Protein AF-A0AAD9A9E3-F1 (afdb_monomer_lite)

Structure (mmCIF, N/CA/C/O backbone):
data_AF-A0AAD9A9E3-F1
#
_entry.id   AF-A0AAD9A9E3-F1
#
loop_
_atom_site.group_PDB
_atom_site.id
_atom_site.type_symbol
_atom_site.label_atom_id
_atom_site.label_alt_id
_atom_site.label_comp_id
_atom_site.label_asym_id
_atom_site.label_entity_id
_atom_site.label_seq_id
_atom_site.pdbx_PDB_ins_code
_atom_site.Cartn_x
_atom_site.Cartn_y
_atom_site.Cartn_z
_atom_site.occupancy
_atom_site.B_iso_or_equiv
_atom_site.auth_seq_id
_atom_site.auth_comp_id
_atom_site.auth_asym_id
_atom_site.auth_atom_id
_atom_site.pdbx_PDB_model_num
ATOM 1 N N . MET A 1 1 ? -40.171 22.944 9.778 1.00 36.59 1 MET A N 1
ATOM 2 C CA . MET A 1 1 ? -39.256 22.460 8.724 1.00 36.59 1 MET A CA 1
ATOM 3 C C . MET A 1 1 ? -39.182 20.955 8.875 1.00 36.59 1 MET A C 1
ATOM 5 O O . MET A 1 1 ? -38.835 20.499 9.955 1.00 36.59 1 MET A O 1
ATOM 9 N N . GLY A 1 2 ? -39.668 20.208 7.882 1.00 32.44 2 GLY A N 1
ATOM 10 C CA . GLY A 1 2 ? -39.730 18.748 7.949 1.00 32.44 2 GLY A CA 1
ATOM 11 C C . GLY A 1 2 ? -38.326 18.159 8.027 1.00 32.44 2 GLY A C 1
ATOM 12 O O . GLY A 1 2 ? -37.484 18.487 7.198 1.00 32.44 2 GLY A O 1
ATOM 13 N N . SER A 1 3 ? -38.090 17.338 9.049 1.00 37.94 3 SER A N 1
ATOM 14 C CA . SER A 1 3 ? -36.900 16.501 9.178 1.00 37.94 3 SER A CA 1
ATOM 15 C C . SER A 1 3 ? -36.851 15.561 7.975 1.00 37.94 3 SER A C 1
ATOM 17 O O . SER A 1 3 ? -37.656 14.634 7.879 1.00 37.94 3 SER A O 1
ATOM 19 N N . ILE A 1 4 ? -35.960 15.844 7.024 1.00 39.66 4 ILE A N 1
ATOM 20 C CA . ILE A 1 4 ? -35.567 14.869 6.012 1.00 39.66 4 ILE A CA 1
ATOM 21 C C . ILE A 1 4 ? -34.805 13.806 6.798 1.00 39.66 4 ILE A C 1
ATOM 23 O O . ILE A 1 4 ? -33.666 14.022 7.202 1.00 39.66 4 ILE A O 1
ATOM 27 N N . THR A 1 5 ? -35.471 12.698 7.107 1.00 49.81 5 THR A N 1
ATOM 28 C CA . THR A 1 5 ? -34.787 11.514 7.615 1.00 49.81 5 THR A CA 1
ATOM 29 C C . THR A 1 5 ? -33.916 11.013 6.471 1.00 49.81 5 THR A C 1
ATOM 31 O O . THR A 1 5 ? -34.427 10.554 5.451 1.00 49.81 5 THR A O 1
ATOM 34 N N . GLU A 1 6 ? -32.600 11.208 6.580 1.00 57.75 6 GLU A N 1
ATOM 35 C CA . GLU A 1 6 ? -31.667 10.628 5.617 1.00 57.75 6 GLU A CA 1
ATOM 36 C C . GLU A 1 6 ? -31.877 9.112 5.588 1.00 57.75 6 GLU A C 1
ATOM 38 O O . GLU A 1 6 ? -32.001 8.469 6.634 1.00 57.75 6 GLU A O 1
ATOM 43 N N . ALA A 1 7 ? -31.955 8.542 4.384 1.00 70.06 7 ALA A N 1
ATOM 44 C CA . ALA A 1 7 ? -32.070 7.101 4.227 1.00 70.06 7 ALA A CA 1
ATOM 45 C C . ALA A 1 7 ? -30.859 6.400 4.882 1.00 70.06 7 ALA A C 1
ATOM 47 O O . ALA A 1 7 ? -29.746 6.936 4.817 1.00 70.06 7 ALA A O 1
ATOM 48 N N . PRO A 1 8 ? -31.043 5.214 5.496 1.00 79.25 8 PRO A N 1
ATOM 49 C CA . PRO A 1 8 ? -29.939 4.457 6.072 1.00 79.25 8 PRO A CA 1
ATOM 50 C C . PRO A 1 8 ? -28.842 4.208 5.036 1.00 79.25 8 PRO A C 1
ATOM 52 O O . PRO A 1 8 ? -29.127 3.803 3.906 1.00 79.25 8 PRO A O 1
ATOM 55 N N . LYS A 1 9 ? -27.588 4.449 5.422 1.00 87.50 9 LYS A N 1
ATOM 56 C CA . LYS A 1 9 ? -26.425 4.233 4.553 1.00 87.50 9 LYS A CA 1
ATOM 57 C C . LYS A 1 9 ? -25.971 2.780 4.673 1.00 87.50 9 LYS A C 1
ATOM 59 O O . LYS A 1 9 ? -26.008 2.196 5.754 1.00 87.50 9 LYS A O 1
ATOM 64 N N . VAL A 1 10 ? -25.552 2.199 3.554 1.00 87.44 10 VAL A N 1
ATOM 65 C CA . VAL A 1 10 ? -25.048 0.819 3.508 1.00 87.44 10 VAL A CA 1
ATOM 66 C C . VAL A 1 10 ? -23.631 0.779 4.082 1.00 87.44 10 VAL A C 1
ATOM 68 O O . VAL A 1 10 ? -22.868 1.737 3.922 1.00 87.44 10 VAL A O 1
ATOM 71 N N . VAL A 1 11 ? -23.283 -0.315 4.761 1.00 90.06 11 VAL A N 1
ATOM 72 C CA . VAL A 1 11 ? -21.902 -0.585 5.183 1.00 90.06 11 VAL A CA 1
ATOM 73 C C . VAL A 1 11 ? -20.999 -0.577 3.941 1.00 90.06 11 VAL A C 1
ATOM 75 O O . VAL A 1 11 ? -21.334 -1.238 2.955 1.00 90.06 11 VAL A O 1
ATOM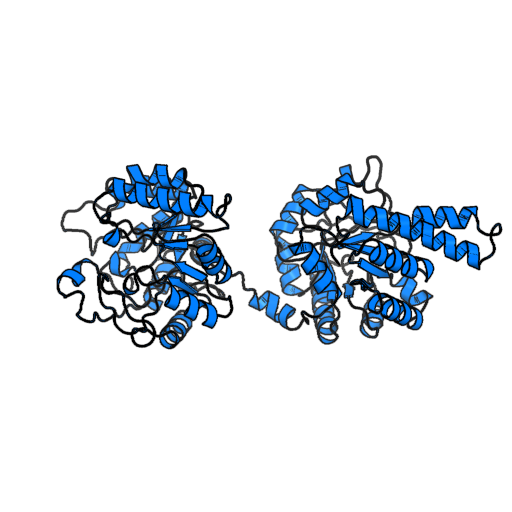 78 N N . PRO A 1 12 ? -19.898 0.195 3.926 1.00 85.44 12 PRO A N 1
ATOM 79 C CA . PRO A 1 12 ? -18.987 0.213 2.792 1.00 85.44 12 PRO A CA 1
ATOM 80 C C . PRO A 1 12 ? -18.433 -1.183 2.518 1.00 85.44 12 PRO A C 1
ATOM 82 O O . PRO A 1 12 ? -18.050 -1.908 3.433 1.00 85.44 12 PRO A O 1
ATOM 85 N N . ALA A 1 13 ? -18.368 -1.560 1.249 1.00 80.50 13 ALA A N 1
ATOM 86 C CA . ALA A 1 13 ? -17.834 -2.859 0.883 1.00 80.50 13 ALA A CA 1
ATOM 87 C C . ALA A 1 13 ? -16.321 -2.932 1.209 1.00 80.50 13 ALA A C 1
ATOM 89 O O . ALA A 1 13 ? -15.595 -1.943 1.072 1.00 80.50 13 ALA A O 1
ATOM 90 N N . GLY A 1 14 ? -15.856 -4.084 1.706 1.00 81.31 14 GLY A N 1
ATOM 91 C CA . GLY A 1 14 ? -14.502 -4.234 2.264 1.00 81.31 14 GLY A CA 1
ATOM 92 C C . GLY A 1 14 ? -14.317 -3.619 3.661 1.00 81.31 14 GLY A C 1
ATOM 93 O O . GLY A 1 14 ? -13.181 -3.422 4.106 1.00 81.31 14 GLY A O 1
ATOM 94 N N . ALA A 1 15 ? -15.407 -3.288 4.359 1.00 90.31 15 ALA A N 1
ATOM 95 C CA . ALA A 1 15 ? -15.360 -2.848 5.747 1.00 90.31 15 ALA A CA 1
ATOM 96 C C . ALA A 1 15 ? -14.822 -3.939 6.687 1.00 90.31 15 ALA A C 1
ATOM 98 O O . ALA A 1 15 ? -14.978 -5.140 6.441 1.00 90.31 15 ALA A O 1
ATOM 99 N N . TRP A 1 16 ? -14.213 -3.492 7.785 1.00 93.88 16 TRP A N 1
ATOM 100 C CA . TRP A 1 16 ? -13.756 -4.332 8.886 1.00 93.88 16 TRP A CA 1
ATOM 101 C C . TRP A 1 16 ? -14.665 -4.213 10.102 1.00 93.88 16 TRP A C 1
ATOM 103 O O . TRP A 1 16 ? -15.008 -3.106 10.526 1.00 93.88 16 TRP A O 1
ATOM 113 N N . ASP A 1 17 ? -14.885 -5.341 10.764 1.00 96.44 17 ASP A N 1
ATOM 114 C CA . ASP A 1 17 ? -15.195 -5.367 12.183 1.00 96.44 17 ASP A CA 1
ATOM 115 C C . ASP A 1 17 ? -13.887 -5.308 12.978 1.00 96.44 17 ASP A C 1
ATOM 117 O O . ASP A 1 17 ? -13.081 -6.242 12.979 1.00 96.44 17 ASP A O 1
ATOM 121 N N . THR A 1 18 ? -13.648 -4.191 13.667 1.00 96.00 18 THR A N 1
ATOM 122 C CA . THR A 1 18 ? -12.400 -3.987 14.417 1.00 96.00 18 THR A CA 1
ATOM 123 C C . THR A 1 18 ? -12.402 -4.594 15.823 1.00 96.00 18 THR A C 1
ATOM 125 O O . THR A 1 18 ? -11.421 -4.429 16.570 1.00 96.00 18 THR A O 1
ATOM 128 N N . HIS A 1 19 ? -13.479 -5.271 16.233 1.00 95.62 19 HIS A N 1
ATOM 129 C CA . HIS A 1 19 ? -13.551 -5.880 17.554 1.00 95.62 19 HIS A CA 1
ATOM 130 C C . HIS A 1 19 ? -14.545 -7.034 17.632 1.00 95.62 19 HIS A C 1
ATOM 132 O O . HIS A 1 19 ? -15.738 -6.819 17.805 1.00 95.62 19 HIS A O 1
ATOM 138 N N . HIS A 1 20 ? -14.030 -8.255 17.703 1.00 94.94 20 HIS A N 1
ATOM 139 C CA . HIS A 1 20 ? -14.823 -9.426 18.067 1.00 94.94 20 HIS A CA 1
ATOM 140 C C . HIS A 1 20 ? -13.954 -10.473 18.787 1.00 94.94 20 HIS A C 1
ATOM 142 O O . HIS A 1 20 ? -12.728 -10.362 18.857 1.00 94.94 20 HIS A O 1
ATOM 148 N N . HIS A 1 21 ? -14.580 -11.506 19.337 1.00 96.19 21 HIS A N 1
ATOM 149 C CA . HIS A 1 21 ? -13.963 -12.596 20.079 1.00 96.19 21 HIS A CA 1
ATOM 150 C C . HIS A 1 21 ? -14.450 -13.947 19.539 1.00 96.19 21 HIS A C 1
ATOM 152 O O . HIS A 1 21 ? -15.545 -14.058 18.999 1.00 96.19 21 HIS A O 1
ATOM 158 N N . ILE A 1 22 ? -13.648 -14.996 19.714 1.00 96.88 22 ILE A N 1
ATOM 159 C CA . ILE A 1 22 ? -14.039 -16.386 19.438 1.00 96.88 22 ILE A CA 1
ATOM 160 C C . ILE A 1 22 ? -13.784 -17.186 20.715 1.00 96.88 22 ILE A C 1
ATOM 162 O O . ILE A 1 22 ? -12.716 -17.063 21.319 1.00 96.88 22 ILE A O 1
ATOM 166 N N . PHE A 1 23 ? -14.758 -17.993 21.133 1.00 97.31 23 PHE A N 1
ATOM 167 C CA . PHE A 1 23 ? -14.710 -18.793 22.353 1.00 97.31 23 PHE A CA 1
ATOM 168 C C . PHE A 1 23 ? -15.049 -20.262 22.057 1.00 97.31 23 PHE A C 1
ATOM 170 O O . PHE A 1 23 ? -16.213 -20.649 22.031 1.00 97.31 23 PHE A O 1
ATOM 177 N N . GLU A 1 24 ? -14.027 -21.106 21.896 1.00 96.06 24 GLU A N 1
ATOM 178 C CA . GLU A 1 24 ? -14.171 -22.560 21.699 1.00 96.06 24 GLU A CA 1
ATOM 179 C C . GLU A 1 24 ? -13.394 -23.340 22.780 1.00 96.06 24 GLU A C 1
ATOM 181 O O . GLU A 1 24 ? -12.305 -23.861 22.515 1.00 96.06 24 GLU A O 1
ATOM 186 N N . PRO A 1 25 ? -13.918 -23.420 24.023 1.00 94.12 25 PRO A N 1
ATOM 187 C CA . PRO A 1 25 ? -13.217 -24.014 25.164 1.00 94.12 25 PRO A CA 1
ATOM 188 C C . PRO A 1 25 ? -12.864 -25.497 25.000 1.00 94.12 25 PRO A C 1
ATOM 190 O O . PRO A 1 25 ? -11.934 -25.984 25.638 1.00 94.12 25 PRO A O 1
ATOM 193 N N . ALA A 1 26 ? -13.598 -26.217 24.145 1.00 94.50 26 ALA A N 1
ATOM 194 C CA . ALA A 1 26 ? -13.313 -27.613 23.820 1.00 94.50 26 ALA A CA 1
ATOM 195 C C . ALA A 1 26 ? -12.009 -27.783 23.018 1.00 94.50 26 ALA A C 1
ATOM 197 O O . ALA A 1 26 ? -11.376 -28.832 23.098 1.00 94.50 26 ALA A O 1
ATOM 198 N N . ARG A 1 27 ? -11.607 -26.755 22.256 1.00 96.06 27 ARG A N 1
ATOM 199 C CA . ARG A 1 27 ? -10.377 -26.737 21.451 1.00 96.06 27 ARG A CA 1
ATOM 200 C C . ARG A 1 27 ? -9.229 -26.058 22.191 1.00 96.06 27 ARG A C 1
ATOM 202 O O . ARG A 1 27 ? -8.103 -26.542 22.159 1.00 96.06 27 ARG A O 1
ATOM 209 N N . PHE A 1 28 ? -9.527 -24.950 22.864 1.00 96.75 28 PHE A N 1
ATOM 210 C CA . PHE A 1 28 ? -8.563 -24.177 23.638 1.00 96.75 28 PHE A CA 1
ATOM 211 C C . PHE A 1 28 ? -9.106 -23.994 25.054 1.00 96.75 28 PHE A C 1
ATOM 213 O O . PHE A 1 28 ? -10.121 -23.325 25.203 1.00 96.75 28 PHE A O 1
ATOM 220 N N . PRO A 1 29 ? -8.493 -24.557 26.104 1.00 95.19 29 PRO A N 1
ATOM 221 C CA . PRO A 1 29 ? -9.019 -24.421 27.457 1.00 95.19 29 PRO A CA 1
ATOM 222 C C . PRO A 1 29 ? -8.928 -22.970 27.952 1.00 95.19 29 PRO A C 1
ATOM 224 O O . PRO A 1 29 ? -7.970 -22.254 27.668 1.00 95.19 29 PRO A O 1
ATOM 227 N N . PHE A 1 30 ? -9.914 -22.527 28.737 1.00 95.00 30 PHE A N 1
ATOM 228 C CA . PHE A 1 30 ? -9.834 -21.224 29.401 1.00 95.00 30 PHE A CA 1
ATOM 229 C C . PHE A 1 30 ? -8.787 -21.219 30.520 1.00 95.00 30 PHE A C 1
ATOM 231 O O . PHE A 1 30 ? -8.593 -22.217 31.218 1.00 95.00 30 PHE A O 1
ATOM 238 N N . ALA A 1 31 ? -8.196 -20.052 30.779 1.00 92.94 31 ALA A N 1
ATOM 239 C CA . ALA A 1 31 ? -7.260 -19.868 31.877 1.00 92.94 31 ALA A CA 1
ATOM 240 C C . ALA A 1 31 ? -7.935 -20.101 33.242 1.00 92.94 31 ALA A C 1
ATOM 242 O O . ALA A 1 31 ? -9.097 -19.745 33.477 1.00 92.94 31 ALA A O 1
ATOM 243 N N . SER A 1 32 ? -7.189 -20.657 34.197 1.00 89.50 32 SER A N 1
ATOM 244 C CA . SER A 1 32 ? -7.649 -20.836 35.585 1.00 89.50 32 SER A CA 1
ATOM 245 C C . SER A 1 32 ? -7.884 -19.496 36.304 1.00 89.50 32 SER A C 1
ATOM 247 O O . SER A 1 32 ? -8.789 -19.374 37.137 1.00 89.50 32 SER A O 1
ATOM 249 N N . ALA A 1 33 ? -7.103 -18.476 35.937 1.00 85.88 33 ALA A N 1
ATOM 250 C CA . ALA A 1 33 ? -7.161 -17.118 36.475 1.00 85.88 33 ALA A CA 1
ATOM 251 C C . ALA A 1 33 ? -8.210 -16.212 35.799 1.00 85.88 33 ALA A C 1
ATOM 253 O O . ALA A 1 33 ? -8.277 -15.027 36.118 1.00 85.88 33 ALA A O 1
ATOM 254 N N . ARG A 1 34 ? -9.028 -16.739 34.876 1.00 89.38 34 ARG A N 1
ATOM 255 C CA . ARG A 1 34 ? -10.038 -15.951 34.154 1.00 89.38 34 ARG A CA 1
ATOM 256 C C . ARG A 1 34 ? -11.004 -15.228 35.094 1.00 89.38 34 ARG A C 1
ATOM 258 O O . ARG A 1 34 ? -11.407 -15.768 36.126 1.00 89.38 34 ARG A O 1
ATOM 265 N N . HIS A 1 35 ? -11.442 -14.045 34.674 1.00 84.50 35 HIS A N 1
ATOM 266 C CA . HIS A 1 35 ? -12.482 -13.292 35.374 1.00 84.50 35 HIS A CA 1
ATOM 267 C C . HIS A 1 35 ? -13.868 -13.942 35.206 1.00 84.50 35 HIS A C 1
ATOM 269 O O . HIS A 1 35 ? -14.656 -13.952 36.148 1.00 84.50 35 HIS A O 1
ATOM 275 N N . PHE A 1 36 ? -14.184 -14.483 34.028 1.00 89.25 36 PHE A N 1
ATOM 276 C CA . PHE A 1 36 ? -15.503 -15.045 33.722 1.00 89.25 36 PHE A CA 1
ATOM 277 C C . PHE A 1 36 ? -15.402 -16.197 32.714 1.00 89.25 36 PHE A C 1
ATOM 279 O O . PHE A 1 36 ? -14.398 -16.316 31.999 1.00 89.25 36 PHE A O 1
ATOM 286 N N . THR A 1 37 ? -16.436 -17.042 32.658 1.00 92.50 37 THR A N 1
ATOM 287 C CA . THR A 1 37 ? -16.541 -18.168 31.715 1.00 92.50 37 THR A CA 1
ATOM 288 C C . THR A 1 37 ? -17.593 -17.847 30.648 1.00 92.50 37 THR A C 1
ATOM 290 O O . THR A 1 37 ? -18.780 -17.955 30.939 1.00 92.50 37 THR A O 1
ATOM 293 N N . PRO A 1 38 ? -17.208 -17.446 29.424 1.00 93.12 38 PRO A N 1
ATOM 294 C CA . PRO A 1 38 ? -18.166 -17.178 28.356 1.00 93.12 38 PRO A CA 1
ATOM 295 C C . PRO A 1 38 ? -18.785 -18.463 27.800 1.00 93.12 38 PRO A C 1
ATOM 297 O O . PRO A 1 38 ? -18.218 -19.556 27.904 1.00 93.12 38 PRO A O 1
ATOM 300 N N . SER A 1 39 ? -19.943 -18.309 27.160 1.00 95.25 39 SER A N 1
ATOM 301 C CA . SER A 1 39 ? -20.531 -19.347 26.315 1.00 95.25 39 SER A CA 1
ATOM 302 C C . SER A 1 39 ? -19.686 -19.634 25.072 1.00 95.25 39 SER A C 1
ATOM 304 O O . SER A 1 39 ? -18.690 -18.963 24.805 1.00 95.25 39 SER A O 1
ATOM 306 N N . VAL A 1 40 ? -20.058 -20.674 24.325 1.00 96.75 40 VAL A N 1
ATOM 307 C CA . VAL A 1 40 ? -19.355 -21.039 23.090 1.00 96.75 40 VAL A CA 1
ATOM 308 C C . VAL A 1 40 ? -19.764 -20.085 21.970 1.00 96.75 40 VAL A C 1
ATOM 310 O O . VAL A 1 40 ? -20.953 -19.857 21.758 1.00 96.75 40 VAL A O 1
ATOM 313 N N . ALA A 1 41 ? -18.773 -19.553 21.264 1.00 97.00 41 ALA A N 1
ATOM 314 C CA . ALA A 1 41 ? -18.924 -18.753 20.056 1.00 97.00 41 ALA A CA 1
ATOM 315 C C . ALA A 1 41 ? -17.843 -19.186 19.067 1.00 97.00 41 ALA A C 1
ATOM 317 O O . ALA A 1 41 ? -16.656 -18.976 19.308 1.00 97.00 41 ALA A O 1
ATOM 318 N N . THR A 1 42 ? -18.259 -19.845 17.995 1.00 97.00 42 THR A N 1
ATOM 319 C CA . THR A 1 42 ? -17.373 -20.500 17.025 1.00 97.00 42 THR A CA 1
ATOM 320 C C . THR A 1 42 ? -16.996 -19.572 15.875 1.00 97.00 42 THR A C 1
ATOM 322 O O . THR A 1 42 ? -17.679 -18.582 15.605 1.00 97.00 42 THR A O 1
ATOM 325 N N . LEU A 1 43 ? -15.940 -19.928 15.140 1.00 94.88 43 LEU A N 1
ATOM 326 C CA . LEU A 1 43 ? -15.577 -19.247 13.892 1.00 94.88 43 LEU A CA 1
ATOM 327 C C . LEU A 1 43 ? -16.714 -19.250 12.847 1.00 94.88 43 LEU A C 1
ATOM 329 O O . LEU A 1 43 ? -16.891 -18.273 12.128 1.00 94.88 43 LEU A O 1
ATOM 333 N N . GLU A 1 44 ? -17.487 -20.332 12.747 1.00 94.88 44 GLU A N 1
ATOM 334 C CA . GLU A 1 44 ? -18.600 -20.437 11.790 1.00 94.88 44 GLU A CA 1
ATOM 335 C C . GLU A 1 44 ? -19.746 -19.476 12.136 1.00 94.88 44 GLU A C 1
ATOM 337 O O . GLU A 1 44 ? -20.297 -18.802 11.263 1.00 94.88 44 GLU A O 1
ATOM 342 N N . GLN A 1 45 ? -20.050 -19.350 13.430 1.00 96.88 45 GLN A N 1
ATOM 343 C CA . GLN A 1 45 ? -21.034 -18.385 13.915 1.00 96.88 45 GLN A CA 1
ATOM 344 C C . GLN A 1 45 ? -20.573 -16.941 13.698 1.00 96.88 45 GLN A C 1
ATOM 346 O O . GLN A 1 45 ? -21.404 -16.105 13.358 1.00 96.88 45 GLN A O 1
ATOM 351 N N . LEU A 1 46 ? -19.270 -16.661 13.839 1.00 95.94 46 LEU A N 1
ATOM 352 C CA . LEU A 1 46 ? -18.708 -15.351 13.505 1.00 95.94 46 LEU A CA 1
ATOM 353 C C . LEU A 1 46 ? -18.926 -15.034 12.024 1.00 95.94 46 LEU A C 1
ATOM 355 O O . LEU A 1 46 ? -19.481 -13.992 11.713 1.00 95.94 46 LEU A O 1
ATOM 359 N N . LYS A 1 47 ? -18.547 -15.940 11.112 1.00 92.12 47 LYS A N 1
ATOM 360 C CA . LYS A 1 47 ? -18.724 -15.731 9.662 1.00 92.12 47 LYS A CA 1
ATOM 361 C C . LYS A 1 47 ? -20.184 -15.445 9.305 1.00 92.12 47 LYS A C 1
ATOM 363 O O . LYS A 1 47 ? -20.470 -14.471 8.624 1.00 92.12 47 LYS A O 1
ATOM 368 N N . THR A 1 48 ? -21.100 -16.237 9.863 1.00 94.12 48 THR A N 1
ATOM 369 C CA . THR A 1 48 ? -22.548 -16.032 9.689 1.00 94.12 48 THR A CA 1
ATOM 370 C C . THR A 1 48 ? -22.996 -14.658 10.199 1.00 94.12 48 THR A C 1
ATOM 372 O O . THR A 1 48 ? -23.857 -14.017 9.599 1.00 94.12 48 THR A O 1
ATOM 375 N N . PHE A 1 49 ? -22.434 -14.204 11.322 1.00 95.81 49 PHE A N 1
ATOM 376 C CA . PHE A 1 49 ? -22.724 -12.890 11.882 1.00 95.81 49 PHE A CA 1
ATOM 377 C C . PHE A 1 49 ? -22.196 -11.756 10.990 1.00 95.81 49 PHE A C 1
ATOM 379 O O . PHE A 1 49 ? -22.978 -10.865 10.664 1.00 95.81 49 PHE A O 1
ATOM 386 N N . GLU A 1 50 ? -20.939 -11.805 10.543 1.00 93.88 50 GLU A N 1
ATOM 387 C CA . GLU A 1 50 ? -20.340 -10.790 9.658 1.00 93.88 50 GLU A CA 1
ATOM 388 C C . GLU A 1 50 ? -21.104 -10.654 8.330 1.00 93.88 50 GLU A C 1
ATOM 390 O O . GLU A 1 50 ? -21.445 -9.541 7.917 1.00 93.88 50 GLU A O 1
ATOM 395 N N . ASP A 1 51 ? -21.484 -11.783 7.719 1.00 88.12 51 ASP A N 1
ATOM 396 C CA . ASP A 1 51 ? -22.307 -11.812 6.503 1.00 88.12 51 ASP A CA 1
ATOM 397 C C . ASP A 1 51 ? -23.652 -11.094 6.718 1.00 88.12 51 ASP A C 1
ATOM 399 O O . ASP A 1 51 ? -24.140 -10.376 5.843 1.00 88.12 51 ASP A O 1
ATOM 403 N N . SER A 1 52 ? -24.246 -11.232 7.910 1.00 90.94 52 SER A N 1
ATOM 404 C CA . SER A 1 52 ? -25.532 -10.606 8.247 1.00 90.94 52 SER A CA 1
ATOM 405 C C . SER A 1 52 ? -25.472 -9.080 8.388 1.00 90.94 52 SER A C 1
ATOM 407 O O . SER A 1 52 ? -26.507 -8.416 8.283 1.00 90.94 52 SER A O 1
ATOM 409 N N . ILE A 1 53 ? -24.281 -8.519 8.620 1.00 92.06 53 ILE A N 1
ATOM 410 C CA . ILE A 1 53 ? -24.054 -7.074 8.770 1.00 92.06 53 ILE A CA 1
ATOM 411 C C . ILE A 1 53 ? -23.293 -6.459 7.587 1.00 92.06 53 ILE A C 1
ATOM 413 O O . ILE A 1 53 ? -23.093 -5.246 7.569 1.00 92.06 53 ILE A O 1
ATOM 417 N N . GLY A 1 54 ? -22.921 -7.261 6.585 1.00 86.81 54 GLY A N 1
ATOM 418 C CA . GLY A 1 54 ? -22.261 -6.795 5.364 1.00 86.81 54 GLY A CA 1
ATOM 419 C C . GLY A 1 54 ? -20.798 -6.392 5.561 1.00 86.81 54 GLY A C 1
ATOM 420 O O . GLY A 1 54 ? -20.327 -5.470 4.897 1.00 86.81 54 GLY A O 1
ATOM 421 N N . VAL A 1 55 ? -20.091 -7.052 6.480 1.00 90.12 55 VAL A N 1
ATOM 422 C CA . VAL A 1 55 ? -18.669 -6.821 6.774 1.00 90.12 55 VAL A CA 1
ATOM 423 C C . VAL A 1 55 ? -17.840 -7.997 6.249 1.00 90.12 55 VAL A C 1
ATOM 425 O O . VAL A 1 55 ? -18.270 -9.144 6.312 1.00 90.12 55 VAL A O 1
ATOM 428 N N . SER A 1 56 ? -16.652 -7.720 5.699 1.00 83.81 56 SER A N 1
ATOM 429 C CA . SER A 1 56 ? -15.847 -8.723 4.969 1.00 83.81 56 SER A CA 1
ATOM 430 C C . SER A 1 56 ? -14.503 -9.039 5.627 1.00 83.81 56 SER A C 1
ATOM 432 O O . SER A 1 56 ? -13.868 -10.042 5.301 1.00 83.81 56 SER A O 1
ATOM 434 N N . HIS A 1 57 ? -14.048 -8.193 6.551 1.00 90.50 57 HIS A N 1
ATOM 435 C CA . HIS A 1 57 ? -12.771 -8.353 7.239 1.00 90.50 57 HIS A CA 1
ATOM 436 C C . HIS A 1 57 ? -12.933 -8.227 8.741 1.00 90.50 57 HIS A C 1
ATOM 438 O O . HIS A 1 57 ? -13.845 -7.569 9.235 1.00 90.50 57 HIS A O 1
ATOM 444 N N . VAL A 1 58 ? -12.009 -8.839 9.479 1.00 94.31 58 VAL A N 1
ATOM 445 C CA . VAL A 1 58 ? -12.167 -8.969 10.921 1.00 94.31 58 VAL A CA 1
ATOM 446 C C . VAL A 1 58 ? -10.864 -8.728 11.679 1.00 94.31 58 VAL A C 1
ATOM 448 O O . VAL A 1 58 ? -9.770 -9.130 11.261 1.00 94.31 58 VAL A O 1
ATOM 451 N N . CYS A 1 59 ? -10.979 -8.066 12.826 1.00 96.19 59 CYS A N 1
ATOM 452 C CA . CYS A 1 59 ? -9.915 -7.918 13.804 1.00 96.19 59 CYS A CA 1
ATOM 453 C C . CYS A 1 59 ? -10.263 -8.702 15.073 1.00 96.19 59 CYS A C 1
ATOM 455 O O . CYS A 1 59 ? -11.070 -8.270 15.903 1.00 96.19 59 CYS A O 1
ATOM 457 N N . ILE A 1 60 ? -9.605 -9.850 15.236 1.00 97.44 60 ILE A N 1
ATOM 458 C CA . ILE A 1 60 ? -9.870 -10.785 16.323 1.00 97.44 60 ILE A CA 1
ATOM 459 C C . ILE A 1 60 ? -9.204 -10.273 17.594 1.00 97.44 60 ILE A C 1
ATOM 461 O O . ILE A 1 60 ? -7.976 -10.298 17.742 1.00 97.44 60 ILE A O 1
ATOM 465 N N . ALA A 1 61 ? -10.017 -9.844 18.550 1.00 96.94 61 ALA A N 1
ATOM 466 C CA . ALA A 1 61 ? -9.551 -9.515 19.877 1.00 96.94 61 ALA A CA 1
ATOM 467 C C . ALA A 1 61 ? -9.403 -10.788 20.716 1.00 96.94 61 ALA A C 1
ATOM 469 O O . ALA A 1 61 ? -10.343 -11.567 20.884 1.00 96.94 61 ALA A O 1
ATOM 470 N N . HIS A 1 62 ? -8.218 -11.013 21.281 1.00 96.62 62 HIS A N 1
ATOM 471 C CA . HIS A 1 62 ? -8.007 -12.141 22.176 1.00 96.62 62 HIS A CA 1
ATOM 472 C C . HIS A 1 62 ? -8.912 -12.011 23.408 1.00 96.62 62 HIS A C 1
ATOM 474 O O . HIS A 1 62 ? -8.987 -10.959 24.055 1.00 96.62 62 HIS A O 1
ATOM 480 N N . GLY A 1 63 ? -9.642 -13.082 23.712 1.00 93.12 63 GLY A N 1
ATOM 481 C CA . GLY A 1 63 ? -10.537 -13.118 24.858 1.00 93.12 63 GLY A CA 1
ATOM 482 C C . GLY A 1 63 ? -9.746 -13.222 26.158 1.00 93.12 63 GLY A C 1
ATOM 483 O O . GLY A 1 63 ? -9.015 -14.187 26.352 1.00 93.12 63 GLY A O 1
ATOM 484 N N . LEU A 1 64 ? -9.952 -12.290 27.093 1.00 91.69 64 LEU A N 1
ATOM 485 C CA . LEU A 1 64 ? -9.257 -12.283 28.394 1.00 91.69 64 LEU A CA 1
ATOM 486 C C . LEU A 1 64 ? -9.481 -13.574 29.213 1.00 91.69 64 LEU A C 1
ATOM 488 O O . LEU A 1 64 ? -8.671 -13.913 30.071 1.00 91.69 64 LEU A O 1
ATOM 492 N N . SER A 1 65 ? -10.540 -14.343 28.928 1.00 92.50 65 SER A N 1
ATOM 493 C CA . SER A 1 65 ? -10.776 -15.661 29.539 1.00 92.50 65 SER A CA 1
ATOM 494 C C . SER A 1 65 ? -9.724 -16.718 29.174 1.00 92.50 65 SER A C 1
ATOM 496 O O . SER A 1 65 ? -9.612 -17.719 29.880 1.00 92.50 65 SER A O 1
ATOM 498 N N . TYR A 1 66 ? -8.934 -16.500 28.120 1.00 94.44 66 TYR A N 1
ATOM 499 C CA . TYR A 1 66 ? -7.776 -17.320 27.750 1.00 94.44 66 TYR A CA 1
ATOM 500 C C . TYR A 1 66 ? -6.468 -16.868 28.423 1.00 94.44 66 TYR A C 1
ATOM 502 O O . TYR A 1 66 ? -5.478 -17.593 28.402 1.00 94.44 66 TYR A O 1
ATOM 510 N N . GLY A 1 67 ? -6.459 -15.712 29.095 1.00 92.88 67 GLY A N 1
ATOM 511 C CA . GLY A 1 67 ? -5.251 -15.145 29.690 1.00 92.88 67 GLY A CA 1
ATOM 512 C C . GLY A 1 67 ? -4.298 -14.579 28.634 1.00 92.88 67 GLY A C 1
ATOM 513 O O . GLY A 1 67 ? -4.732 -13.896 27.714 1.00 92.88 67 GLY A O 1
ATOM 514 N N . ALA A 1 68 ? -2.994 -14.818 28.803 1.00 92.88 68 ALA A N 1
ATOM 515 C CA . ALA A 1 68 ? -1.960 -14.372 27.859 1.00 92.88 68 ALA A CA 1
ATOM 516 C C . ALA A 1 68 ? -1.607 -15.433 26.794 1.00 92.88 68 ALA A C 1
ATOM 518 O O . ALA A 1 68 ? -0.799 -15.167 25.903 1.00 92.88 68 ALA A O 1
ATOM 519 N N . ASP A 1 69 ? -2.197 -16.632 26.877 1.00 94.19 69 ASP A N 1
ATOM 520 C CA . ASP A 1 69 ? -1.982 -17.694 25.895 1.00 94.19 69 ASP A CA 1
ATOM 521 C C . ASP A 1 69 ? -2.753 -17.400 24.602 1.00 94.19 69 ASP A C 1
ATOM 523 O O . ASP A 1 69 ? -3.916 -17.766 24.430 1.00 94.19 69 ASP A O 1
ATOM 527 N N . CYS A 1 70 ? -2.070 -16.755 23.657 1.00 96.88 70 CYS A N 1
ATOM 528 C CA . CYS A 1 70 ? -2.635 -16.394 22.361 1.00 96.88 70 CYS A CA 1
ATOM 529 C C . CYS A 1 70 ? -2.662 -17.555 21.349 1.00 96.88 70 CYS A C 1
ATOM 531 O O . CYS A 1 70 ? -2.854 -17.300 20.160 1.00 96.88 70 CYS A O 1
ATOM 533 N N . SER A 1 71 ? -2.500 -18.818 21.765 1.00 96.75 71 SER A N 1
ATOM 534 C CA . SER A 1 71 ? -2.562 -19.971 20.850 1.00 96.75 71 SER A CA 1
ATOM 535 C C . SER A 1 71 ? -3.891 -20.046 20.091 1.00 96.75 71 SER A C 1
ATOM 537 O O . SER A 1 71 ? -3.896 -20.336 18.896 1.00 96.75 71 SER A O 1
ATOM 539 N N . SER A 1 72 ? -5.006 -19.700 20.746 1.00 97.06 72 SER A N 1
ATOM 540 C CA . SER A 1 72 ? -6.315 -19.614 20.085 1.00 97.06 72 SER A CA 1
ATOM 541 C C . SER A 1 72 ? -6.353 -18.516 19.020 1.00 97.06 72 SER A C 1
ATOM 543 O O . SER A 1 72 ? -6.820 -18.750 17.909 1.00 97.06 72 SER A O 1
ATOM 545 N N . LEU A 1 73 ? -5.813 -17.333 19.329 1.00 97.88 73 LEU A N 1
ATOM 546 C CA . LEU A 1 73 ? -5.750 -16.211 18.393 1.00 97.88 73 LEU A CA 1
ATOM 547 C C . LEU A 1 73 ? -4.914 -16.570 17.160 1.00 97.88 73 LEU A C 1
ATOM 549 O O . LEU A 1 73 ? -5.366 -16.355 16.041 1.00 97.88 73 LEU A O 1
ATOM 553 N N . LEU A 1 74 ? -3.725 -17.145 17.359 1.00 97.75 74 LEU A N 1
ATOM 554 C CA . LEU A 1 74 ? -2.846 -17.560 16.265 1.00 97.75 74 LEU A CA 1
ATOM 555 C C . LEU A 1 74 ? -3.526 -18.573 15.341 1.00 97.75 74 LEU A C 1
ATOM 557 O O . LEU A 1 74 ? -3.488 -18.399 14.126 1.00 97.75 74 LEU A O 1
ATOM 561 N N . TYR A 1 75 ? -4.186 -19.580 15.919 1.00 97.56 75 TYR A N 1
ATOM 562 C CA . TYR A 1 75 ? -4.929 -20.574 15.149 1.00 97.56 75 TYR A CA 1
ATOM 563 C C . TYR A 1 75 ? -6.009 -19.926 14.279 1.00 97.56 75 TYR A C 1
ATOM 565 O O . TYR A 1 75 ? -6.098 -20.228 13.092 1.00 97.56 75 TYR A O 1
ATOM 573 N N . TYR A 1 76 ? -6.829 -19.029 14.839 1.00 96.75 76 TYR A N 1
ATOM 574 C CA . TYR A 1 76 ? -7.905 -18.410 14.064 1.00 96.75 76 TYR A CA 1
ATOM 575 C C . TYR A 1 76 ? -7.384 -17.459 12.994 1.00 96.75 76 TYR A C 1
ATOM 577 O O . TYR A 1 76 ? -7.922 -17.481 11.896 1.00 96.75 76 TYR A O 1
ATOM 585 N N . LEU A 1 77 ? -6.324 -16.688 13.256 1.00 96.38 77 LEU A N 1
ATOM 586 C CA . LEU A 1 77 ? -5.707 -15.833 12.233 1.00 96.38 77 LEU A CA 1
ATOM 587 C C . LEU A 1 77 ? -5.218 -16.639 11.023 1.00 96.38 77 LEU A C 1
ATOM 589 O O . LEU A 1 77 ? -5.396 -16.198 9.889 1.00 96.38 77 LEU A O 1
ATOM 593 N N . GLU A 1 78 ? -4.679 -17.838 11.253 1.00 94.38 78 GLU A N 1
ATOM 594 C CA . GLU A 1 78 ? -4.312 -18.769 10.183 1.00 94.38 78 GLU A CA 1
ATOM 595 C C . GLU A 1 78 ? -5.533 -19.186 9.347 1.00 94.38 78 GLU A C 1
ATOM 597 O O . GLU A 1 78 ? -5.453 -19.205 8.124 1.00 94.38 78 GLU A O 1
ATOM 602 N N . GLN A 1 79 ? -6.701 -19.406 9.967 1.00 92.38 79 GLN A N 1
ATOM 603 C CA . GLN A 1 79 ? -7.934 -19.762 9.241 1.00 92.38 79 GLN A CA 1
ATOM 604 C C . GLN A 1 79 ? -8.452 -18.648 8.316 1.00 92.38 79 GLN A C 1
ATOM 606 O O . GLN A 1 79 ? -9.272 -18.915 7.436 1.00 92.38 79 GLN A O 1
ATOM 611 N N . PHE A 1 80 ? -8.003 -17.408 8.520 1.00 85.88 80 PHE A N 1
ATOM 612 C CA . PHE A 1 80 ? -8.317 -16.268 7.660 1.00 85.88 80 PHE A CA 1
ATOM 613 C C . PHE A 1 80 ? -7.248 -16.018 6.583 1.00 85.88 80 PHE A C 1
ATOM 615 O O . PHE A 1 80 ? -7.376 -15.061 5.831 1.00 85.88 80 PHE A O 1
ATOM 622 N N . ASN A 1 81 ? -6.197 -16.842 6.463 1.00 82.81 81 ASN A N 1
ATOM 623 C CA . ASN A 1 81 ? -5.199 -16.756 5.382 1.00 82.81 81 ASN A CA 1
ATOM 624 C C . ASN A 1 81 ? -4.655 -15.328 5.132 1.00 82.81 81 ASN A C 1
ATOM 626 O O . ASN A 1 81 ? -4.503 -14.891 3.993 1.00 82.81 81 ASN A O 1
ATOM 630 N N . GLY A 1 82 ? -4.392 -14.570 6.202 1.00 78.88 82 GLY A N 1
ATOM 631 C CA . GLY A 1 82 ? -3.842 -13.209 6.124 1.00 78.88 82 GLY A CA 1
ATOM 632 C C . GLY A 1 82 ? -4.862 -12.077 5.924 1.00 78.88 82 GLY A C 1
ATOM 633 O O . GLY A 1 82 ? -4.468 -10.905 5.977 1.00 78.88 82 GLY A O 1
ATOM 634 N N . THR A 1 83 ? -6.157 -12.382 5.775 1.00 82.12 83 THR A N 1
ATOM 635 C CA . THR A 1 83 ? -7.235 -11.383 5.608 1.00 82.12 83 THR A CA 1
ATOM 636 C C . THR A 1 83 ? -7.836 -10.882 6.927 1.00 82.12 83 THR A C 1
ATOM 638 O O . THR A 1 83 ? -8.732 -10.041 6.913 1.00 82.12 83 THR A O 1
ATOM 641 N N . ALA A 1 84 ? -7.313 -11.342 8.068 1.00 92.25 84 ALA A N 1
ATOM 642 C CA . ALA A 1 84 ? -7.662 -10.858 9.402 1.00 92.25 84 ALA A CA 1
ATOM 643 C C . ALA A 1 84 ? -6.463 -10.205 10.108 1.00 92.25 84 ALA A C 1
ATOM 645 O O . ALA A 1 84 ? -5.298 -10.376 9.725 1.00 92.25 84 ALA A O 1
ATOM 646 N N . ARG A 1 85 ? -6.741 -9.448 11.170 1.00 95.69 85 ARG A N 1
ATOM 647 C CA . ARG A 1 85 ? -5.729 -8.928 12.105 1.00 95.69 85 ARG A CA 1
ATOM 648 C C . ARG A 1 85 ? -6.047 -9.368 13.521 1.00 95.69 85 ARG A C 1
ATOM 650 O O . ARG A 1 85 ? -7.181 -9.708 13.835 1.00 95.69 85 ARG A O 1
ATOM 657 N N . GLY A 1 86 ? -5.027 -9.395 14.370 1.00 97.25 86 GLY A N 1
ATOM 658 C CA . GLY A 1 86 ? -5.168 -9.839 15.753 1.00 97.25 86 GLY A CA 1
ATOM 659 C C . GLY A 1 86 ? -4.827 -8.767 16.776 1.00 97.25 86 GLY A C 1
ATOM 660 O O . GLY A 1 86 ? -3.942 -7.930 16.561 1.00 97.25 86 GLY A O 1
ATOM 661 N N . ILE A 1 87 ? -5.482 -8.853 17.931 1.00 98.19 87 ILE A N 1
ATOM 662 C CA . ILE A 1 87 ? -5.151 -8.089 19.134 1.00 98.19 87 ILE A CA 1
ATOM 663 C C . ILE A 1 87 ? -4.819 -9.090 20.239 1.00 98.19 87 ILE A C 1
ATOM 665 O O . ILE A 1 87 ? -5.690 -9.823 20.705 1.00 98.19 87 ILE A O 1
ATOM 669 N N . CYS A 1 88 ? -3.558 -9.126 20.657 1.00 97.75 88 CYS A N 1
ATOM 670 C CA . CYS A 1 88 ? -3.065 -10.064 21.661 1.00 97.75 88 CYS A CA 1
ATOM 671 C C . CYS A 1 88 ? -3.204 -9.524 23.087 1.00 97.75 88 CYS A C 1
ATOM 673 O O . CYS A 1 88 ? -3.419 -8.331 23.300 1.00 97.75 88 CYS A O 1
ATOM 675 N N . VAL A 1 89 ? -3.014 -10.405 24.064 1.00 96.25 89 VAL A N 1
ATOM 676 C CA . VAL A 1 89 ? -2.725 -10.038 25.454 1.00 96.25 89 VAL A CA 1
ATOM 677 C C . VAL A 1 89 ? -1.275 -10.414 25.716 1.00 96.25 89 VAL A C 1
ATOM 679 O O . VAL A 1 89 ? -0.866 -11.538 25.426 1.00 96.25 89 VAL A O 1
ATOM 682 N N . LEU A 1 90 ? -0.494 -9.474 26.241 1.00 94.69 90 LEU A N 1
ATOM 683 C CA . LEU A 1 90 ? 0.915 -9.700 26.546 1.00 94.69 90 LEU A CA 1
ATOM 684 C C . LEU A 1 90 ? 1.106 -9.923 28.041 1.00 94.69 90 LEU A C 1
ATOM 686 O O . LEU A 1 90 ? 0.591 -9.165 28.862 1.00 94.69 90 LEU A O 1
ATOM 690 N N . ASP A 1 91 ? 1.900 -10.932 28.379 1.00 93.56 91 ASP A N 1
ATOM 691 C CA . ASP A 1 91 ? 2.517 -11.027 29.694 1.00 93.56 91 ASP A CA 1
ATOM 692 C C . ASP A 1 91 ? 3.915 -10.404 29.612 1.00 93.56 91 ASP A C 1
ATOM 694 O O . ASP A 1 91 ? 4.816 -10.954 28.975 1.00 93.56 91 ASP A O 1
ATOM 698 N N . LEU A 1 92 ? 4.068 -9.202 30.175 1.00 93.56 92 LEU A N 1
ATOM 699 C CA . LEU A 1 92 ? 5.295 -8.414 30.035 1.00 93.56 92 LEU A CA 1
ATOM 700 C C . LEU A 1 92 ? 6.500 -9.062 30.725 1.00 93.56 92 LEU A C 1
ATOM 702 O O . LEU A 1 92 ? 7.628 -8.772 30.330 1.00 93.56 92 LEU A O 1
ATOM 706 N N . ASP A 1 93 ? 6.266 -9.950 31.693 1.00 91.56 93 ASP A N 1
ATOM 707 C CA . ASP A 1 93 ? 7.330 -10.636 32.424 1.00 91.56 93 ASP A CA 1
ATOM 708 C C . ASP A 1 93 ? 7.931 -11.793 31.612 1.00 91.56 93 ASP A C 1
ATOM 710 O O . ASP A 1 93 ? 9.085 -12.166 31.820 1.00 91.56 93 ASP A O 1
ATOM 714 N N . THR A 1 94 ? 7.170 -12.360 30.668 1.00 93.75 94 THR A N 1
ATOM 715 C CA . THR A 1 94 ? 7.578 -13.565 29.925 1.00 93.75 94 THR A CA 1
ATOM 716 C C . THR A 1 94 ? 7.670 -13.374 28.411 1.00 93.75 94 THR A C 1
ATOM 718 O O . THR A 1 94 ? 8.169 -14.261 27.721 1.00 93.75 94 THR A O 1
ATOM 721 N N . VAL A 1 95 ? 7.176 -12.264 27.853 1.00 96.00 95 VAL A N 1
ATOM 722 C CA . VAL A 1 95 ? 7.166 -12.039 26.398 1.00 96.00 95 VAL A CA 1
ATOM 723 C C . VAL A 1 95 ? 8.576 -11.820 25.831 1.00 96.00 95 VAL A C 1
ATOM 725 O O . VAL A 1 95 ? 9.271 -10.852 26.156 1.00 96.00 95 VAL A O 1
ATOM 728 N N . THR A 1 96 ? 8.984 -12.686 24.903 1.00 97.00 96 THR A N 1
ATOM 729 C CA . THR A 1 96 ? 10.273 -12.598 24.199 1.00 97.00 96 THR A CA 1
ATOM 730 C C . THR A 1 96 ? 10.136 -11.909 22.838 1.00 97.00 96 THR A C 1
ATOM 732 O O . THR A 1 96 ? 9.025 -11.690 22.351 1.00 97.00 96 THR A O 1
ATOM 735 N N . ASN A 1 97 ? 11.257 -11.524 22.222 1.00 96.56 97 ASN A N 1
ATOM 736 C CA . ASN A 1 97 ? 11.236 -10.920 20.885 1.00 96.56 97 ASN A CA 1
ATOM 737 C C . ASN A 1 97 ? 10.797 -11.931 19.821 1.00 96.56 97 ASN A C 1
ATOM 739 O O . ASN A 1 97 ? 10.008 -11.583 18.956 1.00 96.56 97 ASN A O 1
ATOM 743 N N . GLU A 1 98 ? 11.193 -13.196 19.956 1.00 96.81 98 GLU A N 1
ATOM 744 C CA . GLU A 1 98 ? 10.806 -14.275 19.042 1.00 96.81 98 GLU A CA 1
ATOM 745 C C . GLU A 1 98 ? 9.288 -14.494 19.054 1.00 96.81 98 GLU A C 1
ATOM 747 O O . GLU A 1 98 ? 8.671 -14.755 18.020 1.00 96.81 98 GLU A O 1
ATOM 752 N N . LEU A 1 99 ? 8.658 -14.357 20.227 1.00 96.06 99 LEU A N 1
ATOM 753 C CA . LEU A 1 99 ? 7.205 -14.424 20.335 1.00 96.06 99 LEU A CA 1
ATOM 754 C C . LEU A 1 99 ? 6.531 -13.211 19.679 1.00 96.06 99 LEU A C 1
ATOM 756 O O . LEU A 1 99 ? 5.509 -13.376 19.013 1.00 96.06 99 LEU A O 1
ATOM 760 N N . LEU A 1 100 ? 7.099 -12.010 19.829 1.00 96.75 100 LEU A N 1
ATOM 761 C CA . LEU A 1 100 ? 6.596 -10.805 19.161 1.00 96.75 100 LEU A CA 1
ATOM 762 C C . LEU A 1 100 ? 6.757 -10.884 17.637 1.00 96.75 100 LEU A C 1
ATOM 764 O O . LEU A 1 100 ? 5.825 -10.515 16.925 1.00 96.75 100 LEU A O 1
ATOM 768 N N . ASP A 1 101 ? 7.861 -11.443 17.136 1.00 95.56 101 ASP A N 1
ATOM 769 C CA . ASP A 1 101 ? 8.068 -11.716 15.709 1.00 95.56 101 ASP A CA 1
ATOM 770 C C . ASP A 1 101 ? 7.013 -12.694 15.186 1.00 95.56 101 ASP A C 1
ATOM 772 O O . ASP A 1 101 ? 6.368 -12.433 14.168 1.00 95.56 101 ASP A O 1
ATOM 776 N N . LYS A 1 102 ? 6.754 -13.780 15.927 1.00 96.12 102 LYS A N 1
ATOM 777 C CA . LYS A 1 102 ? 5.688 -14.738 15.605 1.00 96.12 102 LYS A CA 1
ATOM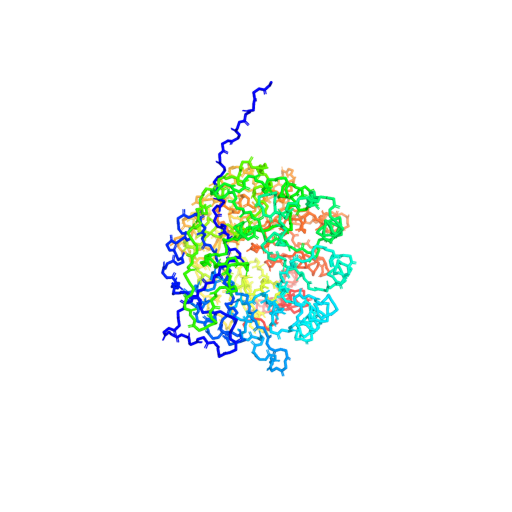 778 C C . LYS A 1 102 ? 4.318 -14.062 15.564 1.00 96.12 102 LYS A C 1
ATOM 780 O O . LYS A 1 102 ? 3.551 -14.280 14.627 1.00 96.12 102 LYS A O 1
ATOM 785 N N . TYR A 1 103 ? 3.998 -13.242 16.563 1.00 97.12 103 TYR A N 1
ATOM 786 C CA . TYR A 1 103 ? 2.730 -12.515 16.619 1.00 97.12 103 TYR A CA 1
ATOM 787 C C . TYR A 1 103 ? 2.596 -11.545 15.444 1.00 97.12 103 TYR A C 1
ATOM 789 O O . TYR A 1 103 ? 1.560 -11.511 14.778 1.00 97.12 103 TYR A O 1
ATOM 797 N N . HIS A 1 104 ? 3.653 -10.795 15.144 1.00 95.69 104 HIS A N 1
ATOM 798 C CA . HIS A 1 104 ? 3.666 -9.862 14.030 1.00 95.69 104 HIS A CA 1
ATOM 799 C C . HIS A 1 104 ? 3.506 -10.569 12.678 1.00 95.69 104 HIS A C 1
ATOM 801 O O . HIS A 1 104 ? 2.676 -10.141 11.872 1.00 95.69 104 HIS A O 1
ATOM 807 N N . GLY A 1 105 ? 4.232 -11.665 12.446 1.00 93.12 105 GLY A N 1
ATOM 808 C CA . GLY A 1 105 ? 4.114 -12.477 11.232 1.00 93.12 105 GLY A CA 1
ATOM 809 C C . GLY A 1 105 ? 2.714 -13.064 11.041 1.00 93.12 105 GLY A C 1
ATOM 810 O O . GLY A 1 105 ? 2.209 -13.085 9.925 1.00 93.12 105 GLY A O 1
ATOM 811 N N . ALA A 1 106 ? 2.037 -13.434 12.132 1.00 93.75 106 ALA A N 1
ATOM 812 C CA . ALA A 1 106 ? 0.656 -13.921 12.106 1.00 93.75 106 ALA A CA 1
ATOM 813 C C . ALA A 1 106 ? -0.406 -12.821 11.887 1.00 93.75 106 ALA A C 1
ATOM 815 O O . ALA A 1 106 ? -1.594 -13.120 11.819 1.00 93.75 106 ALA A O 1
ATOM 816 N N . GLY A 1 107 ? -0.013 -11.544 11.800 1.00 94.94 107 GLY A N 1
ATOM 817 C CA . GLY A 1 107 ? -0.940 -10.427 11.577 1.00 94.94 107 GLY A CA 1
ATOM 818 C C . GLY A 1 107 ? -1.457 -9.745 12.849 1.00 94.94 107 GLY A C 1
ATOM 819 O O . GLY A 1 107 ? -2.385 -8.937 12.779 1.00 94.94 107 GLY A O 1
ATOM 820 N N . ILE A 1 108 ? -0.868 -10.007 14.019 1.00 97.31 108 ILE A N 1
ATOM 821 C CA . ILE A 1 108 ? -1.193 -9.273 15.253 1.00 97.31 108 ILE A CA 1
ATOM 822 C C . ILE A 1 108 ? -0.599 -7.863 15.174 1.00 97.31 108 ILE A C 1
ATOM 824 O O . ILE A 1 108 ? 0.563 -7.683 14.802 1.00 97.31 108 ILE A O 1
ATOM 828 N N . ARG A 1 109 ? -1.409 -6.848 15.489 1.00 95.88 109 ARG A N 1
ATOM 829 C CA . ARG A 1 109 ? -1.034 -5.422 15.393 1.00 95.88 109 ARG A CA 1
ATOM 830 C C . ARG A 1 109 ? -1.425 -4.605 16.619 1.00 95.88 109 ARG A C 1
ATOM 832 O O . ARG A 1 109 ? -1.318 -3.387 16.612 1.00 95.88 109 ARG A O 1
ATOM 839 N N . SER A 1 110 ? -1.886 -5.243 17.687 1.00 97.50 110 SER A N 1
ATOM 840 C CA . SER A 1 110 ? -2.217 -4.522 18.910 1.00 97.50 110 SER A CA 1
ATOM 841 C C . SER A 1 110 ? -2.051 -5.401 20.139 1.00 97.50 110 SER A C 1
ATOM 843 O O . SER A 1 110 ? -2.258 -6.614 20.080 1.00 97.50 110 SER A O 1
ATOM 845 N N . ALA A 1 111 ? -1.723 -4.770 21.263 1.00 97.50 111 ALA A N 1
ATOM 846 C CA . ALA A 1 111 ? -1.708 -5.389 22.583 1.00 97.50 111 ALA A CA 1
ATOM 847 C C . ALA A 1 111 ? -2.836 -4.803 23.440 1.00 97.50 111 ALA A C 1
ATOM 849 O O . ALA A 1 111 ? -2.856 -3.603 23.707 1.00 97.50 111 ALA A O 1
ATOM 850 N N . ARG A 1 112 ? -3.790 -5.634 23.861 1.00 96.19 112 ARG A N 1
ATOM 851 C CA . ARG A 1 112 ? -4.864 -5.263 24.787 1.00 96.19 112 ARG A CA 1
ATOM 852 C C . ARG A 1 112 ? -4.383 -5.396 26.225 1.00 96.19 112 ARG A C 1
ATOM 854 O O . ARG A 1 112 ? -3.810 -6.418 26.601 1.00 96.19 112 ARG A O 1
ATOM 861 N N . LEU A 1 113 ? -4.658 -4.377 27.033 1.00 95.38 113 LEU A N 1
ATOM 862 C CA . LEU A 1 113 ? -4.291 -4.356 28.443 1.00 95.38 113 LEU A CA 1
ATOM 863 C C . LEU A 1 113 ? -5.384 -4.979 29.313 1.00 95.38 113 LEU A C 1
ATOM 865 O O . LEU A 1 113 ? -6.545 -4.571 29.269 1.00 95.38 113 LEU A O 1
ATOM 869 N N . ASP A 1 114 ? -4.995 -5.937 30.153 1.00 91.19 114 ASP A N 1
ATOM 870 C CA . ASP A 1 114 ? -5.872 -6.531 31.161 1.00 91.19 114 ASP A CA 1
ATOM 871 C C . ASP A 1 114 ? -5.788 -5.741 32.476 1.00 91.19 114 ASP A C 1
ATOM 873 O O . ASP A 1 114 ? -5.013 -6.052 33.387 1.00 91.19 114 ASP A O 1
ATOM 877 N N . PHE A 1 115 ? -6.595 -4.683 32.579 1.00 91.25 115 PHE A N 1
ATOM 878 C CA . PHE A 1 115 ? -6.677 -3.867 33.794 1.00 91.25 115 PHE A CA 1
ATOM 879 C C . PHE A 1 115 ? -7.225 -4.629 35.003 1.00 91.25 115 PHE A C 1
ATOM 881 O O . PHE A 1 115 ? -6.974 -4.212 36.135 1.00 91.25 115 PHE A O 1
ATOM 888 N N . PHE A 1 116 ? -7.938 -5.739 34.802 1.00 86.50 116 PHE A N 1
ATOM 889 C CA . PHE A 1 116 ? -8.409 -6.566 35.905 1.00 86.50 116 PHE A CA 1
ATOM 890 C C . PHE A 1 116 ? -7.254 -7.377 36.499 1.00 86.50 116 PHE A C 1
ATOM 892 O O . PHE A 1 116 ? -6.991 -7.262 37.698 1.00 86.50 116 PHE A O 1
ATOM 899 N N . LYS A 1 117 ? -6.500 -8.109 35.664 1.00 87.62 117 LYS A N 1
ATOM 900 C CA . LYS A 1 117 ? -5.295 -8.851 36.088 1.00 87.62 117 LYS A CA 1
ATOM 901 C C . LYS A 1 117 ? -4.271 -7.918 36.742 1.00 87.62 117 LYS A C 1
ATOM 903 O O . LYS A 1 117 ? -3.696 -8.272 37.766 1.00 87.62 117 LYS A O 1
ATOM 908 N N . ALA A 1 118 ? -4.093 -6.712 36.200 1.00 89.69 118 ALA A N 1
ATOM 909 C CA . ALA A 1 118 ? -3.169 -5.712 36.738 1.00 89.69 118 ALA A CA 1
ATOM 910 C C . ALA A 1 118 ? -3.701 -4.933 37.961 1.00 89.69 118 ALA A C 1
ATOM 912 O O . ALA A 1 118 ? -2.997 -4.068 38.483 1.00 89.69 118 ALA A O 1
ATOM 913 N N . GLN A 1 119 ? -4.937 -5.191 38.416 1.00 92.00 119 GLN A N 1
ATOM 914 C CA . GLN A 1 119 ? -5.599 -4.438 39.494 1.00 92.00 119 GLN A CA 1
ATOM 915 C C . GLN A 1 119 ? -5.586 -2.913 39.261 1.00 92.00 119 GLN A C 1
ATOM 917 O O . GLN A 1 119 ? -5.399 -2.128 40.193 1.00 92.00 119 GLN A O 1
ATOM 922 N N . ALA A 1 120 ? -5.754 -2.505 38.003 1.00 93.38 120 ALA A N 1
ATOM 923 C CA . ALA A 1 120 ? -5.653 -1.127 37.531 1.00 93.38 120 ALA A CA 1
ATOM 924 C C . ALA A 1 120 ? -7.023 -0.479 37.254 1.00 93.38 120 ALA A C 1
ATOM 926 O O . ALA A 1 120 ? -7.091 0.709 36.960 1.00 93.38 120 ALA A O 1
ATOM 927 N N . MET A 1 121 ? -8.132 -1.224 37.357 1.00 89.94 121 MET A N 1
ATOM 928 C CA . MET A 1 121 ? -9.484 -0.723 37.037 1.00 89.94 121 MET A CA 1
ATOM 929 C C . MET A 1 121 ? -9.842 0.600 37.738 1.00 89.94 121 MET A C 1
ATOM 931 O O . MET A 1 121 ? -10.430 1.478 37.111 1.00 89.94 121 MET A O 1
ATOM 935 N N . ASN A 1 122 ? -9.433 0.760 39.001 1.00 93.00 122 ASN A N 1
ATOM 936 C CA . ASN A 1 122 ? -9.720 1.932 39.839 1.00 93.00 122 ASN A CA 1
ATOM 937 C C . ASN A 1 122 ? -8.444 2.681 40.267 1.00 93.00 122 ASN A C 1
ATOM 939 O O . ASN A 1 122 ? -8.422 3.317 41.318 1.00 93.00 122 ASN A O 1
ATOM 943 N N . ASP A 1 123 ? -7.360 2.551 39.500 1.00 96.31 123 ASP A N 1
ATOM 944 C CA . ASP A 1 123 ? -6.058 3.137 39.826 1.00 96.31 123 ASP A CA 1
ATOM 945 C C . ASP A 1 123 ? -5.396 3.675 38.551 1.00 96.31 123 ASP A C 1
ATOM 947 O O . ASP A 1 123 ? -4.802 2.936 37.761 1.00 96.31 123 ASP A O 1
ATOM 951 N N . VAL A 1 124 ? -5.521 4.988 38.341 1.00 97.06 124 VAL A N 1
ATOM 952 C CA . VAL A 1 124 ? -4.995 5.668 37.149 1.00 97.06 124 VAL A CA 1
ATOM 953 C C . VAL A 1 124 ? -3.469 5.583 37.044 1.00 97.06 124 VAL A C 1
ATOM 955 O O . VAL A 1 124 ? -2.936 5.546 35.937 1.00 97.06 124 VAL A O 1
ATOM 958 N N . ASP A 1 125 ? -2.749 5.518 38.166 1.00 97.94 125 ASP A N 1
ATOM 959 C CA . ASP A 1 125 ? -1.290 5.396 38.166 1.00 97.94 125 ASP A CA 1
ATOM 960 C C . ASP A 1 125 ? -0.858 4.030 37.640 1.00 97.94 125 ASP A C 1
ATOM 962 O O . ASP A 1 125 ? 0.025 3.943 36.782 1.00 97.94 125 ASP A O 1
ATOM 966 N N . LYS A 1 126 ? -1.541 2.961 38.060 1.00 97.50 126 LYS A N 1
ATOM 967 C CA . LYS A 1 126 ? -1.320 1.624 37.495 1.00 97.50 126 LYS A CA 1
ATOM 968 C C . LYS A 1 126 ? -1.671 1.558 36.011 1.00 97.50 126 LYS A C 1
ATOM 970 O O . LYS A 1 126 ? -0.928 0.934 35.257 1.00 97.50 126 LYS A O 1
ATOM 975 N N . GLN A 1 127 ? -2.742 2.222 35.568 1.00 97.75 127 GLN A N 1
ATOM 976 C CA . GLN A 1 127 ? -3.093 2.284 34.140 1.00 97.75 127 GLN A CA 1
ATOM 977 C C . GLN A 1 127 ? -2.006 2.988 33.322 1.00 97.75 127 GLN A C 1
ATOM 979 O O . GLN A 1 127 ? -1.551 2.452 32.312 1.00 97.75 127 GLN A O 1
ATOM 984 N N . VAL A 1 128 ? -1.541 4.157 33.779 1.00 98.06 128 VAL A N 1
ATOM 985 C CA . VAL A 1 128 ? -0.442 4.902 33.144 1.00 98.06 128 VAL A CA 1
ATOM 986 C C . VAL A 1 128 ? 0.818 4.048 33.067 1.00 98.06 128 VAL A C 1
ATOM 988 O O . VAL A 1 128 ? 1.448 3.977 32.009 1.00 98.06 128 VAL A O 1
ATOM 991 N N . ASN A 1 129 ? 1.181 3.387 34.165 1.00 97.88 129 ASN A N 1
ATOM 992 C CA . ASN A 1 129 ? 2.367 2.541 34.216 1.00 97.88 129 ASN A CA 1
ATOM 993 C C . ASN A 1 129 ? 2.263 1.369 33.240 1.00 97.88 129 ASN A C 1
ATOM 995 O O . ASN A 1 129 ? 3.232 1.105 32.534 1.00 97.88 129 ASN A O 1
ATOM 999 N N . LEU A 1 130 ? 1.099 0.722 33.139 1.00 97.12 130 LEU A N 1
ATOM 1000 C CA . LEU A 1 130 ? 0.893 -0.404 32.231 1.00 97.12 130 LEU A CA 1
ATOM 1001 C C . LEU A 1 130 ? 0.919 0.013 30.752 1.00 97.12 130 LEU A C 1
ATOM 1003 O O . LEU A 1 130 ? 1.500 -0.689 29.925 1.00 97.12 130 LEU A O 1
ATOM 1007 N N . ILE A 1 131 ? 0.341 1.171 30.410 1.00 97.81 131 ILE A N 1
ATOM 1008 C CA . ILE A 1 131 ? 0.426 1.735 29.052 1.00 97.81 131 ILE A CA 1
ATOM 1009 C C . ILE A 1 131 ? 1.890 2.013 28.699 1.00 97.81 131 ILE A C 1
ATOM 1011 O O . ILE A 1 131 ? 2.369 1.574 27.654 1.00 97.81 131 ILE A O 1
ATOM 1015 N N . LYS A 1 132 ? 2.626 2.696 29.586 1.00 97.94 132 LYS A N 1
ATOM 1016 C CA . LYS A 1 132 ? 4.036 3.040 29.359 1.00 97.94 132 LYS A CA 1
ATOM 1017 C C . LYS A 1 132 ? 4.930 1.807 29.274 1.00 97.94 132 LYS A C 1
ATOM 1019 O O . LYS A 1 132 ? 5.769 1.743 28.381 1.00 97.94 132 LYS A O 1
ATOM 1024 N N . SER A 1 133 ? 4.773 0.832 30.170 1.00 97.62 133 SER A N 1
ATOM 1025 C CA . SER A 1 133 ? 5.595 -0.383 30.164 1.00 97.62 133 SER A CA 1
ATOM 1026 C C . SER A 1 133 ? 5.351 -1.219 28.910 1.00 97.62 133 SER A C 1
ATOM 1028 O O . SER A 1 133 ? 6.312 -1.657 28.281 1.00 97.62 133 SER A O 1
ATOM 1030 N N . THR A 1 134 ? 4.092 -1.353 28.484 1.00 97.62 134 THR A N 1
ATOM 1031 C CA . THR A 1 134 ? 3.740 -2.049 27.238 1.00 97.62 134 THR A CA 1
ATOM 1032 C C . THR A 1 134 ? 4.310 -1.322 26.022 1.00 97.62 134 THR A C 1
ATOM 1034 O O . THR A 1 134 ? 4.941 -1.952 25.173 1.00 97.62 134 THR A O 1
ATOM 1037 N N . ALA A 1 135 ? 4.164 0.007 25.954 1.00 96.81 135 ALA A N 1
ATOM 1038 C CA . ALA A 1 135 ? 4.724 0.806 24.865 1.00 96.81 135 ALA A CA 1
ATOM 1039 C C . ALA A 1 135 ? 6.247 0.672 24.793 1.00 96.81 135 ALA A C 1
ATOM 1041 O O . ALA A 1 135 ? 6.796 0.407 23.726 1.00 96.81 135 ALA A O 1
ATOM 1042 N N . ASN A 1 136 ? 6.926 0.785 25.935 1.00 96.69 136 ASN A N 1
ATOM 1043 C CA . ASN A 1 136 ? 8.372 0.625 26.018 1.00 96.69 136 ASN A CA 1
ATOM 1044 C C . ASN A 1 136 ? 8.809 -0.773 25.573 1.00 96.69 136 ASN A C 1
ATOM 1046 O O . ASN A 1 136 ? 9.761 -0.883 24.806 1.00 96.69 136 ASN A O 1
ATOM 1050 N N . ARG A 1 137 ? 8.107 -1.834 25.993 1.00 96.81 137 ARG A N 1
ATOM 1051 C CA . ARG A 1 137 ? 8.436 -3.209 25.598 1.00 96.81 137 ARG A CA 1
ATOM 1052 C C . ARG A 1 137 ? 8.328 -3.419 24.087 1.00 96.81 137 ARG A C 1
ATOM 1054 O O . ARG A 1 137 ? 9.209 -4.053 23.506 1.00 96.81 137 ARG A O 1
ATOM 1061 N N . LEU A 1 138 ? 7.279 -2.882 23.462 1.00 96.69 138 LEU A N 1
ATOM 1062 C CA . LEU A 1 138 ? 7.071 -2.958 22.012 1.00 96.69 138 LEU A CA 1
ATOM 1063 C C . LEU A 1 138 ? 8.099 -2.115 21.242 1.00 96.69 138 LEU A C 1
ATOM 1065 O O . LEU A 1 138 ? 8.636 -2.578 20.241 1.00 96.69 138 LEU A O 1
ATOM 1069 N N . LEU A 1 139 ? 8.438 -0.920 21.732 1.00 95.19 139 LEU A N 1
ATOM 1070 C CA . LEU A 1 139 ? 9.438 -0.043 21.108 1.00 95.19 139 LEU A CA 1
ATOM 1071 C C . LEU A 1 139 ? 10.877 -0.555 21.271 1.00 95.19 139 LEU A C 1
ATOM 1073 O O . LEU A 1 139 ? 11.717 -0.288 20.417 1.00 95.19 139 LEU A O 1
ATOM 1077 N N . GLN A 1 140 ? 11.172 -1.298 22.342 1.00 95.38 140 GLN A N 1
ATOM 1078 C CA . GLN A 1 140 ? 12.446 -2.007 22.505 1.00 95.38 140 GLN A CA 1
ATOM 1079 C C . GLN A 1 140 ? 12.599 -3.150 21.499 1.00 95.38 140 GLN A C 1
ATOM 1081 O O . GLN A 1 140 ? 13.705 -3.406 21.035 1.00 95.38 140 GLN A O 1
ATOM 1086 N N . TRP A 1 141 ? 11.500 -3.835 21.171 1.00 94.50 141 TRP A N 1
ATOM 1087 C CA . TRP A 1 141 ? 11.491 -4.863 20.132 1.00 94.50 141 TRP A CA 1
ATOM 1088 C C . TRP A 1 141 ? 11.583 -4.250 18.728 1.00 94.50 141 TRP A C 1
ATOM 1090 O O . TRP A 1 141 ? 12.373 -4.724 17.918 1.00 94.50 141 TRP A O 1
ATOM 1100 N N . HIS A 1 142 ? 10.850 -3.163 18.456 1.00 88.25 142 HIS A N 1
ATOM 1101 C CA . HIS A 1 142 ? 10.910 -2.458 17.175 1.00 88.25 142 HIS A CA 1
ATOM 1102 C C . HIS A 1 142 ? 10.834 -0.922 17.348 1.00 88.25 142 HIS A C 1
ATOM 1104 O O . HIS A 1 142 ? 9.757 -0.396 17.642 1.00 88.25 142 HIS A O 1
ATOM 1110 N N . PRO A 1 143 ? 11.923 -0.159 17.101 1.00 78.69 143 PRO A N 1
ATOM 1111 C CA . PRO A 1 143 ? 12.012 1.270 17.449 1.00 78.69 143 PRO A CA 1
ATOM 1112 C C . PRO A 1 143 ? 10.978 2.204 16.805 1.00 78.69 143 PRO A C 1
ATOM 1114 O O . PRO A 1 143 ? 10.675 3.260 17.363 1.00 78.69 143 PRO A O 1
ATOM 1117 N N . THR A 1 144 ? 10.435 1.841 15.640 1.00 73.56 144 THR A N 1
ATOM 1118 C CA . THR A 1 144 ? 9.371 2.604 14.954 1.00 73.56 144 THR A CA 1
ATOM 1119 C C . THR A 1 144 ? 7.958 2.129 15.309 1.00 73.56 144 THR A C 1
ATOM 1121 O O . THR A 1 144 ? 6.984 2.647 14.773 1.00 73.56 144 THR A O 1
ATOM 1124 N N . GLY A 1 145 ? 7.822 1.115 16.169 1.00 64.75 145 GLY A N 1
ATOM 1125 C CA . GLY A 1 145 ? 6.539 0.533 16.567 1.00 64.75 145 GLY A CA 1
ATOM 1126 C C . GLY A 1 145 ? 5.911 -0.440 15.565 1.00 64.75 145 GLY A C 1
ATOM 1127 O O . GLY A 1 145 ? 4.959 -1.118 15.930 1.00 64.75 145 GLY A O 1
ATOM 1128 N N . ASN A 1 146 ? 6.427 -0.540 14.332 1.00 68.00 146 ASN A N 1
ATOM 1129 C CA . ASN A 1 146 ? 5.985 -1.493 13.297 1.00 68.00 146 ASN A CA 1
ATOM 1130 C C . ASN A 1 146 ? 4.451 -1.551 13.100 1.00 68.00 146 ASN A C 1
ATOM 1132 O O . ASN A 1 146 ? 3.860 -2.624 12.948 1.00 68.00 146 ASN A O 1
ATOM 1136 N N . SER A 1 147 ? 3.799 -0.386 13.183 1.00 81.44 147 SER A N 1
ATOM 1137 C CA . SER A 1 147 ? 2.338 -0.233 13.109 1.00 81.44 147 SER A CA 1
ATOM 1138 C C . SER A 1 147 ? 1.548 -0.976 14.200 1.00 81.44 147 SER A C 1
ATOM 1140 O O . SER A 1 147 ? 0.425 -1.415 13.952 1.00 81.44 147 SER A O 1
ATOM 1142 N N . TRP A 1 148 ? 2.113 -1.129 15.404 1.00 95.75 148 TRP A N 1
ATOM 1143 C CA . TRP A 1 148 ? 1.394 -1.652 16.569 1.00 95.75 148 TRP A CA 1
ATOM 1144 C C . TRP A 1 148 ? 0.660 -0.562 17.355 1.00 95.75 148 TRP A C 1
ATOM 1146 O O . TRP A 1 148 ? 1.141 0.564 17.478 1.00 95.75 148 TRP A O 1
ATOM 1156 N N . SER A 1 149 ? -0.465 -0.931 17.968 1.00 97.12 149 SER A N 1
ATOM 1157 C CA . SER A 1 149 ? -1.200 -0.106 18.934 1.00 97.12 149 SER A CA 1
ATOM 1158 C C . SER A 1 149 ? -1.322 -0.760 20.314 1.00 97.12 149 SER A C 1
ATOM 1160 O O . SER A 1 149 ? -1.058 -1.950 20.499 1.00 97.12 149 SER A O 1
ATOM 1162 N N . ILE A 1 150 ? -1.779 0.018 21.293 1.00 97.94 150 ILE A N 1
ATOM 1163 C CA . ILE A 1 150 ? -2.185 -0.476 22.615 1.00 97.94 150 ILE A CA 1
ATOM 1164 C C . ILE A 1 150 ? -3.695 -0.294 22.765 1.00 97.94 150 ILE A C 1
ATOM 1166 O O . ILE A 1 150 ? -4.201 0.789 22.495 1.00 97.94 150 ILE A O 1
ATOM 1170 N N . GLN A 1 151 ? -4.411 -1.325 23.215 1.00 97.19 151 GLN A N 1
ATOM 1171 C CA . GLN A 1 151 ? -5.854 -1.278 23.462 1.00 97.19 151 GLN A CA 1
ATOM 1172 C C . GLN A 1 151 ? -6.178 -1.195 24.949 1.00 97.19 151 GLN A C 1
ATOM 1174 O O . GLN A 1 151 ? -5.666 -1.984 25.749 1.00 97.19 151 GLN A O 1
ATOM 1179 N N . ILE A 1 152 ? -7.054 -0.257 25.305 1.00 96.75 152 ILE A N 1
ATOM 1180 C CA . ILE A 1 152 ? -7.515 -0.029 26.675 1.00 96.75 152 ILE A CA 1
ATOM 1181 C C . ILE A 1 152 ? -9.033 0.131 26.734 1.00 96.75 152 ILE A C 1
ATOM 1183 O O . ILE A 1 152 ? -9.678 0.557 25.780 1.00 96.75 152 ILE A O 1
ATOM 1187 N N . GLN A 1 153 ? -9.591 -0.125 27.912 1.00 92.44 153 GLN A N 1
ATOM 1188 C CA . GLN A 1 153 ? -10.926 0.324 28.298 1.00 92.44 153 GLN A CA 1
ATOM 1189 C C . GLN A 1 153 ? -10.779 1.370 29.399 1.00 92.44 153 GLN A C 1
ATOM 1191 O O . GLN A 1 153 ? -9.924 1.211 30.267 1.00 92.44 153 GLN A O 1
ATOM 1196 N N . GLN A 1 154 ? -11.613 2.411 29.404 1.00 93.88 154 GLN A N 1
ATOM 1197 C CA . GLN A 1 154 ? -11.573 3.428 30.456 1.00 93.88 154 GLN A CA 1
ATOM 1198 C C . GLN A 1 154 ? -12.958 3.668 31.063 1.00 93.88 154 GLN A C 1
ATOM 1200 O O . GLN A 1 154 ? -13.691 4.498 30.548 1.00 93.88 154 GLN A O 1
ATOM 1205 N N . PRO A 1 155 ? -13.337 2.992 32.159 1.00 85.31 155 PRO A N 1
ATOM 1206 C CA . PRO A 1 155 ? -14.629 3.230 32.806 1.00 85.31 155 PRO A CA 1
ATOM 1207 C C . PRO A 1 155 ? -14.722 4.567 33.562 1.00 85.31 155 PRO A C 1
ATOM 1209 O O . PRO A 1 155 ? -15.828 5.008 33.861 1.00 85.31 155 PRO A O 1
ATOM 1212 N N . ASN A 1 156 ? -13.596 5.209 33.892 1.00 92.50 156 ASN A N 1
ATOM 1213 C CA . ASN A 1 156 ? -13.549 6.415 34.718 1.00 92.50 156 ASN A CA 1
ATOM 1214 C C . ASN A 1 156 ? -13.162 7.637 33.875 1.00 92.50 156 ASN A C 1
ATOM 1216 O O . ASN A 1 156 ? -11.981 7.889 33.627 1.00 92.50 156 ASN A O 1
ATOM 1220 N N . ILE A 1 157 ? -14.155 8.427 33.457 1.00 92.50 157 ILE A N 1
ATOM 1221 C CA . ILE A 1 157 ? -13.937 9.591 32.581 1.00 92.50 157 ILE A CA 1
ATOM 1222 C C . ILE A 1 157 ? -12.981 10.633 33.196 1.00 92.50 157 ILE A C 1
ATOM 1224 O O . ILE A 1 157 ? -12.169 11.222 32.488 1.00 92.50 157 ILE A O 1
ATOM 1228 N N . SER A 1 158 ? -12.969 10.791 34.522 1.00 94.62 158 SER A N 1
ATOM 1229 C CA . SER A 1 158 ? -12.088 11.744 35.215 1.00 94.62 158 SER A CA 1
ATOM 1230 C C . SER A 1 158 ? -10.595 11.422 35.094 1.00 94.62 158 SER A C 1
ATOM 1232 O O . SER A 1 158 ? -9.756 12.285 35.349 1.00 94.62 158 SER A O 1
ATOM 1234 N N . TYR A 1 159 ? -10.230 10.207 34.672 1.00 97.25 159 TYR A N 1
ATOM 1235 C CA . TYR A 1 159 ? -8.831 9.806 34.507 1.00 97.25 159 TYR A CA 1
ATOM 1236 C C . TYR A 1 159 ? -8.188 10.386 33.242 1.00 97.25 159 TYR A C 1
ATOM 1238 O O . TYR A 1 159 ? -6.958 10.400 33.135 1.00 97.25 159 TYR A O 1
ATOM 1246 N N . TRP A 1 160 ? -8.979 10.915 32.302 1.00 97.50 160 TRP A N 1
ATOM 1247 C CA . TRP A 1 160 ? -8.464 11.494 31.058 1.00 97.50 160 TRP A CA 1
ATOM 1248 C C . TRP A 1 160 ? -7.552 12.700 31.268 1.00 97.50 160 TRP A C 1
ATOM 1250 O O . TRP A 1 160 ? -6.593 12.845 30.514 1.00 97.50 160 TRP A O 1
ATOM 1260 N N . ALA A 1 161 ? -7.740 13.471 32.343 1.00 96.94 161 ALA A N 1
ATOM 1261 C CA . ALA A 1 161 ? -6.823 14.550 32.716 1.00 96.94 161 ALA A CA 1
ATOM 1262 C C . ALA A 1 161 ? -5.369 14.062 32.891 1.00 96.94 161 ALA A C 1
ATOM 1264 O O . ALA A 1 161 ? -4.418 14.791 32.615 1.00 96.94 161 ALA A O 1
ATOM 1265 N N . LYS A 1 162 ? -5.180 12.805 33.319 1.00 97.94 162 LYS A N 1
ATOM 1266 C CA . LYS A 1 162 ? -3.859 12.191 33.515 1.00 97.94 162 LYS A CA 1
ATOM 1267 C C . LYS A 1 162 ? -3.438 11.288 32.356 1.00 97.94 162 LYS A C 1
ATOM 1269 O O . LYS A 1 162 ? -2.255 11.230 32.028 1.00 97.94 162 LYS A O 1
ATOM 1274 N N . LEU A 1 163 ? -4.384 10.595 31.725 1.00 98.06 163 LEU A N 1
ATOM 1275 C CA . LEU A 1 163 ? -4.100 9.707 30.596 1.00 98.06 163 LEU A CA 1
ATOM 1276 C C . LEU A 1 163 ? -3.817 10.456 29.299 1.00 98.06 163 LEU A C 1
ATOM 1278 O O . LEU A 1 163 ? -2.935 10.040 28.551 1.00 98.06 163 LEU A O 1
ATOM 1282 N N . GLY A 1 164 ? -4.523 11.557 29.043 1.00 97.81 164 GLY A N 1
ATOM 1283 C CA . GLY A 1 164 ? -4.406 12.326 27.806 1.00 97.81 164 GLY A CA 1
ATOM 1284 C C . GLY A 1 164 ? -2.966 12.720 27.469 1.00 97.81 164 GLY A C 1
ATOM 1285 O O . GLY A 1 164 ? -2.480 12.341 26.401 1.00 97.81 164 GLY A O 1
ATOM 1286 N N . PRO A 1 165 ? -2.229 13.371 28.393 1.00 98.00 165 PRO A N 1
ATOM 1287 C CA . PRO A 1 165 ? -0.823 13.713 28.176 1.00 98.00 165 PRO A CA 1
ATOM 1288 C C . PRO A 1 165 ? 0.074 12.496 27.915 1.00 98.00 165 PRO A C 1
ATOM 1290 O O . PRO A 1 165 ? 0.981 12.560 27.088 1.00 98.00 165 PRO A O 1
ATOM 1293 N N . VAL A 1 166 ? -0.182 11.367 28.587 1.00 98.12 166 VAL A N 1
ATOM 1294 C CA . VAL A 1 166 ? 0.590 10.127 28.399 1.00 98.12 166 VAL A CA 1
ATOM 1295 C C . VAL A 1 166 ? 0.363 9.551 27.005 1.00 98.12 166 VAL A C 1
ATOM 1297 O O . VAL A 1 166 ? 1.320 9.149 26.347 1.00 98.12 166 VAL A O 1
ATOM 1300 N N . ILE A 1 167 ? -0.886 9.541 26.541 1.00 97.88 167 ILE A N 1
ATOM 1301 C CA . ILE A 1 167 ? -1.251 9.042 25.214 1.00 97.88 167 ILE A CA 1
ATOM 1302 C C . ILE A 1 167 ? -0.668 9.950 24.134 1.00 97.88 167 ILE A C 1
ATOM 1304 O O . ILE A 1 167 ? -0.058 9.450 23.199 1.00 97.88 167 ILE A O 1
ATOM 1308 N N . GLN A 1 168 ? -0.767 11.271 24.270 1.00 96.31 168 GLN A N 1
ATOM 1309 C CA . GLN A 1 168 ? -0.209 12.209 23.287 1.00 96.31 168 GLN A CA 1
ATOM 1310 C C . GLN A 1 168 ? 1.319 12.110 23.156 1.00 96.31 168 GLN A C 1
ATOM 1312 O O . GLN A 1 168 ? 1.851 12.315 22.070 1.00 96.31 168 GLN A O 1
ATOM 1317 N N . GLN A 1 169 ? 2.026 11.776 24.238 1.00 95.19 169 GLN A N 1
ATOM 1318 C CA . GLN A 1 169 ? 3.484 11.594 24.230 1.00 95.19 169 GLN A CA 1
ATOM 1319 C C . GLN A 1 169 ? 3.926 10.196 23.771 1.00 95.19 169 GLN A C 1
ATOM 1321 O O . GLN A 1 169 ? 5.110 9.980 23.505 1.00 95.19 169 GLN A O 1
ATOM 1326 N N . SER A 1 170 ? 3.008 9.228 23.707 1.00 93.50 170 SER A N 1
ATOM 1327 C CA . SER A 1 170 ? 3.321 7.863 23.289 1.00 93.50 170 SER A CA 1
ATOM 1328 C C . SER A 1 170 ? 3.702 7.818 21.809 1.00 93.50 170 SER A C 1
ATOM 1330 O O . SER A 1 170 ? 3.012 8.374 20.962 1.00 93.50 170 SER A O 1
ATOM 1332 N N . LYS A 1 171 ? 4.766 7.082 21.470 1.00 92.12 171 LYS A N 1
ATOM 1333 C CA . LYS A 1 171 ? 5.115 6.796 20.064 1.00 92.12 171 LYS A CA 1
ATOM 1334 C C . LYS A 1 171 ? 4.223 5.730 19.423 1.00 92.12 171 LYS A C 1
ATOM 1336 O O . LYS A 1 171 ? 4.298 5.534 18.216 1.00 92.12 171 LYS A O 1
ATOM 1341 N N . LEU A 1 172 ? 3.422 5.030 20.226 1.00 95.00 172 LEU A N 1
ATOM 1342 C CA . LEU A 1 172 ? 2.418 4.089 19.742 1.00 95.00 172 LEU A CA 1
ATOM 1343 C C . LEU A 1 172 ? 1.023 4.689 19.914 1.00 95.00 172 LEU A C 1
ATOM 1345 O O . LEU A 1 172 ? 0.751 5.248 20.986 1.00 95.00 172 LEU A O 1
ATOM 1349 N N . PRO A 1 173 ? 0.132 4.527 18.925 1.00 96.44 173 PRO A N 1
ATOM 1350 C CA . PRO A 1 173 ? -1.261 4.899 19.077 1.00 96.44 173 PRO A CA 1
ATOM 1351 C C . PRO A 1 173 ? -1.933 4.064 20.170 1.00 96.44 173 PRO A C 1
ATOM 1353 O O . PRO A 1 173 ? -1.643 2.875 20.356 1.00 96.44 173 PRO A O 1
ATOM 1356 N N . VAL A 1 174 ? -2.875 4.691 20.868 1.00 98.25 174 VAL A N 1
ATOM 1357 C CA . VAL A 1 174 ? -3.738 4.022 21.845 1.00 98.25 174 VAL A CA 1
ATOM 1358 C C . VAL A 1 174 ? -5.149 3.955 21.286 1.00 98.25 174 VAL A C 1
ATOM 1360 O O . VAL A 1 174 ? -5.666 4.940 20.770 1.00 98.25 174 VAL A O 1
ATOM 1363 N N . VAL A 1 175 ? -5.771 2.789 21.384 1.00 98.38 175 VAL A N 1
ATOM 1364 C CA . VAL A 1 175 ? -7.137 2.522 20.943 1.00 98.38 175 VAL A CA 1
ATOM 1365 C C . VAL A 1 175 ? -7.998 2.312 22.185 1.00 98.38 175 VAL A C 1
ATOM 1367 O O . VAL A 1 175 ? -7.715 1.454 23.022 1.00 98.38 175 VAL A O 1
ATOM 1370 N N . LEU A 1 176 ? -9.036 3.124 22.319 1.00 98.19 176 LEU A N 1
ATOM 1371 C CA . LEU A 1 176 ? -10.013 3.066 23.393 1.00 98.19 176 LEU A CA 1
ATOM 1372 C C . LEU A 1 176 ? -11.228 2.262 22.940 1.00 98.19 176 LEU A C 1
ATOM 1374 O O . LEU A 1 176 ? -11.946 2.667 22.026 1.00 98.19 176 LEU A O 1
ATOM 1378 N N . ASP A 1 177 ? -11.482 1.145 23.605 1.00 96.50 177 ASP A N 1
ATOM 1379 C CA . ASP A 1 177 ? -12.610 0.280 23.282 1.00 96.50 177 ASP A CA 1
ATOM 1380 C C . ASP A 1 177 ? -13.945 0.854 23.799 1.00 96.50 177 ASP A C 1
ATOM 1382 O O . ASP A 1 177 ? -14.007 1.571 24.804 1.00 96.50 177 ASP A O 1
ATOM 1386 N N . HIS A 1 178 ? -15.034 0.469 23.129 1.00 95.75 178 HIS A N 1
ATOM 1387 C CA . HIS A 1 178 ? -16.422 0.604 23.589 1.00 95.75 178 HIS A CA 1
ATOM 1388 C C . HIS A 1 178 ? -16.876 2.027 23.940 1.00 95.75 178 HIS A C 1
ATOM 1390 O O . HIS A 1 178 ? -17.452 2.249 25.006 1.00 95.75 178 HIS A O 1
ATOM 1396 N N . ILE A 1 179 ? -16.590 3.007 23.073 1.00 95.75 179 ILE A N 1
ATOM 1397 C CA . ILE A 1 179 ? -16.958 4.425 23.272 1.00 95.75 179 ILE A CA 1
ATOM 1398 C C . ILE A 1 179 ? -16.415 4.945 24.621 1.00 95.75 179 ILE A C 1
ATOM 1400 O O . ILE A 1 179 ? -17.021 5.769 25.302 1.00 95.75 179 ILE A O 1
ATOM 1404 N N . GLY A 1 180 ? -15.287 4.389 25.077 1.00 92.69 180 GLY A N 1
ATOM 1405 C CA . GLY A 1 180 ? -14.711 4.719 26.375 1.00 92.69 180 GLY A CA 1
ATOM 1406 C C . GLY A 1 180 ? -15.614 4.410 27.565 1.00 92.69 180 GLY A C 1
ATOM 1407 O O . GLY A 1 180 ? -15.502 5.094 28.571 1.00 92.69 180 GLY A O 1
ATOM 1408 N N . LEU A 1 181 ? -16.531 3.440 27.452 1.00 92.75 181 LEU A N 1
ATOM 1409 C CA . LEU A 1 181 ? -17.479 3.035 28.503 1.00 92.75 181 LEU A CA 1
ATOM 1410 C C . LEU A 1 181 ? -18.297 4.188 29.112 1.00 92.75 181 LEU A C 1
ATOM 1412 O O . LEU A 1 181 ? -18.821 4.074 30.226 1.00 92.75 181 LEU A O 1
ATOM 1416 N N . VAL A 1 182 ? -18.427 5.280 28.362 1.00 92.00 182 VAL A N 1
ATOM 1417 C CA . VAL A 1 182 ? -19.207 6.456 28.724 1.00 92.00 182 VAL A CA 1
ATOM 1418 C C . VAL A 1 182 ? -20.676 6.070 28.867 1.00 92.00 182 VAL A C 1
ATOM 1420 O O . VAL A 1 182 ? -21.247 5.437 27.986 1.00 92.00 182 VAL A O 1
ATOM 1423 N N . LYS A 1 183 ? -21.312 6.465 29.973 1.00 92.12 183 LYS A N 1
ATOM 1424 C CA . LYS A 1 183 ? -22.721 6.142 30.230 1.00 92.12 183 LYS A CA 1
ATOM 1425 C C . LYS A 1 183 ? -23.642 7.184 29.602 1.00 92.12 183 LYS A C 1
ATOM 1427 O O . LYS A 1 183 ? -23.595 8.355 29.972 1.00 92.12 183 LYS A O 1
ATOM 1432 N N . ALA A 1 184 ? -24.481 6.736 28.671 1.00 92.81 184 ALA A N 1
ATOM 1433 C CA . ALA A 1 184 ? -25.586 7.510 28.121 1.00 92.81 184 ALA A CA 1
ATOM 1434 C C . ALA A 1 184 ? -26.705 7.687 29.157 1.00 92.81 184 ALA A C 1
ATOM 1436 O O . ALA A 1 184 ? -26.693 7.054 30.216 1.00 92.81 184 ALA A O 1
ATOM 1437 N N . SER A 1 185 ? -27.692 8.530 28.854 1.00 92.38 185 SER A N 1
ATOM 1438 C CA . SER A 1 185 ? -28.740 8.910 29.811 1.00 92.38 185 SER A CA 1
ATOM 1439 C C . SER A 1 185 ? -29.543 7.724 30.355 1.00 92.38 185 SER A C 1
ATOM 1441 O O . SER A 1 185 ? -29.930 7.753 31.519 1.00 92.38 185 SER A O 1
ATOM 1443 N N . SER A 1 186 ? -29.738 6.653 29.578 1.00 92.31 186 SER A N 1
ATOM 1444 C CA . SER A 1 186 ? -30.445 5.452 30.049 1.00 92.31 186 SER A CA 1
ATOM 1445 C C . SER A 1 186 ? -29.647 4.588 31.035 1.00 92.31 186 SER A C 1
ATOM 1447 O O . SER A 1 186 ? -30.236 3.753 31.722 1.00 92.31 186 SER A O 1
ATOM 1449 N N . MET A 1 187 ? -28.322 4.755 31.112 1.00 91.19 187 MET A N 1
ATOM 1450 C CA . MET A 1 187 ? -27.435 4.028 32.036 1.00 91.19 187 MET A CA 1
ATOM 1451 C C . MET A 1 187 ? -26.777 4.918 33.089 1.00 91.19 187 MET A C 1
ATOM 1453 O O . MET A 1 187 ? -26.156 4.402 34.020 1.00 91.19 187 MET A O 1
ATOM 1457 N N . ALA A 1 188 ? -26.857 6.236 32.938 1.00 87.75 188 ALA A N 1
ATOM 1458 C CA . ALA A 1 188 ? -26.284 7.166 33.887 1.00 87.75 188 ALA A CA 1
ATOM 1459 C C . ALA A 1 188 ? -27.044 7.085 35.232 1.00 87.75 188 ALA A C 1
ATOM 1461 O O . ALA A 1 188 ? -28.275 6.990 35.232 1.00 87.75 188 ALA A O 1
ATOM 1462 N N . PRO A 1 189 ? -26.351 7.092 36.387 1.00 84.75 189 PRO A N 1
ATOM 1463 C CA . PRO A 1 189 ? -27.014 7.080 37.688 1.00 84.75 189 PRO A CA 1
ATOM 1464 C C . PRO A 1 189 ? -27.993 8.249 37.842 1.00 84.75 189 PRO A C 1
ATOM 1466 O O . PRO A 1 189 ? -27.697 9.373 37.440 1.00 84.75 189 PRO A O 1
ATOM 1469 N N . THR A 1 190 ? -29.144 8.017 38.473 1.00 83.00 190 THR A N 1
ATOM 1470 C CA . THR A 1 190 ? -30.142 9.071 38.703 1.00 83.00 190 THR A CA 1
ATOM 1471 C C . THR A 1 190 ? -29.511 10.293 39.379 1.00 83.00 190 THR A C 1
ATOM 1473 O O . THR A 1 190 ? -28.922 10.177 40.453 1.00 83.00 190 THR A O 1
ATOM 1476 N N . GLY A 1 191 ? -29.649 11.467 38.758 1.00 80.75 191 GLY A N 1
ATOM 1477 C CA . GLY A 1 191 ? -29.094 12.729 39.262 1.00 80.75 191 GLY A CA 1
ATOM 1478 C C . GLY A 1 191 ? -27.661 13.042 38.815 1.00 80.75 191 GLY A C 1
ATOM 1479 O O . GLY A 1 191 ? -27.131 14.080 39.206 1.00 80.75 191 GLY A O 1
ATOM 1480 N N . SER A 1 192 ? -27.025 12.201 37.993 1.00 83.44 192 SER A N 1
ATOM 1481 C CA . SER A 1 192 ? -25.743 12.540 37.367 1.00 83.44 192 SER A CA 1
ATOM 1482 C C . SER A 1 192 ? -25.899 13.659 36.336 1.00 83.44 192 SER A C 1
ATOM 1484 O O . SER A 1 192 ? -26.878 13.679 35.587 1.00 83.44 192 SER A O 1
ATOM 1486 N N . VAL A 1 193 ? -24.897 14.533 36.239 1.00 86.50 193 VAL A N 1
ATOM 1487 C CA . VAL A 1 193 ? -24.810 15.509 35.143 1.00 86.50 193 VAL A CA 1
ATOM 1488 C C . VAL A 1 193 ? -24.626 14.799 33.789 1.00 86.50 193 VAL A C 1
ATOM 1490 O O . VAL A 1 193 ? -24.041 13.703 33.753 1.00 86.50 193 VAL A O 1
ATOM 1493 N N . PRO A 1 194 ? -25.093 15.396 32.674 1.00 85.69 194 PRO A N 1
ATOM 1494 C CA . PRO A 1 194 ? -24.819 14.892 31.330 1.00 85.69 194 PRO A CA 1
ATOM 1495 C C . PRO A 1 194 ? -23.325 14.630 31.133 1.00 85.69 194 PRO A C 1
ATOM 1497 O O . PRO A 1 194 ? -22.498 15.377 31.652 1.00 85.69 194 PRO A O 1
ATOM 1500 N N . VAL A 1 195 ? -22.952 13.604 30.357 1.00 86.00 195 VAL A N 1
ATOM 1501 C CA . VAL A 1 195 ? -21.528 13.262 30.149 1.00 86.00 195 VAL A CA 1
ATOM 1502 C C . VAL A 1 195 ? -20.689 14.465 29.714 1.00 86.00 195 VAL A C 1
ATOM 1504 O O . VAL A 1 195 ? -19.570 14.630 30.188 1.00 86.00 195 VAL A O 1
ATOM 1507 N N . ARG A 1 196 ? -21.256 15.347 28.886 1.00 86.50 196 ARG A N 1
ATOM 1508 C CA . ARG A 1 196 ? -20.587 16.550 28.375 1.00 86.50 196 ARG A CA 1
ATOM 1509 C C . ARG A 1 196 ? -20.117 17.506 29.475 1.00 86.50 196 ARG A C 1
ATOM 1511 O O . ARG A 1 196 ? -19.196 18.286 29.261 1.00 86.50 196 ARG A O 1
ATOM 1518 N N . GLU A 1 197 ? -20.742 17.429 30.644 1.00 89.12 197 GLU A N 1
ATOM 1519 C CA . GLU A 1 197 ? -20.447 18.237 31.827 1.00 89.12 197 GLU A CA 1
ATOM 1520 C C . GLU A 1 197 ? -19.591 17.481 32.858 1.00 89.12 197 GLU A C 1
ATOM 1522 O O . GLU A 1 197 ? -19.184 18.055 33.868 1.00 89.12 197 GLU A O 1
ATOM 1527 N N . GLN A 1 198 ? -19.295 16.195 32.634 1.00 91.00 198 GLN A N 1
ATOM 1528 C CA . GLN A 1 198 ? -18.471 15.405 33.546 1.00 91.00 198 GLN A CA 1
ATOM 1529 C C . GLN A 1 198 ? -16.993 15.789 33.428 1.00 91.00 198 GLN A C 1
ATOM 1531 O O . GLN A 1 198 ? -16.430 15.908 32.336 1.00 91.00 198 GLN A O 1
ATOM 1536 N N . THR A 1 199 ? -16.329 15.911 34.580 1.00 92.19 199 THR A N 1
ATOM 1537 C CA . THR A 1 199 ? -14.881 16.132 34.663 1.00 92.19 199 THR A CA 1
ATOM 1538 C C . THR A 1 199 ? -14.134 15.056 33.876 1.00 92.19 199 THR A C 1
ATOM 1540 O O . THR A 1 199 ? -14.286 13.870 34.162 1.00 92.19 199 THR A O 1
ATOM 1543 N N . GLY A 1 200 ? -13.310 15.469 32.911 1.00 94.88 200 GLY A N 1
ATOM 1544 C CA . GLY A 1 200 ? -12.542 14.576 32.039 1.00 94.88 200 GLY A CA 1
ATOM 1545 C C . GLY A 1 200 ? -13.107 14.396 30.626 1.00 94.88 200 GLY A C 1
ATOM 1546 O O . GLY A 1 200 ? -12.368 13.966 29.742 1.00 94.88 200 GLY A O 1
ATOM 1547 N N . TRP A 1 201 ? -14.365 14.778 30.356 1.00 96.06 201 TRP A N 1
ATOM 1548 C CA . TRP A 1 201 ? -14.927 14.720 28.996 1.00 96.06 201 TRP A CA 1
ATOM 1549 C C . TRP A 1 201 ? -14.123 15.577 28.012 1.00 96.06 201 TRP A C 1
ATOM 1551 O O . TRP A 1 201 ? -13.675 15.099 26.971 1.00 96.06 201 TRP A O 1
ATOM 1561 N N . GLN A 1 202 ? -13.846 16.829 28.382 1.00 97.19 202 GLN A N 1
ATOM 1562 C CA . GLN A 1 202 ? -13.056 17.724 27.540 1.00 97.19 202 GLN A CA 1
ATOM 1563 C C . GLN A 1 202 ? -11.613 17.227 27.353 1.00 97.19 202 GLN A C 1
ATOM 1565 O O . GLN A 1 202 ? -11.040 17.412 26.279 1.00 97.19 202 GLN A O 1
ATOM 1570 N N . ASP A 1 203 ? -11.037 16.562 28.358 1.00 98.19 203 ASP A N 1
ATOM 1571 C CA . ASP A 1 203 ? -9.701 15.965 28.271 1.00 98.19 203 ASP A CA 1
ATOM 1572 C C . ASP A 1 203 ? -9.671 14.786 27.289 1.00 98.19 203 ASP A C 1
ATOM 1574 O O . ASP A 1 203 ? -8.743 14.682 26.481 1.00 98.19 203 ASP A O 1
ATOM 1578 N N . LEU A 1 204 ? -10.709 13.941 27.282 1.00 98.06 204 LEU A N 1
ATOM 1579 C CA . LEU A 1 204 ? -10.892 12.892 26.275 1.00 98.06 204 LEU A CA 1
ATOM 1580 C C . LEU A 1 204 ? -10.954 13.498 24.867 1.00 98.06 204 LEU A C 1
ATOM 1582 O O . LEU A 1 204 ? -10.193 13.083 23.990 1.00 98.06 204 LEU A O 1
ATOM 1586 N N . LEU A 1 205 ? -11.796 14.517 24.656 1.00 98.19 205 LEU A N 1
ATOM 1587 C CA . LEU A 1 205 ? -11.918 15.182 23.353 1.00 98.19 205 LEU A CA 1
ATOM 1588 C C . LEU A 1 205 ? -10.604 15.836 22.911 1.00 98.19 205 LEU A C 1
ATOM 1590 O O . LEU A 1 205 ? -10.216 15.743 21.747 1.00 98.19 205 LEU A O 1
ATOM 1594 N N . ASN A 1 206 ? -9.880 16.474 23.832 1.00 98.19 206 ASN A N 1
ATOM 1595 C CA . ASN A 1 206 ? -8.568 17.056 23.549 1.00 98.19 206 ASN A CA 1
ATOM 1596 C C . ASN A 1 206 ? -7.540 15.978 23.180 1.00 98.19 206 ASN A C 1
ATOM 1598 O O . ASN A 1 206 ? -6.716 16.185 22.287 1.00 98.19 206 ASN A O 1
ATOM 1602 N N . THR A 1 207 ? -7.611 14.811 23.820 1.00 98.44 207 THR A N 1
ATOM 1603 C CA . THR A 1 207 ? -6.738 13.677 23.501 1.00 98.44 207 THR A CA 1
ATOM 1604 C C . THR A 1 207 ? -7.047 13.113 22.114 1.00 98.44 207 THR A C 1
ATOM 1606 O O . THR A 1 207 ? -6.124 12.910 21.324 1.00 98.44 207 THR A O 1
ATOM 1609 N N . LEU A 1 208 ? -8.330 12.941 21.782 1.00 98.31 208 LEU A N 1
ATOM 1610 C CA . LEU A 1 208 ? -8.798 12.507 20.462 1.00 98.31 208 LEU A CA 1
ATOM 1611 C C . LEU A 1 208 ? -8.370 13.483 19.352 1.00 98.31 208 LEU A C 1
ATOM 1613 O O . LEU A 1 208 ? -7.848 13.073 18.312 1.00 98.31 208 LEU A O 1
ATOM 1617 N N . ARG A 1 209 ? -8.512 14.791 19.594 1.00 97.94 209 ARG A N 1
ATOM 1618 C CA . ARG A 1 209 ? -8.066 15.843 18.667 1.00 97.94 209 ARG A CA 1
ATOM 1619 C C . ARG A 1 209 ? -6.555 15.817 18.434 1.00 97.94 209 ARG A C 1
ATOM 1621 O O . ARG A 1 209 ? -6.106 16.112 17.334 1.00 97.94 209 ARG A O 1
ATOM 1628 N N . GLY A 1 210 ? -5.782 15.417 19.445 1.00 92.44 210 GLY A N 1
ATOM 1629 C CA . GLY A 1 210 ? -4.329 15.250 19.346 1.00 92.44 210 GLY A CA 1
ATOM 1630 C C . GLY A 1 210 ? -3.884 14.145 18.381 1.00 92.44 210 GLY A C 1
ATOM 1631 O O . GLY A 1 210 ? -2.708 14.072 18.047 1.00 92.44 210 GLY A O 1
ATOM 1632 N N . GLY A 1 211 ? -4.799 13.285 17.920 1.00 93.75 211 GLY A N 1
ATOM 1633 C CA . GLY A 1 211 ? -4.549 12.374 16.805 1.00 93.75 211 GLY A CA 1
ATOM 1634 C C . GLY A 1 211 ? -3.747 11.116 17.143 1.00 93.75 211 GLY A C 1
ATOM 1635 O O . GLY A 1 211 ? -3.472 10.343 16.228 1.00 93.75 211 GLY A O 1
ATOM 1636 N N . ASN A 1 212 ? -3.399 10.872 18.410 1.00 95.50 212 ASN A N 1
ATOM 1637 C CA . ASN A 1 212 ? -2.749 9.622 18.837 1.00 95.50 212 ASN A CA 1
ATOM 1638 C C . ASN A 1 212 ? -3.689 8.653 19.578 1.00 95.50 212 ASN A C 1
ATOM 1640 O O . ASN A 1 212 ? -3.314 7.523 19.892 1.00 95.50 212 ASN A O 1
ATOM 1644 N N . LEU A 1 213 ? -4.915 9.099 19.855 1.00 98.38 213 LEU A N 1
ATOM 1645 C CA . LEU A 1 213 ? -5.992 8.280 20.392 1.00 98.38 213 LEU A CA 1
ATOM 1646 C C . LEU A 1 213 ? -6.944 7.889 19.264 1.00 98.38 213 LEU A C 1
ATOM 1648 O O . LEU A 1 213 ? -7.363 8.751 18.496 1.00 98.38 213 LEU A O 1
ATOM 1652 N N . TRP A 1 214 ? -7.314 6.616 19.227 1.00 98.38 214 TRP A N 1
ATOM 1653 C CA . TRP A 1 214 ? -8.425 6.081 18.451 1.00 98.38 214 TRP A CA 1
ATOM 1654 C C . TRP A 1 214 ? -9.548 5.647 19.390 1.00 98.38 214 TRP A C 1
ATOM 1656 O O . TRP A 1 214 ? -9.265 5.203 20.501 1.00 98.38 214 TRP A O 1
ATOM 1666 N N . ILE A 1 215 ? -10.807 5.724 18.962 1.00 98.50 215 ILE A N 1
ATOM 1667 C CA . ILE A 1 215 ? -11.950 5.244 19.754 1.00 98.50 215 ILE A CA 1
ATOM 1668 C C . ILE A 1 215 ? -12.793 4.289 18.916 1.00 98.50 215 ILE A C 1
ATOM 1670 O O . ILE A 1 215 ? -13.203 4.620 17.805 1.00 98.50 215 ILE A O 1
ATOM 1674 N N . LYS A 1 216 ? -13.093 3.112 19.470 1.00 98.25 216 LYS A N 1
ATOM 1675 C CA . LYS A 1 216 ? -14.012 2.163 18.848 1.00 98.25 216 LYS A CA 1
ATOM 1676 C C . LYS A 1 216 ? -15.457 2.510 19.189 1.00 98.25 216 LYS A C 1
ATOM 1678 O O . LYS A 1 216 ? -15.859 2.397 20.352 1.00 98.25 216 LYS A O 1
ATOM 1683 N N . ILE A 1 217 ? -16.259 2.837 18.184 1.00 98.06 217 ILE A N 1
ATOM 1684 C CA . ILE A 1 217 ? -17.718 2.895 18.281 1.00 98.06 217 ILE A CA 1
ATOM 1685 C C . ILE A 1 217 ? -18.237 1.454 18.271 1.00 98.06 217 ILE A C 1
ATOM 1687 O O . ILE A 1 217 ? -18.525 0.879 17.227 1.00 98.06 217 ILE A O 1
ATOM 1691 N N . SER A 1 218 ? -18.251 0.846 19.457 1.00 96.88 218 SER A N 1
ATOM 1692 C CA . SER A 1 218 ? -18.507 -0.584 19.659 1.00 96.88 218 SER A CA 1
ATOM 1693 C C . SER A 1 218 ? -19.242 -0.845 20.968 1.00 96.88 218 SER A C 1
ATOM 1695 O O . SER A 1 218 ? -19.259 0.015 21.851 1.00 96.88 218 SER A O 1
ATOM 1697 N N . ALA A 1 219 ? -19.823 -2.040 21.100 1.00 95.81 219 ALA A N 1
ATOM 1698 C CA . ALA A 1 219 ? -20.511 -2.509 22.304 1.00 95.81 219 ALA A CA 1
ATOM 1699 C C . ALA A 1 219 ? -21.481 -1.480 22.933 1.00 95.81 219 ALA A C 1
ATOM 1701 O O . ALA A 1 219 ? -21.381 -1.196 24.134 1.00 95.81 219 ALA A O 1
ATOM 1702 N N . PRO A 1 220 ? -22.435 -0.912 22.168 1.00 96.31 220 PRO A N 1
ATOM 1703 C CA . PRO A 1 220 ? -23.310 0.161 22.656 1.00 96.31 220 PRO A CA 1
ATOM 1704 C C . PRO A 1 220 ? -24.104 -0.246 23.906 1.00 96.31 220 PRO A C 1
ATOM 1706 O O . PRO A 1 220 ? -24.334 0.569 24.797 1.00 96.31 220 PRO A O 1
ATOM 1709 N N . TYR A 1 221 ? -24.414 -1.537 24.044 1.00 95.31 221 TYR A N 1
ATOM 1710 C CA . TYR A 1 221 ? -25.086 -2.139 25.196 1.00 95.31 221 TYR A CA 1
ATOM 1711 C C . TYR A 1 221 ? -24.322 -2.002 26.532 1.00 95.31 221 TYR A C 1
ATOM 1713 O O . TYR A 1 221 ? -24.894 -2.253 27.598 1.00 95.31 221 TYR A O 1
ATOM 1721 N N . ARG A 1 222 ? -23.033 -1.630 26.500 1.00 93.94 222 ARG A N 1
ATOM 1722 C CA . ARG A 1 222 ? -22.207 -1.313 27.682 1.00 93.94 222 ARG A CA 1
ATOM 1723 C C . ARG A 1 222 ? -22.336 0.145 28.123 1.00 93.94 222 ARG A C 1
ATOM 1725 O O . ARG A 1 222 ? -21.923 0.474 29.240 1.00 93.94 222 ARG A O 1
ATOM 1732 N N . CYS A 1 223 ? -22.892 0.987 27.262 1.00 94.19 223 CYS A N 1
ATOM 1733 C CA . CYS A 1 223 ? -22.999 2.433 27.417 1.00 94.19 223 CYS A CA 1
ATOM 1734 C C . CYS A 1 223 ? -24.461 2.903 27.472 1.00 94.19 223 CYS A C 1
ATOM 1736 O O . CYS A 1 223 ? -24.728 3.961 28.035 1.00 94.19 223 CYS A O 1
ATOM 1738 N N . SER A 1 224 ? -25.398 2.109 26.944 1.00 94.94 224 SER A N 1
ATOM 1739 C CA . SER A 1 224 ? -26.828 2.402 26.873 1.00 94.94 224 SER A CA 1
ATOM 1740 C C . SER A 1 224 ? -27.709 1.161 27.121 1.00 94.94 224 SER A C 1
ATOM 1742 O O . SER A 1 224 ? -27.328 0.014 26.862 1.00 94.94 224 SER A O 1
ATOM 1744 N N . ARG A 1 225 ? -28.920 1.406 27.636 1.00 94.62 225 ARG A N 1
ATOM 1745 C CA . ARG A 1 225 ? -30.035 0.454 27.779 1.00 94.62 225 ARG A CA 1
ATOM 1746 C C . ARG A 1 225 ? -31.111 0.633 26.699 1.00 94.62 225 ARG A C 1
ATOM 1748 O O . ARG A 1 225 ? -32.061 -0.142 26.694 1.00 94.62 225 ARG A O 1
ATOM 1755 N N . ALA A 1 226 ? -30.974 1.603 25.795 1.00 95.00 226 ALA A N 1
ATOM 1756 C CA . ALA A 1 226 ? -31.952 1.924 24.752 1.00 95.00 226 ALA A CA 1
ATOM 1757 C C . ALA A 1 226 ? -31.839 1.018 23.504 1.00 95.00 226 ALA A C 1
ATOM 1759 O O . ALA A 1 226 ? -31.867 1.497 22.373 1.00 95.00 226 ALA A O 1
ATOM 1760 N N . ASP A 1 227 ? -31.690 -0.291 23.708 1.00 92.50 227 ASP A N 1
ATOM 1761 C CA . ASP A 1 227 ? -31.708 -1.302 22.640 1.00 92.50 227 ASP A CA 1
ATOM 1762 C C . ASP A 1 227 ? -33.027 -1.248 21.827 1.00 92.50 227 ASP A C 1
ATOM 1764 O O . ASP A 1 227 ? -34.075 -0.922 22.395 1.00 92.50 227 ASP A O 1
ATOM 1768 N N . PRO A 1 228 ? -33.010 -1.531 20.508 1.00 94.81 228 PRO A N 1
ATOM 1769 C CA . PRO A 1 228 ? -31.846 -1.865 19.673 1.00 94.81 228 PRO A CA 1
ATOM 1770 C C . PRO A 1 228 ? -31.180 -0.655 18.992 1.00 94.81 228 PRO A C 1
ATOM 1772 O O . PRO A 1 228 ? -30.153 -0.794 18.332 1.00 94.81 228 PRO A O 1
ATOM 1775 N N . HIS A 1 229 ? -31.761 0.539 19.126 1.00 95.62 229 HIS A N 1
ATOM 1776 C CA . HIS A 1 229 ? -31.346 1.736 18.379 1.00 95.62 229 HIS A CA 1
ATOM 1777 C C . HIS A 1 229 ? -30.284 2.583 19.092 1.00 95.62 229 HIS A C 1
ATOM 1779 O O . HIS A 1 229 ? -29.565 3.347 18.455 1.00 95.62 229 HIS A O 1
ATOM 1785 N N . PHE A 1 230 ? -30.199 2.462 20.417 1.00 97.00 230 PHE A N 1
ATOM 1786 C CA . PHE A 1 230 ? -29.280 3.180 21.303 1.00 97.00 230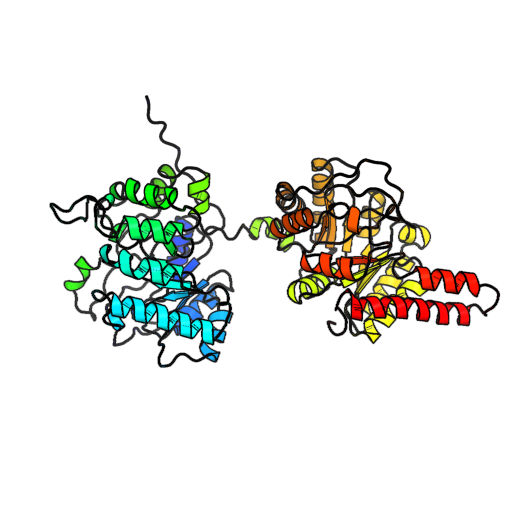 PHE A CA 1
ATOM 1787 C C . PHE A 1 230 ? -29.263 4.703 21.086 1.00 97.00 230 PHE A C 1
ATOM 1789 O O . PHE A 1 230 ? -28.215 5.339 21.148 1.00 97.00 230 PHE A O 1
ATOM 1796 N N . GLU A 1 231 ? -30.431 5.302 20.832 1.00 96.31 231 GLU A N 1
ATOM 1797 C CA . GLU A 1 231 ? -30.576 6.716 20.437 1.00 96.31 231 GLU A CA 1
ATOM 1798 C C . GLU A 1 231 ? -29.993 7.730 21.429 1.00 96.31 231 GLU A C 1
ATOM 1800 O O . GLU A 1 231 ? -29.581 8.822 21.040 1.00 96.31 231 GLU A O 1
ATOM 1805 N N . ASP A 1 232 ? -29.890 7.372 22.704 1.00 95.12 232 ASP A N 1
ATOM 1806 C CA . ASP A 1 232 ? -29.259 8.201 23.731 1.00 95.12 232 ASP A CA 1
ATOM 1807 C C . ASP A 1 232 ? -27.722 8.279 23.620 1.00 95.12 232 ASP A C 1
ATOM 1809 O O . ASP A 1 232 ? -27.102 9.071 24.330 1.00 95.12 232 ASP A O 1
ATOM 1813 N N . LEU A 1 233 ? -27.098 7.513 22.715 1.00 96.75 233 LEU A N 1
ATOM 1814 C CA . LEU A 1 233 ? -25.687 7.657 22.336 1.00 96.75 233 LEU A CA 1
ATOM 1815 C C . LEU A 1 233 ? -25.460 8.659 21.197 1.00 96.75 233 LEU A C 1
ATOM 1817 O O . LEU A 1 233 ? -24.309 9.040 20.975 1.00 96.75 233 LEU A O 1
ATOM 1821 N N . ARG A 1 234 ? -26.508 9.098 20.486 1.00 96.31 234 ARG A N 1
ATOM 1822 C CA . ARG A 1 234 ? -26.388 9.933 19.276 1.00 96.31 234 ARG A CA 1
ATOM 1823 C C . ARG A 1 234 ? -25.507 11.153 19.497 1.00 96.31 234 ARG A C 1
ATOM 1825 O O . ARG A 1 234 ? -24.530 11.364 18.784 1.00 96.31 234 ARG A O 1
ATOM 1832 N N . ASP A 1 235 ? -25.829 11.910 20.534 1.00 94.31 235 ASP A N 1
ATOM 1833 C CA . ASP A 1 235 ? -25.128 13.132 20.906 1.00 94.31 235 ASP A CA 1
ATOM 1834 C C . ASP A 1 235 ? -23.648 12.892 21.240 1.00 94.31 235 ASP A C 1
ATOM 1836 O O . ASP A 1 235 ? -22.783 13.702 20.904 1.00 94.31 235 ASP A O 1
ATOM 1840 N N . ILE A 1 236 ? -23.348 11.768 21.887 1.00 96.31 236 ILE A N 1
ATOM 1841 C CA . ILE A 1 236 ? -21.988 11.389 22.276 1.00 96.31 236 ILE A CA 1
ATOM 1842 C C . ILE A 1 236 ? -21.183 11.050 21.022 1.00 96.31 236 ILE A C 1
ATOM 1844 O O . ILE A 1 236 ? -20.093 11.583 20.821 1.00 96.31 236 ILE A O 1
ATOM 1848 N N . VAL A 1 237 ? -21.734 10.205 20.148 1.00 97.62 237 VAL A N 1
ATOM 1849 C CA . VAL A 1 237 ? -21.072 9.787 18.906 1.00 97.62 237 VAL A CA 1
ATOM 1850 C C . VAL A 1 237 ? -20.835 10.982 17.984 1.00 97.62 237 VAL A C 1
ATOM 1852 O O . VAL A 1 237 ? -19.715 11.158 17.510 1.00 97.62 237 VAL A O 1
ATOM 1855 N N . GLN A 1 238 ? -21.832 11.846 17.777 1.00 97.06 238 GLN A N 1
ATOM 1856 C CA . GLN A 1 238 ? -21.689 13.027 16.919 1.00 97.06 238 GLN A CA 1
ATOM 1857 C C . GLN A 1 238 ? -20.623 14.003 17.431 1.00 97.06 238 GLN A C 1
ATOM 1859 O O . GLN A 1 238 ? -19.909 14.614 16.638 1.00 97.06 238 GLN A O 1
ATOM 1864 N N . GLU A 1 239 ? -20.462 14.142 18.746 1.00 97.00 239 GLU A N 1
ATOM 1865 C CA . GLU A 1 239 ? -19.419 14.999 19.313 1.00 97.00 239 GLU A CA 1
ATOM 1866 C C . GLU A 1 239 ? -18.014 14.405 19.153 1.00 97.00 239 GLU A C 1
ATOM 1868 O O . GLU A 1 239 ? -17.069 15.139 18.847 1.00 97.00 239 GLU A O 1
ATOM 1873 N N . LEU A 1 240 ? -17.868 13.083 19.292 1.00 98.12 240 LEU A N 1
ATOM 1874 C CA . LEU A 1 240 ? -16.614 12.389 18.985 1.00 98.12 240 LEU A CA 1
ATOM 1875 C C . LEU A 1 240 ? -16.251 12.545 17.502 1.00 98.12 240 LEU A C 1
ATOM 1877 O O . LEU A 1 240 ? -15.110 12.881 17.184 1.00 98.12 240 LEU A O 1
ATOM 1881 N N . VAL A 1 241 ? -17.225 12.368 16.605 1.00 97.38 241 VAL A N 1
ATOM 1882 C CA . VAL A 1 241 ? -17.054 12.510 15.148 1.00 97.38 241 VAL A CA 1
ATOM 1883 C C . VAL A 1 241 ? -16.645 13.933 14.791 1.00 97.38 241 VAL A C 1
ATOM 1885 O O . VAL A 1 241 ? -15.619 14.134 14.145 1.00 97.38 241 VAL A O 1
ATOM 1888 N N . LYS A 1 242 ? -17.372 14.932 15.305 1.00 97.44 242 LYS A N 1
ATOM 1889 C CA . LYS A 1 242 ? -17.034 16.350 15.136 1.00 97.44 242 LYS A CA 1
ATOM 1890 C C . LYS A 1 242 ? -15.642 16.685 15.674 1.00 97.44 242 LYS A C 1
ATOM 1892 O O . LYS A 1 242 ? -14.993 17.605 15.184 1.00 97.44 242 LYS A O 1
ATOM 1897 N N . THR A 1 243 ? -15.194 15.978 16.709 1.00 97.94 243 THR A N 1
ATOM 1898 C CA . THR A 1 243 ? -13.871 16.192 17.297 1.00 97.94 243 THR A CA 1
ATOM 1899 C C . THR A 1 243 ? -12.763 15.641 16.409 1.00 97.94 243 THR A C 1
ATOM 1901 O O . THR A 1 243 ? -11.774 16.349 16.209 1.00 97.94 243 THR A O 1
ATOM 1904 N N . ASN A 1 244 ? -12.896 14.404 15.911 1.00 97.31 244 ASN A N 1
ATOM 1905 C CA . ASN A 1 244 ? -11.958 13.798 14.962 1.00 97.31 244 ASN A CA 1
ATOM 1906 C C . ASN A 1 244 ? -12.513 12.493 14.346 1.00 97.31 244 ASN A C 1
ATOM 1908 O O . ASN A 1 244 ? -12.228 11.404 14.849 1.00 97.31 244 ASN A O 1
ATOM 1912 N N . SER A 1 245 ? -13.263 12.577 13.244 1.00 95.31 245 SER A N 1
ATOM 1913 C CA . SER A 1 245 ? -13.819 11.400 12.549 1.00 95.31 245 SER A CA 1
ATOM 1914 C C . SER A 1 245 ? -12.742 10.404 12.105 1.00 95.31 245 SER A C 1
ATOM 1916 O O . SER A 1 245 ? -12.908 9.201 12.277 1.00 95.31 245 SER A O 1
ATOM 1918 N N . LYS A 1 246 ? -11.576 10.895 11.660 1.00 94.06 246 LYS A N 1
ATOM 1919 C CA . LYS A 1 246 ? -10.427 10.095 11.183 1.00 94.06 246 LYS A CA 1
ATOM 1920 C C . LYS A 1 246 ? -9.712 9.294 12.286 1.00 94.06 246 LYS A C 1
ATOM 1922 O O . LYS A 1 246 ? -8.658 8.699 12.044 1.00 94.06 246 LYS A O 1
ATOM 1927 N N . ARG A 1 247 ? -10.226 9.340 13.517 1.00 97.12 247 ARG A N 1
ATOM 1928 C CA . ARG A 1 247 ? -9.737 8.599 14.687 1.00 97.12 247 ARG A CA 1
ATOM 1929 C C . ARG A 1 247 ? -10.819 7.760 15.357 1.00 97.12 247 ARG A C 1
ATOM 1931 O O . ARG A 1 247 ? -10.647 7.314 16.492 1.00 97.12 247 ARG A O 1
ATOM 1938 N N . LEU A 1 248 ? -11.915 7.508 14.658 1.00 98.12 248 LEU A N 1
ATOM 1939 C CA . LEU A 1 248 ? -12.969 6.610 15.102 1.00 98.12 248 LEU A CA 1
ATOM 1940 C C . LEU A 1 248 ? -12.986 5.373 14.216 1.00 98.12 248 LEU A C 1
ATOM 1942 O O . LEU A 1 248 ? -12.669 5.452 13.036 1.00 98.12 248 LEU A O 1
ATOM 1946 N N . VAL A 1 249 ? -13.336 4.231 14.799 1.00 97.31 249 VAL A N 1
ATOM 1947 C CA . VAL A 1 249 ? -13.525 2.981 14.053 1.00 97.31 249 VAL A CA 1
ATOM 1948 C C . VAL A 1 249 ? -14.740 2.226 14.574 1.00 97.31 249 VAL A C 1
ATOM 1950 O O . VAL A 1 249 ? -15.041 2.289 15.766 1.00 97.31 249 VAL A O 1
ATOM 1953 N N . TRP A 1 250 ? -15.438 1.492 13.717 1.00 97.75 250 TRP A N 1
ATOM 1954 C CA . TRP A 1 250 ? -16.546 0.628 14.123 1.00 97.75 250 TRP A CA 1
ATOM 1955 C C . TRP A 1 250 ? -16.067 -0.748 14.607 1.00 97.75 250 TRP A C 1
ATOM 1957 O O . TRP A 1 250 ? -15.083 -1.287 14.099 1.00 97.75 250 TRP A O 1
ATOM 1967 N N . GLY A 1 251 ? -16.769 -1.343 15.574 1.00 96.75 251 GLY A N 1
ATOM 1968 C CA . GLY A 1 251 ? -16.609 -2.762 15.910 1.00 96.75 251 GLY A CA 1
ATOM 1969 C C . GLY A 1 251 ? -17.857 -3.343 16.573 1.00 96.75 251 GLY A C 1
ATOM 1970 O O . GLY A 1 251 ? -18.559 -2.631 17.296 1.00 96.75 251 GLY A O 1
ATOM 1971 N N . SER A 1 252 ? -18.144 -4.624 16.359 1.00 96.31 252 SER A N 1
ATOM 1972 C CA . SER A 1 252 ? -19.370 -5.250 16.871 1.00 96.31 252 SER A CA 1
ATOM 1973 C C . SER A 1 252 ? -19.317 -5.530 18.374 1.00 96.31 252 SER A C 1
ATOM 1975 O O . SER A 1 252 ? -20.312 -5.343 19.076 1.00 96.31 252 SER A O 1
ATOM 1977 N N . ASP A 1 253 ? -18.143 -5.930 18.869 1.00 95.88 253 ASP A N 1
ATOM 1978 C CA . ASP A 1 253 ? -17.946 -6.646 20.133 1.00 95.88 253 ASP A CA 1
ATOM 1979 C C . ASP A 1 253 ? -18.699 -7.988 20.193 1.00 95.88 253 ASP A C 1
ATOM 1981 O O . ASP A 1 253 ? -19.153 -8.415 21.257 1.00 95.88 253 ASP A O 1
ATOM 1985 N N . TRP A 1 254 ? -18.839 -8.662 19.049 1.00 97.00 254 TRP A N 1
ATOM 1986 C CA . TRP A 1 254 ? -19.407 -10.001 18.964 1.00 97.00 254 TRP A CA 1
ATOM 1987 C C . TRP A 1 254 ? -18.430 -11.043 19.537 1.00 97.00 254 TRP A C 1
ATOM 1989 O O . TRP A 1 254 ? -17.224 -10.929 19.346 1.00 97.00 254 TRP A O 1
ATOM 1999 N N . PRO A 1 255 ? -18.903 -12.095 20.217 1.00 96.69 255 PRO A N 1
ATOM 2000 C CA . PRO A 1 255 ? -20.241 -12.215 20.762 1.00 96.69 255 PRO A CA 1
ATOM 2001 C C . PRO A 1 255 ? -20.431 -11.250 21.942 1.00 96.69 255 PRO A C 1
ATOM 2003 O O . PRO A 1 255 ? -19.537 -11.050 22.770 1.00 96.69 255 PRO A O 1
ATOM 2006 N N . HIS A 1 256 ? -21.633 -10.693 22.054 1.00 95.94 256 HIS A N 1
ATOM 2007 C CA . HIS A 1 256 ? -21.930 -9.632 23.012 1.00 95.94 256 HIS A CA 1
ATOM 2008 C C . HIS A 1 256 ? -21.943 -10.173 24.444 1.00 95.94 256 HIS A C 1
ATOM 2010 O O . HIS A 1 256 ? -22.872 -10.851 24.881 1.00 95.94 256 HIS A O 1
ATOM 2016 N N . THR A 1 257 ? -20.878 -9.917 25.192 1.00 91.00 257 THR A N 1
ATOM 2017 C CA . THR A 1 257 ? -20.737 -10.421 26.564 1.00 91.00 257 THR A CA 1
ATOM 2018 C C . THR A 1 257 ? -21.597 -9.634 27.557 1.00 91.00 257 THR A C 1
ATOM 2020 O O . THR A 1 257 ? -22.026 -8.521 27.286 1.00 91.00 257 THR A O 1
ATOM 2023 N N . GLN A 1 258 ? -21.841 -10.185 28.748 1.00 89.06 258 GLN A N 1
ATOM 2024 C CA . GLN A 1 258 ? -22.655 -9.513 29.769 1.00 89.06 258 GLN A CA 1
ATOM 2025 C C . GLN A 1 258 ? -22.062 -8.159 30.197 1.00 89.06 258 GLN A C 1
ATOM 2027 O O . GLN A 1 258 ? -20.830 -7.984 30.228 1.00 89.06 258 GLN A O 1
ATOM 2032 N N . ARG A 1 259 ? -22.937 -7.219 30.588 1.00 84.94 259 ARG A N 1
ATOM 2033 C CA . ARG A 1 259 ? -22.539 -5.919 31.154 1.00 84.94 259 ARG A CA 1
ATOM 2034 C C . ARG A 1 259 ? -21.758 -6.137 32.449 1.00 84.94 259 ARG A C 1
ATOM 2036 O O . ARG A 1 259 ? -22.006 -7.095 33.174 1.00 84.94 259 ARG A O 1
ATOM 2043 N N . HIS A 1 260 ? -20.821 -5.245 32.776 1.00 78.25 260 HIS A N 1
ATOM 2044 C CA . HIS A 1 260 ? -20.014 -5.387 34.001 1.00 78.25 260 HIS A CA 1
ATOM 2045 C C . HIS A 1 260 ? -20.873 -5.444 35.270 1.00 78.25 260 HIS A C 1
ATOM 2047 O O . HIS A 1 260 ? -20.592 -6.232 36.168 1.00 78.25 260 HIS A O 1
ATOM 2053 N N . GLU A 1 261 ? -21.947 -4.659 35.309 1.00 74.19 261 GLU A N 1
ATOM 2054 C CA . GLU A 1 261 ? -22.907 -4.654 36.411 1.00 74.19 261 GLU A CA 1
ATOM 2055 C C . GLU A 1 261 ? -23.761 -5.918 36.493 1.00 74.19 261 GLU A C 1
ATOM 2057 O O . GLU A 1 261 ? -24.311 -6.161 37.546 1.00 74.19 261 GLU A O 1
ATOM 2062 N N . ASP A 1 262 ? -23.834 -6.765 35.467 1.00 76.62 262 ASP A N 1
ATOM 2063 C CA . ASP A 1 262 ? -24.619 -8.007 35.529 1.00 76.62 262 ASP A CA 1
ATOM 2064 C C . ASP A 1 262 ? -23.750 -9.219 35.932 1.00 76.62 262 ASP A C 1
ATOM 2066 O O . ASP A 1 262 ? -24.260 -10.262 36.340 1.00 76.62 262 ASP A O 1
ATOM 2070 N N . ARG A 1 263 ? -22.415 -9.081 35.877 1.00 75.69 263 ARG A N 1
ATOM 2071 C CA . ARG A 1 263 ? -21.454 -10.173 36.143 1.00 75.69 263 ARG A CA 1
ATOM 2072 C C . ARG A 1 263 ? -21.271 -10.514 37.615 1.00 75.69 263 ARG A C 1
ATOM 2074 O O . ARG A 1 263 ? -20.955 -11.653 37.937 1.00 75.69 263 ARG A O 1
ATOM 2081 N N . HIS A 1 264 ? -21.470 -9.558 38.524 1.00 67.81 264 HIS A N 1
ATOM 2082 C CA . HIS A 1 264 ? -21.297 -9.796 39.966 1.00 67.81 264 HIS A CA 1
ATOM 2083 C C . HIS A 1 264 ? -22.286 -10.830 40.535 1.00 67.81 264 HIS A C 1
ATOM 2085 O O . HIS A 1 264 ? -22.098 -11.315 41.647 1.00 67.81 264 HIS A O 1
ATOM 2091 N N . LEU A 1 265 ? -23.320 -11.179 39.765 1.00 64.88 265 LEU A N 1
ATOM 2092 C CA . LEU A 1 265 ? -24.337 -12.160 40.122 1.00 64.88 265 LEU A CA 1
ATOM 2093 C C . LEU A 1 265 ? -23.894 -13.614 39.887 1.00 64.88 265 LEU A C 1
ATOM 2095 O O . LEU A 1 265 ? -24.640 -14.524 40.240 1.00 64.88 265 LEU A O 1
ATOM 2099 N N . ARG A 1 266 ? -22.718 -13.850 39.283 1.00 68.69 266 ARG A N 1
ATOM 2100 C CA . ARG A 1 266 ? -22.273 -15.183 38.849 1.00 68.69 266 ARG A CA 1
ATOM 2101 C C . ARG A 1 266 ? -20.867 -15.512 39.331 1.00 68.69 266 ARG A C 1
ATOM 2103 O O . ARG A 1 266 ? -19.985 -14.659 39.423 1.00 68.69 266 ARG A O 1
ATOM 2110 N N . SER A 1 267 ? -20.642 -16.791 39.619 1.00 80.38 267 SER A N 1
ATOM 2111 C CA . SER A 1 267 ? -19.293 -17.301 39.876 1.00 80.38 267 SER A CA 1
ATOM 2112 C C . SER A 1 267 ? -18.480 -17.293 38.584 1.00 80.38 267 SER A C 1
ATOM 2114 O O . SER A 1 267 ? -18.997 -17.639 37.527 1.00 80.38 267 SER A O 1
ATOM 2116 N N . LYS A 1 268 ? -17.167 -17.033 38.662 1.00 78.25 268 LYS A N 1
ATOM 2117 C CA . LYS A 1 268 ? -16.267 -17.116 37.494 1.00 78.25 268 LYS A CA 1
ATOM 2118 C C . LYS A 1 268 ? -16.269 -18.486 36.802 1.00 78.25 268 LYS A C 1
ATOM 2120 O O . LYS A 1 268 ? -15.781 -18.593 35.680 1.00 78.25 268 LYS A O 1
ATOM 2125 N N . HIS A 1 269 ? -16.751 -19.533 37.476 1.00 82.31 269 HIS A N 1
ATOM 2126 C CA . HIS A 1 269 ? -16.860 -20.899 36.954 1.00 82.31 269 HIS A CA 1
ATOM 2127 C C . HIS A 1 269 ? -18.202 -21.194 36.277 1.00 82.31 269 HIS A C 1
ATOM 2129 O O . HIS A 1 269 ? -18.311 -22.202 35.584 1.00 82.31 269 HIS A O 1
ATOM 2135 N N . GLU A 1 270 ? -19.201 -20.339 36.472 1.00 87.12 270 GLU A N 1
ATOM 2136 C CA . GLU A 1 270 ? -20.504 -20.465 35.837 1.00 87.12 270 GLU A CA 1
ATOM 2137 C C . GLU A 1 270 ? -20.444 -19.906 34.415 1.00 87.12 270 GLU A C 1
ATOM 2139 O O . GLU A 1 270 ? -19.849 -18.856 34.171 1.00 87.12 270 GLU A O 1
ATOM 2144 N N . GLN A 1 271 ? -21.042 -20.627 33.468 1.00 89.31 271 GLN A N 1
ATOM 2145 C CA . GLN A 1 271 ? -21.094 -20.204 32.077 1.00 89.31 271 GLN A CA 1
ATOM 2146 C C . GLN A 1 271 ? -22.044 -19.008 31.917 1.00 89.31 271 GLN A C 1
ATOM 2148 O O . GLN A 1 271 ? -23.214 -19.056 32.302 1.00 89.31 271 GLN A O 1
ATOM 2153 N N . GLU A 1 272 ? -21.544 -17.930 31.322 1.00 89.50 272 GLU A N 1
ATOM 2154 C CA . GLU A 1 272 ? -22.306 -16.723 31.020 1.00 89.50 272 GLU A CA 1
ATOM 2155 C C . GLU A 1 272 ? -22.831 -16.772 29.576 1.00 89.50 272 GLU A C 1
ATOM 2157 O O . GLU A 1 272 ? -22.034 -16.928 28.642 1.00 89.50 272 GLU A O 1
ATOM 2162 N N . PRO A 1 273 ? -24.151 -16.637 29.348 1.00 91.75 273 PRO A N 1
ATOM 2163 C CA . PRO A 1 273 ? -24.703 -16.505 28.005 1.00 91.75 273 PRO A CA 1
ATOM 2164 C C . PRO A 1 273 ? -24.333 -15.150 27.397 1.00 91.75 273 PRO A C 1
ATOM 2166 O O . PRO A 1 273 ? -24.095 -14.174 28.113 1.00 91.75 273 PRO A O 1
ATOM 2169 N N . PHE A 1 274 ? -24.325 -15.079 26.069 1.00 94.62 274 PHE A N 1
ATOM 2170 C CA . PHE A 1 274 ? -24.189 -13.815 25.352 1.00 94.62 274 PHE A CA 1
ATOM 2171 C C . PHE A 1 274 ? -25.530 -13.077 25.286 1.00 94.62 274 PHE A C 1
ATOM 2173 O O . PHE A 1 274 ? -26.596 -13.694 25.298 1.00 94.62 274 PHE A O 1
ATOM 2180 N N . LEU A 1 275 ? -25.471 -11.751 25.241 1.00 94.38 275 LEU A N 1
ATOM 2181 C CA . LEU A 1 275 ? -26.616 -10.896 24.970 1.00 94.38 275 LEU A CA 1
ATOM 2182 C C . LEU A 1 275 ? -26.997 -11.000 23.490 1.00 94.38 275 LEU A C 1
ATOM 2184 O O . LEU A 1 275 ? -26.135 -11.106 22.616 1.00 94.38 275 LEU A O 1
ATOM 2188 N N . ASN A 1 276 ? -28.297 -10.935 23.214 1.00 94.12 276 ASN A N 1
ATOM 2189 C CA . ASN A 1 276 ? -28.803 -10.809 21.856 1.00 94.12 276 ASN A CA 1
ATOM 2190 C C . ASN A 1 276 ? -28.920 -9.319 21.516 1.00 94.12 276 ASN A C 1
ATOM 2192 O O . ASN A 1 276 ? -29.819 -8.661 22.030 1.00 94.12 276 ASN A O 1
ATOM 2196 N N . ILE A 1 277 ? -27.986 -8.801 20.718 1.00 96.00 277 ILE A N 1
ATOM 2197 C CA . ILE A 1 277 ? -27.938 -7.395 20.298 1.00 96.00 277 ILE A CA 1
ATOM 2198 C C . ILE A 1 277 ? -28.185 -7.340 18.792 1.00 96.00 277 ILE A C 1
ATOM 2200 O O . ILE A 1 277 ? -27.545 -8.067 18.032 1.00 96.00 277 ILE A O 1
ATOM 2204 N N . ASP A 1 278 ? -29.106 -6.479 18.364 1.00 96.06 278 ASP A N 1
ATOM 2205 C CA . ASP A 1 278 ? -29.420 -6.267 16.948 1.00 96.06 278 ASP A CA 1
ATOM 2206 C C . ASP A 1 278 ? -28.425 -5.266 16.329 1.00 96.06 278 ASP A C 1
ATOM 2208 O O . ASP A 1 278 ? -28.682 -4.064 16.212 1.00 96.06 278 ASP A O 1
ATOM 2212 N N . ASN A 1 279 ? -27.243 -5.763 15.948 1.00 95.75 279 ASN A N 1
ATOM 2213 C CA . ASN A 1 279 ? -26.224 -4.956 15.269 1.00 95.75 279 ASN A CA 1
ATOM 2214 C C . ASN A 1 279 ? -26.718 -4.329 13.955 1.00 95.75 279 ASN A C 1
ATOM 2216 O O . ASN A 1 279 ? -26.384 -3.166 13.727 1.00 95.75 279 ASN A O 1
ATOM 2220 N N . PRO A 1 280 ? -27.528 -4.997 13.108 1.00 94.81 280 PRO A N 1
ATOM 2221 C CA . PRO A 1 280 ? -28.142 -4.343 11.955 1.00 94.81 280 PRO A CA 1
ATOM 2222 C C . PRO A 1 280 ? -28.957 -3.091 12.316 1.00 94.81 280 PRO A C 1
ATOM 2224 O O . PRO A 1 280 ? -28.852 -2.074 11.629 1.00 94.81 280 PRO A O 1
ATOM 2227 N N . ALA A 1 281 ? -29.763 -3.124 13.382 1.00 95.25 281 ALA A N 1
ATOM 2228 C CA . ALA A 1 281 ? -30.496 -1.947 13.854 1.00 95.25 281 ALA A CA 1
ATOM 2229 C C . ALA A 1 281 ? -29.558 -0.853 14.375 1.00 95.25 281 ALA A C 1
ATOM 2231 O O . ALA A 1 281 ? -29.762 0.318 14.048 1.00 95.25 281 ALA A O 1
ATOM 2232 N N . TRP A 1 282 ? -28.505 -1.233 15.100 1.00 95.69 282 TRP A N 1
ATOM 2233 C CA . TRP A 1 282 ? -27.486 -0.301 15.576 1.00 95.69 282 TRP A CA 1
ATOM 2234 C C . TRP A 1 282 ? -26.742 0.402 14.430 1.00 95.69 282 TRP A C 1
ATOM 2236 O O . TRP A 1 282 ? -26.639 1.629 14.410 1.00 95.69 282 TRP A O 1
ATOM 2246 N N . ILE A 1 283 ? -26.278 -0.363 13.438 1.00 96.25 283 ILE A N 1
ATOM 2247 C CA . ILE A 1 283 ? -25.618 0.135 12.222 1.00 96.25 283 ILE A CA 1
ATOM 2248 C C . ILE A 1 283 ? -26.550 1.094 11.475 1.00 96.25 283 ILE A C 1
ATOM 2250 O O . ILE A 1 283 ? -26.120 2.179 11.079 1.00 96.25 283 ILE A O 1
ATOM 2254 N N . ARG A 1 284 ? -27.840 0.745 11.332 1.00 95.06 284 ARG A N 1
ATOM 2255 C CA . ARG A 1 284 ? -28.840 1.638 10.726 1.00 95.06 284 ARG A CA 1
ATOM 2256 C C . ARG A 1 284 ? -28.957 2.950 11.495 1.00 95.06 284 ARG A C 1
ATOM 2258 O O . ARG A 1 284 ? -28.887 3.996 10.855 1.00 95.06 284 ARG A O 1
ATOM 2265 N N . SER A 1 285 ? -29.077 2.920 12.824 1.00 95.69 285 SER A N 1
ATOM 2266 C CA . SER A 1 285 ? -29.119 4.141 13.639 1.00 95.69 285 SER A CA 1
ATOM 2267 C C . SER A 1 285 ? -27.863 4.992 13.425 1.00 95.69 285 SER A C 1
ATOM 2269 O O . SER A 1 285 ? -27.994 6.134 12.984 1.00 95.69 285 SER A O 1
ATOM 2271 N N . LEU A 1 286 ? -26.658 4.426 13.580 1.00 96.25 286 LEU A N 1
ATOM 2272 C CA . LEU A 1 286 ? -25.392 5.130 13.321 1.00 96.25 286 LEU A CA 1
ATOM 2273 C C . LEU A 1 286 ? -25.353 5.785 11.931 1.00 96.25 286 LEU A C 1
ATOM 2275 O O . LEU A 1 286 ? -24.975 6.947 11.808 1.00 96.25 286 LEU A O 1
ATOM 2279 N N . SER A 1 287 ? -25.799 5.075 10.893 1.00 95.38 287 SER A N 1
ATOM 2280 C CA . SER A 1 287 ? -25.788 5.575 9.512 1.00 95.38 287 SER A CA 1
ATOM 2281 C C . SER A 1 287 ? -26.648 6.827 9.298 1.00 95.38 287 SER A C 1
ATOM 2283 O O . SER A 1 287 ? -26.367 7.627 8.406 1.00 95.38 287 SER A O 1
ATOM 2285 N N . THR A 1 288 ? -27.685 7.015 10.122 1.00 95.56 288 THR A N 1
ATOM 2286 C CA . THR A 1 288 ? -28.558 8.201 10.086 1.00 95.56 288 THR A CA 1
ATOM 2287 C C . THR A 1 288 ? -28.017 9.366 10.910 1.00 95.56 288 THR A C 1
ATOM 2289 O O . THR A 1 288 ? -28.484 10.492 10.763 1.00 95.56 288 THR A O 1
ATOM 2292 N N . TRP A 1 289 ? -27.051 9.116 11.797 1.00 95.69 289 TRP A N 1
ATOM 2293 C CA . TRP A 1 289 ? -26.460 10.146 12.651 1.00 95.69 289 TRP A CA 1
ATOM 2294 C C . TRP A 1 289 ? -25.276 10.850 11.992 1.00 95.69 289 TRP A C 1
ATOM 2296 O O . TRP A 1 289 ? -24.937 11.961 12.401 1.00 95.69 289 TRP A O 1
ATOM 2306 N N . LEU A 1 290 ? -24.643 10.188 11.021 1.00 94.69 290 LEU A N 1
ATOM 2307 C CA . LEU A 1 290 ? -23.418 10.622 10.357 1.00 94.69 290 LEU A CA 1
ATOM 2308 C C . LEU A 1 290 ? -23.706 11.032 8.919 1.00 94.69 290 LEU A C 1
ATOM 2310 O O . LEU A 1 290 ? -24.498 10.376 8.240 1.00 94.69 290 LEU A O 1
ATOM 2314 N N . ASN A 1 291 ? -23.035 12.069 8.427 1.00 91.94 291 ASN A N 1
ATOM 2315 C CA . ASN A 1 291 ? -23.074 12.399 7.004 1.00 91.94 291 ASN A CA 1
ATOM 2316 C C . ASN A 1 291 ? -22.292 11.361 6.165 1.00 91.94 291 ASN A C 1
ATOM 2318 O O . ASN A 1 291 ? -21.729 10.403 6.693 1.00 91.94 291 ASN A O 1
ATOM 2322 N N . GLY A 1 292 ? -22.278 11.518 4.838 1.00 86.31 292 GLY A N 1
ATOM 2323 C CA . GLY A 1 292 ? -21.620 10.564 3.938 1.00 86.31 292 GLY A CA 1
ATOM 2324 C C . GLY A 1 292 ? -20.122 10.365 4.205 1.00 86.31 292 GLY A C 1
ATOM 2325 O O . GLY A 1 292 ? -19.667 9.226 4.215 1.00 86.31 292 GLY A O 1
ATOM 2326 N N . GLU A 1 293 ? -19.366 11.437 4.451 1.00 86.56 293 GLU A N 1
ATOM 2327 C CA . GLU A 1 293 ? -17.924 11.355 4.724 1.00 86.56 293 GLU A CA 1
ATOM 2328 C C . GLU A 1 293 ? -17.653 10.759 6.108 1.00 86.56 293 GLU A C 1
ATOM 2330 O O . GLU A 1 293 ? -16.851 9.840 6.244 1.00 86.56 293 GLU A O 1
ATOM 2335 N N . GLU A 1 294 ? -18.371 11.226 7.129 1.00 93.75 294 GLU A N 1
ATOM 2336 C CA . GLU A 1 294 ? -18.250 10.725 8.502 1.00 93.75 294 GLU A CA 1
ATOM 2337 C C . GLU A 1 294 ? -18.603 9.238 8.600 1.00 93.75 294 GLU A C 1
ATOM 2339 O O . GLU A 1 294 ? -17.974 8.493 9.350 1.00 93.75 294 GLU A O 1
ATOM 2344 N N . TRP A 1 295 ? -19.602 8.799 7.826 1.00 94.06 295 TRP A N 1
ATOM 2345 C CA . TRP A 1 295 ? -19.954 7.391 7.708 1.00 94.06 295 TRP A CA 1
ATOM 2346 C C . TRP A 1 295 ? -18.801 6.583 7.125 1.00 94.06 295 TRP A C 1
ATOM 2348 O O . TRP A 1 295 ? -18.462 5.551 7.686 1.00 94.06 295 TRP A O 1
ATOM 2358 N N . GLN A 1 296 ? -18.178 7.054 6.041 1.00 88.69 296 GLN A N 1
ATOM 2359 C CA . GLN A 1 296 ? -17.031 6.376 5.431 1.00 88.69 296 GLN A CA 1
ATOM 2360 C C . GLN A 1 296 ? -15.828 6.318 6.379 1.00 88.69 296 GLN A C 1
ATOM 2362 O O . GLN A 1 296 ? -15.200 5.271 6.492 1.00 88.69 296 GLN A O 1
ATOM 2367 N N . ASP A 1 297 ? -15.547 7.404 7.102 1.00 91.38 297 ASP A N 1
ATOM 2368 C CA . ASP A 1 297 ? -14.436 7.483 8.058 1.00 91.38 297 ASP A CA 1
ATOM 2369 C C . ASP A 1 297 ? -14.547 6.486 9.211 1.00 91.38 297 ASP A C 1
ATOM 2371 O O . ASP A 1 297 ? -13.531 6.036 9.738 1.00 91.38 297 ASP A O 1
ATOM 2375 N N . LEU A 1 298 ? -15.776 6.153 9.614 1.00 94.69 298 LEU A N 1
ATOM 2376 C CA . LEU A 1 298 ? -16.030 5.233 10.715 1.00 94.69 298 LEU A CA 1
ATOM 2377 C C . LEU A 1 298 ? -15.590 3.798 10.390 1.00 94.69 298 LEU A C 1
ATOM 2379 O O . LEU A 1 298 ? -15.258 3.025 11.294 1.00 94.69 298 LEU A O 1
ATOM 2383 N N . TRP A 1 299 ? -15.602 3.415 9.118 1.00 93.38 299 TRP A N 1
ATOM 2384 C CA . TRP A 1 299 ? -15.223 2.075 8.702 1.00 93.38 299 TRP A CA 1
ATOM 2385 C C . TRP A 1 299 ? -13.736 2.036 8.386 1.00 93.38 299 TRP A C 1
ATOM 2387 O O . TRP A 1 299 ? -13.227 2.783 7.551 1.00 93.38 299 TRP A O 1
ATOM 2397 N N . VAL A 1 300 ? -13.024 1.093 9.005 1.00 87.50 300 VAL A N 1
ATOM 2398 C CA . VAL A 1 300 ? -11.755 0.664 8.420 1.00 87.50 300 VAL A CA 1
ATOM 2399 C C . VAL A 1 300 ? -12.137 -0.102 7.172 1.00 87.50 300 VAL A C 1
ATOM 2401 O O . VAL A 1 300 ? -12.794 -1.132 7.253 1.00 87.50 300 VAL A O 1
ATOM 2404 N N . ILE A 1 301 ? -11.777 0.435 6.020 1.00 78.25 301 ILE A N 1
ATOM 2405 C CA . ILE A 1 301 ? -12.014 -0.207 4.739 1.00 78.25 301 ILE A CA 1
ATOM 2406 C C . ILE A 1 301 ? -10.650 -0.724 4.306 1.00 78.25 301 ILE A C 1
ATOM 2408 O O . ILE A 1 301 ? -9.716 0.067 4.123 1.00 78.25 301 ILE A O 1
ATOM 2412 N N . THR A 1 302 ? -10.506 -2.043 4.124 1.00 57.91 302 THR A N 1
ATOM 2413 C CA . THR A 1 302 ? -9.509 -2.479 3.140 1.00 57.91 302 THR A CA 1
ATOM 2414 C C . THR A 1 302 ? -10.048 -1.879 1.864 1.00 57.91 302 THR A C 1
ATOM 2416 O O . THR A 1 302 ? -11.078 -2.358 1.396 1.00 57.91 302 THR A O 1
ATOM 2419 N N . LYS A 1 303 ? -9.463 -0.777 1.362 1.00 44.41 303 LYS A N 1
ATOM 2420 C CA . LYS A 1 303 ? -9.838 -0.245 0.042 1.00 44.41 303 LYS A CA 1
ATOM 2421 C C . LYS A 1 303 ? -9.914 -1.457 -0.853 1.00 44.41 303 LYS A C 1
ATOM 2423 O O . LYS A 1 303 ? -8.874 -2.100 -0.959 1.00 44.41 303 LYS A O 1
ATOM 2428 N N . LEU A 1 304 ? -11.125 -1.805 -1.314 1.00 38.59 304 LEU A N 1
ATOM 2429 C CA . LEU A 1 304 ? -11.429 -3.099 -1.911 1.00 38.59 304 LEU A CA 1
ATOM 2430 C C . LEU A 1 304 ? -10.349 -3.420 -2.913 1.00 38.59 304 LEU A C 1
ATOM 2432 O O . LEU A 1 304 ? -10.350 -2.994 -4.065 1.00 38.59 304 LEU A O 1
ATOM 2436 N N . LEU A 1 305 ? -9.425 -4.205 -2.395 1.00 37.16 305 LEU A N 1
ATOM 2437 C CA . LEU A 1 305 ? -8.448 -4.913 -3.145 1.00 37.16 305 LEU A CA 1
ATOM 2438 C C . LEU A 1 305 ? -9.230 -5.819 -4.096 1.00 37.16 305 LEU A C 1
ATOM 2440 O O . LEU A 1 305 ? -8.739 -6.056 -5.167 1.00 37.16 305 LEU A O 1
ATOM 2444 N N . GLU A 1 306 ? -10.482 -6.202 -3.818 1.00 35.75 306 GLU A N 1
ATOM 2445 C CA . GLU A 1 306 ? -11.287 -7.072 -4.679 1.00 35.75 306 GLU A CA 1
ATOM 2446 C C . GLU A 1 306 ? -11.848 -6.433 -5.957 1.00 35.75 306 GLU A C 1
ATOM 2448 O O . GLU A 1 306 ? -12.098 -7.183 -6.886 1.00 35.75 306 GLU A O 1
ATOM 2453 N N . GLU A 1 307 ? -11.995 -5.110 -6.104 1.00 33.47 307 GLU A N 1
ATOM 2454 C CA . GLU A 1 307 ? -12.326 -4.546 -7.435 1.00 33.47 307 GLU A CA 1
ATOM 2455 C C . GLU A 1 307 ? -11.060 -4.269 -8.253 1.00 33.47 307 GLU A C 1
ATOM 2457 O O . GLU A 1 307 ? -11.028 -4.511 -9.459 1.00 33.47 307 GLU A O 1
ATOM 2462 N N . THR A 1 308 ? -9.971 -3.880 -7.589 1.00 35.81 308 THR A N 1
ATOM 2463 C CA . THR A 1 308 ? -8.643 -3.767 -8.207 1.00 35.81 308 THR A CA 1
ATOM 2464 C C . THR A 1 308 ? -8.068 -5.156 -8.553 1.00 35.81 308 THR A C 1
ATOM 2466 O O . THR A 1 308 ? -7.436 -5.332 -9.590 1.00 35.81 308 THR A O 1
ATOM 2469 N N . PHE A 1 309 ? -8.372 -6.180 -7.746 1.00 35.84 309 PHE A N 1
ATOM 2470 C CA . PHE A 1 309 ? -8.050 -7.599 -7.933 1.00 35.84 309 PHE A CA 1
ATOM 2471 C C . PHE A 1 309 ? -9.134 -8.371 -8.667 1.00 35.84 309 PHE A C 1
ATOM 2473 O O . PHE A 1 309 ? -8.819 -9.434 -9.149 1.00 35.84 309 PHE A O 1
ATOM 2480 N N . ALA A 1 310 ? -10.365 -7.916 -8.875 1.00 35.91 310 ALA A N 1
ATOM 2481 C CA . ALA A 1 310 ? -11.213 -8.610 -9.854 1.00 35.91 310 ALA A CA 1
ATOM 2482 C C . ALA A 1 310 ? -10.574 -8.499 -11.251 1.00 35.91 310 ALA A C 1
ATOM 2484 O O . ALA A 1 310 ? -10.553 -9.469 -12.007 1.00 35.91 310 ALA A O 1
ATOM 2485 N N . ASN A 1 311 ? -9.932 -7.357 -11.533 1.00 36.94 311 ASN A N 1
ATOM 2486 C CA . ASN A 1 311 ? -9.129 -7.169 -12.738 1.00 36.94 311 ASN A CA 1
ATOM 2487 C C . ASN A 1 311 ? -7.687 -7.713 -12.595 1.00 36.94 311 ASN A C 1
ATOM 2489 O O . ASN A 1 311 ? -7.214 -8.365 -13.525 1.00 36.94 311 ASN A O 1
ATOM 2493 N N . MET A 1 312 ? -7.007 -7.573 -11.442 1.00 39.06 312 MET A N 1
ATOM 2494 C CA . MET A 1 312 ? -5.654 -8.143 -11.215 1.00 39.06 312 MET A CA 1
ATOM 2495 C C . MET A 1 312 ? -5.597 -9.640 -10.815 1.00 39.06 312 MET A C 1
ATOM 2497 O O . MET A 1 312 ? -4.541 -10.246 -10.935 1.00 39.06 312 MET A O 1
ATOM 2501 N N . ALA A 1 313 ? -6.677 -10.288 -10.376 1.00 39.41 313 ALA A N 1
ATOM 2502 C CA . ALA A 1 313 ? -6.738 -11.736 -10.090 1.00 39.41 313 ALA A CA 1
ATOM 2503 C C . ALA A 1 313 ? -6.919 -12.560 -11.368 1.00 39.41 313 ALA A C 1
ATOM 2505 O O . ALA A 1 313 ? -6.689 -13.767 -11.360 1.00 39.41 313 ALA A O 1
ATOM 2506 N N . SER A 1 314 ? -7.276 -11.904 -12.477 1.00 48.69 314 SER A N 1
ATOM 2507 C CA . SER A 1 314 ? -7.097 -12.469 -13.816 1.00 48.69 314 SER A CA 1
ATOM 2508 C C . SER A 1 314 ? -5.641 -12.395 -14.292 1.00 48.69 314 SER A C 1
ATOM 2510 O O . SER A 1 314 ? -5.269 -13.109 -15.221 1.00 48.69 314 SER A O 1
ATOM 2512 N N . PHE A 1 315 ? -4.812 -11.548 -13.666 1.00 62.56 315 PHE A N 1
ATOM 2513 C CA . PHE A 1 315 ? -3.430 -11.348 -14.070 1.00 62.56 315 PHE A CA 1
ATOM 2514 C C . PHE A 1 315 ? -2.520 -12.363 -13.370 1.00 62.56 315 PHE A C 1
ATOM 2516 O O . PHE A 1 315 ? -2.522 -12.471 -12.137 1.00 62.56 315 PHE A O 1
ATOM 2523 N N . PRO A 1 316 ? -1.736 -13.142 -14.126 1.00 63.44 316 PRO A N 1
ATOM 2524 C CA . PRO A 1 316 ? -1.018 -14.243 -13.533 1.00 63.44 316 PRO A CA 1
ATOM 2525 C C . PRO A 1 316 ? 0.192 -13.697 -12.763 1.00 63.44 316 PRO A C 1
ATOM 2527 O O . PRO A 1 316 ? 1.141 -13.161 -13.327 1.00 63.44 316 PRO A O 1
ATOM 2530 N N . GLN A 1 317 ? 0.161 -13.860 -11.438 1.00 75.50 317 GLN A N 1
ATOM 2531 C CA . GLN A 1 317 ? 1.202 -13.418 -10.493 1.00 75.50 317 GLN A CA 1
ATOM 2532 C C . GLN A 1 317 ? 2.587 -14.048 -10.757 1.00 75.50 317 GLN A C 1
ATOM 2534 O O . GLN A 1 317 ? 3.588 -13.668 -10.149 1.00 75.50 317 GLN A O 1
ATOM 2539 N N . ASN A 1 318 ? 2.659 -15.028 -11.662 1.00 84.75 318 ASN A N 1
ATOM 2540 C CA . ASN A 1 318 ? 3.901 -15.604 -12.167 1.00 84.75 318 ASN A CA 1
ATOM 2541 C C . ASN A 1 318 ? 4.485 -14.846 -13.379 1.00 84.75 318 ASN A C 1
ATOM 2543 O O . ASN A 1 318 ? 5.508 -15.279 -13.907 1.00 84.75 318 ASN A O 1
ATOM 2547 N N . ASN A 1 319 ? 3.865 -13.749 -13.834 1.00 95.44 319 ASN A N 1
ATOM 2548 C CA . ASN A 1 319 ? 4.405 -12.913 -14.901 1.00 95.44 319 ASN A CA 1
ATOM 2549 C C . ASN A 1 319 ? 5.780 -12.359 -14.506 1.00 95.44 319 ASN A C 1
ATOM 2551 O O . ASN A 1 319 ? 5.963 -11.786 -13.430 1.00 95.44 319 ASN A O 1
ATOM 2555 N N . ARG A 1 320 ? 6.745 -12.488 -15.418 1.00 96.50 320 ARG A N 1
ATOM 2556 C CA . ARG A 1 320 ? 8.148 -12.175 -15.147 1.00 96.50 320 ARG A CA 1
ATOM 2557 C C . ARG A 1 320 ? 8.399 -10.690 -14.890 1.00 96.50 320 ARG A C 1
ATOM 2559 O O . ARG A 1 320 ? 9.107 -10.360 -13.941 1.00 96.50 320 ARG A O 1
ATOM 2566 N N . THR A 1 321 ? 7.825 -9.800 -15.706 1.00 98.25 321 THR A N 1
ATOM 2567 C CA . THR A 1 321 ? 7.979 -8.343 -15.523 1.00 98.25 321 THR A CA 1
ATOM 2568 C C . THR A 1 321 ? 7.422 -7.924 -14.168 1.00 98.25 321 THR A C 1
ATOM 2570 O O . THR A 1 321 ? 8.080 -7.206 -13.416 1.00 98.25 321 THR A O 1
ATOM 2573 N N . TYR A 1 322 ? 6.233 -8.424 -13.833 1.00 96.00 322 TYR A N 1
ATOM 2574 C CA . TYR A 1 322 ? 5.567 -8.122 -12.574 1.00 96.00 322 TYR A CA 1
ATOM 2575 C C . TYR A 1 322 ? 6.389 -8.581 -11.367 1.00 96.00 322 TYR A C 1
ATOM 2577 O O . TYR A 1 322 ? 6.633 -7.788 -10.464 1.00 96.00 322 TYR A O 1
ATOM 2585 N N . GLN A 1 323 ? 6.900 -9.817 -11.377 1.00 96.31 323 GLN A N 1
ATOM 2586 C CA . GLN A 1 323 ? 7.749 -10.334 -10.298 1.00 96.31 323 GLN A CA 1
ATOM 2587 C C . GLN A 1 323 ? 9.028 -9.514 -10.102 1.00 96.31 323 GLN A C 1
ATOM 2589 O O . GLN A 1 323 ? 9.395 -9.210 -8.967 1.00 96.31 323 GLN A O 1
ATOM 2594 N N . ILE A 1 324 ? 9.695 -9.139 -11.199 1.00 98.44 324 ILE A N 1
ATOM 2595 C CA . ILE A 1 324 ? 10.909 -8.314 -11.158 1.00 98.44 324 ILE A CA 1
ATOM 2596 C C . ILE A 1 324 ? 10.619 -6.960 -10.503 1.00 98.44 324 ILE A C 1
ATOM 2598 O O . ILE A 1 324 ? 11.356 -6.527 -9.615 1.00 98.44 324 ILE A O 1
ATOM 2602 N N . LEU A 1 325 ? 9.546 -6.292 -10.924 1.00 97.62 325 LEU A N 1
ATOM 2603 C CA . LEU A 1 325 ? 9.217 -4.954 -10.444 1.00 97.62 325 LEU A CA 1
ATOM 2604 C C . LEU A 1 325 ? 8.639 -4.958 -9.028 1.00 97.62 325 LEU A C 1
ATOM 2606 O O . LEU A 1 325 ? 8.960 -4.069 -8.243 1.00 97.62 325 LEU A O 1
ATOM 2610 N N . GLU A 1 326 ? 7.875 -5.980 -8.649 1.00 94.06 326 GLU A N 1
ATOM 2611 C CA . GLU A 1 326 ? 7.369 -6.120 -7.283 1.00 94.06 326 GLU A CA 1
ATOM 2612 C C . GLU A 1 326 ? 8.502 -6.415 -6.285 1.00 94.06 326 GLU A C 1
ATOM 2614 O O . GLU A 1 326 ? 8.556 -5.824 -5.201 1.00 94.06 326 GLU A O 1
ATOM 2619 N N . ALA A 1 327 ? 9.479 -7.248 -6.665 1.00 95.56 327 ALA A N 1
ATOM 2620 C CA . ALA A 1 327 ? 10.688 -7.465 -5.869 1.00 95.56 327 ALA A CA 1
ATOM 2621 C C . ALA A 1 327 ? 11.516 -6.176 -5.706 1.00 95.56 327 ALA A C 1
ATOM 2623 O O . ALA A 1 327 ? 12.103 -5.940 -4.648 1.00 95.56 327 ALA A O 1
ATOM 2624 N N . ALA A 1 328 ? 11.548 -5.322 -6.731 1.00 97.19 328 ALA A N 1
ATOM 2625 C CA . ALA A 1 328 ? 12.220 -4.027 -6.686 1.00 97.19 328 ALA A CA 1
ATOM 2626 C C . ALA A 1 328 ? 11.511 -3.021 -5.779 1.00 97.19 328 ALA A C 1
ATOM 2628 O O . ALA A 1 328 ? 12.143 -2.435 -4.892 1.00 97.19 328 ALA A O 1
ATOM 2629 N N . ARG A 1 329 ? 10.189 -2.896 -5.929 1.00 93.69 329 ARG A N 1
ATOM 2630 C CA . ARG A 1 329 ? 9.336 -2.025 -5.116 1.00 93.69 329 ARG A CA 1
ATOM 2631 C C . ARG A 1 329 ? 9.444 -2.371 -3.631 1.00 93.69 329 ARG A C 1
ATOM 2633 O O . ARG A 1 329 ? 9.702 -1.494 -2.809 1.00 93.69 329 ARG A O 1
ATOM 2640 N N . THR A 1 330 ? 9.319 -3.653 -3.289 1.00 89.75 330 THR A N 1
ATOM 2641 C CA . THR A 1 330 ? 9.429 -4.144 -1.903 1.00 89.75 330 THR A CA 1
ATOM 2642 C C . THR A 1 330 ? 10.863 -4.106 -1.368 1.00 89.75 330 THR A C 1
ATOM 2644 O O . THR A 1 330 ? 11.079 -3.846 -0.184 1.00 89.75 330 THR A O 1
ATOM 2647 N N . GLY A 1 331 ? 11.858 -4.315 -2.233 1.00 92.25 331 GLY A N 1
ATOM 2648 C CA . GLY A 1 331 ? 13.280 -4.278 -1.894 1.00 92.25 331 GLY A CA 1
ATOM 2649 C C . GLY A 1 331 ? 13.901 -2.878 -1.828 1.00 92.25 331 GLY A C 1
ATOM 2650 O O . GLY A 1 331 ? 15.082 -2.763 -1.484 1.00 92.25 331 GLY A O 1
ATOM 2651 N N . GLY A 1 332 ? 13.153 -1.822 -2.166 1.00 92.81 332 GLY A N 1
ATOM 2652 C CA . GLY A 1 332 ? 13.616 -0.431 -2.131 1.00 92.81 332 GLY A CA 1
ATOM 2653 C C . GLY A 1 332 ? 14.677 -0.084 -3.186 1.00 92.81 332 GLY A C 1
ATOM 2654 O O . GLY A 1 332 ? 15.526 0.784 -2.950 1.00 92.81 332 GLY A O 1
ATOM 2655 N N . TYR A 1 333 ? 14.669 -0.755 -4.337 1.00 96.75 333 TYR A N 1
ATOM 2656 C CA . TYR A 1 333 ? 15.563 -0.483 -5.469 1.00 96.75 333 TYR A CA 1
ATOM 2657 C C . TYR A 1 333 ? 14.763 -0.271 -6.761 1.00 96.75 333 TYR A C 1
ATOM 2659 O O . TYR A 1 333 ? 13.551 -0.462 -6.785 1.00 96.75 333 TYR A O 1
ATOM 2667 N N . ALA A 1 334 ? 15.433 0.176 -7.820 1.00 98.12 334 ALA A N 1
ATOM 2668 C CA . ALA A 1 334 ? 14.819 0.379 -9.128 1.00 98.12 334 ALA A CA 1
ATOM 2669 C C . ALA A 1 334 ? 15.411 -0.589 -10.162 1.00 98.12 334 ALA A C 1
ATOM 2671 O O . ALA A 1 334 ? 16.541 -1.047 -10.009 1.00 98.12 334 ALA A O 1
ATOM 2672 N N . VAL A 1 335 ? 14.666 -0.898 -11.220 1.00 98.75 335 VAL A N 1
ATOM 2673 C CA . VAL A 1 335 ? 15.081 -1.781 -12.316 1.00 98.75 335 VAL A CA 1
ATOM 2674 C C . VAL A 1 335 ? 15.129 -0.979 -13.604 1.00 98.75 335 VAL A C 1
ATOM 2676 O O . VAL A 1 335 ? 14.184 -0.271 -13.947 1.00 98.75 335 VAL A O 1
ATOM 2679 N N . GLY A 1 336 ? 16.244 -1.096 -14.320 1.00 98.44 336 GLY A N 1
ATOM 2680 C CA . GLY A 1 336 ? 16.396 -0.473 -15.626 1.00 98.44 336 GLY A CA 1
ATOM 2681 C C . GLY A 1 336 ? 15.647 -1.266 -16.691 1.00 98.44 336 GLY A C 1
ATOM 2682 O O . GLY A 1 336 ? 15.774 -2.493 -16.757 1.00 98.44 336 GLY A O 1
ATOM 2683 N N . ALA A 1 337 ? 14.900 -0.554 -17.525 1.00 98.62 337 ALA A N 1
ATOM 2684 C CA . ALA A 1 337 ? 14.386 -1.044 -18.790 1.00 98.62 337 ALA A CA 1
ATOM 2685 C C . ALA A 1 337 ? 15.215 -0.414 -19.913 1.00 98.62 337 ALA A C 1
ATOM 2687 O O . ALA A 1 337 ? 15.307 0.803 -19.990 1.00 98.62 337 ALA A O 1
ATOM 2688 N N . TYR A 1 338 ? 15.896 -1.222 -20.725 1.00 98.25 338 TYR A N 1
ATOM 2689 C CA . TYR A 1 338 ? 16.932 -0.748 -21.652 1.00 98.25 338 TYR A CA 1
ATOM 2690 C C . TYR A 1 338 ? 16.510 -0.919 -23.117 1.00 98.25 338 TYR A C 1
ATOM 2692 O O . TYR A 1 338 ? 16.337 -2.057 -23.566 1.00 98.25 338 TYR A O 1
ATOM 2700 N N . ASN A 1 339 ? 16.331 0.179 -23.867 1.00 96.94 339 ASN A N 1
ATOM 2701 C CA . ASN A 1 339 ? 15.899 0.114 -25.272 1.00 96.94 339 ASN A CA 1
ATOM 2702 C C . ASN A 1 339 ? 16.990 -0.506 -26.149 1.00 96.94 339 ASN A C 1
ATOM 2704 O O . ASN A 1 339 ? 18.109 -0.001 -26.236 1.00 96.94 339 ASN A O 1
ATOM 2708 N N . CYS A 1 340 ? 16.639 -1.593 -26.831 1.00 97.38 340 CYS A N 1
ATOM 2709 C CA . CYS A 1 340 ? 17.502 -2.336 -27.735 1.00 97.38 340 CYS A CA 1
ATOM 2710 C C . CYS A 1 340 ? 16.963 -2.269 -29.172 1.00 97.38 340 CYS A C 1
ATOM 2712 O O . CYS A 1 340 ? 15.773 -2.451 -29.427 1.00 97.38 340 CYS A O 1
ATOM 2714 N N . TYR A 1 341 ? 17.867 -2.048 -30.127 1.00 96.44 341 TYR A N 1
ATOM 2715 C CA . TYR A 1 341 ? 17.543 -1.925 -31.559 1.00 96.44 341 TYR A CA 1
ATOM 2716 C C . TYR A 1 341 ? 18.146 -3.063 -32.396 1.00 96.44 341 TYR A C 1
ATOM 2718 O O . TYR A 1 341 ? 17.783 -3.268 -33.555 1.00 96.44 341 TYR A O 1
ATOM 2726 N N . ASN A 1 342 ? 19.094 -3.796 -31.812 1.00 96.12 342 ASN A N 1
ATOM 2727 C CA . ASN A 1 342 ? 19.873 -4.851 -32.444 1.00 96.12 342 ASN A CA 1
ATOM 2728 C C . ASN A 1 342 ? 20.363 -5.865 -31.392 1.00 96.12 342 ASN A C 1
ATOM 2730 O O . ASN A 1 342 ? 20.089 -5.733 -30.196 1.00 96.12 342 ASN A O 1
ATOM 2734 N N . ASP A 1 343 ? 21.090 -6.880 -31.851 1.00 97.00 343 ASP A N 1
ATOM 2735 C CA . ASP A 1 343 ? 21.668 -7.936 -31.021 1.00 97.00 343 ASP A CA 1
ATOM 2736 C C . ASP A 1 343 ? 22.760 -7.433 -30.060 1.00 97.00 343 ASP A C 1
ATOM 2738 O O . ASP A 1 343 ? 22.875 -7.957 -28.953 1.00 97.00 343 ASP A O 1
ATOM 2742 N N . ASP A 1 344 ? 23.520 -6.394 -30.426 1.00 97.25 344 ASP A N 1
ATOM 2743 C CA . ASP A 1 344 ? 24.570 -5.835 -29.561 1.00 97.25 344 ASP A CA 1
ATOM 2744 C C . ASP A 1 344 ? 23.987 -5.318 -28.235 1.00 97.25 344 ASP A C 1
ATOM 2746 O O . ASP A 1 344 ? 24.526 -5.619 -27.169 1.00 97.25 344 ASP A O 1
ATOM 2750 N N . GLY A 1 345 ? 22.865 -4.587 -28.289 1.00 98.00 345 GLY A N 1
ATOM 2751 C CA . GLY A 1 345 ? 22.175 -4.081 -27.097 1.00 98.00 345 GLY A CA 1
ATOM 2752 C C . GLY A 1 345 ? 21.616 -5.197 -26.215 1.00 98.00 345 GLY A C 1
ATOM 2753 O O . GLY A 1 345 ? 21.835 -5.200 -25.005 1.00 98.00 345 GLY A O 1
ATOM 2754 N N . VAL A 1 346 ? 20.978 -6.201 -26.826 1.00 98.62 346 VAL A N 1
ATOM 2755 C CA . VAL A 1 346 ? 20.436 -7.374 -26.115 1.00 98.62 346 VAL A CA 1
ATOM 2756 C C . VAL A 1 346 ? 21.547 -8.097 -25.352 1.00 98.62 346 VAL A C 1
ATOM 2758 O O . VAL A 1 346 ? 21.422 -8.368 -24.157 1.00 98.62 346 VAL A O 1
ATOM 2761 N N . ILE A 1 347 ? 22.672 -8.360 -26.020 1.00 98.44 347 ILE A N 1
ATOM 2762 C CA . ILE A 1 347 ? 23.834 -9.011 -25.410 1.00 98.44 347 ILE A CA 1
ATOM 2763 C C . ILE A 1 347 ? 24.460 -8.138 -24.319 1.00 98.44 347 ILE A C 1
ATOM 2765 O O . ILE A 1 347 ? 24.878 -8.672 -23.289 1.00 98.44 347 ILE A O 1
ATOM 2769 N N . ALA A 1 348 ? 24.523 -6.820 -24.512 1.00 98.75 348 ALA A N 1
ATOM 2770 C CA . ALA A 1 348 ? 25.058 -5.896 -23.519 1.00 98.75 348 ALA A CA 1
ATOM 2771 C C . ALA A 1 348 ? 24.240 -5.904 -22.219 1.00 98.75 348 ALA A C 1
ATOM 2773 O O . ALA A 1 348 ? 24.826 -6.042 -21.143 1.00 98.75 348 ALA A O 1
ATOM 2774 N N . VAL A 1 349 ? 22.905 -5.841 -22.309 1.00 98.88 349 VAL A N 1
ATOM 2775 C CA . VAL A 1 349 ? 22.011 -5.900 -21.139 1.00 98.88 349 VAL A CA 1
ATOM 2776 C C . VAL A 1 349 ? 22.180 -7.219 -20.393 1.00 98.88 349 VAL A C 1
ATOM 2778 O O . VAL A 1 349 ? 22.388 -7.204 -19.182 1.00 98.88 349 VAL A O 1
ATOM 2781 N N . ILE A 1 350 ? 22.154 -8.355 -21.102 1.00 98.88 350 ILE A N 1
ATOM 2782 C CA . ILE A 1 350 ? 22.303 -9.683 -20.482 1.00 98.88 350 ILE A CA 1
ATOM 2783 C C . ILE A 1 350 ? 23.649 -9.794 -19.761 1.00 98.88 350 ILE A C 1
ATOM 2785 O O . ILE A 1 350 ? 23.699 -10.196 -18.600 1.00 98.88 350 ILE A O 1
ATOM 2789 N N . ARG A 1 351 ? 24.748 -9.403 -20.417 1.00 98.69 351 ARG A N 1
ATOM 2790 C CA . ARG A 1 351 ? 26.091 -9.466 -19.821 1.00 98.69 351 ARG A CA 1
ATOM 2791 C C . ARG A 1 351 ? 26.208 -8.590 -18.580 1.00 98.69 351 ARG A C 1
ATOM 2793 O O . ARG A 1 351 ? 26.714 -9.064 -17.565 1.00 98.69 351 ARG A O 1
ATOM 2800 N N . ALA A 1 352 ? 25.719 -7.354 -18.650 1.00 98.88 352 ALA A N 1
ATOM 2801 C CA . ALA A 1 352 ? 25.750 -6.430 -17.524 1.00 98.88 352 ALA A CA 1
ATOM 2802 C C . ALA A 1 352 ? 24.919 -6.951 -16.340 1.00 98.88 352 ALA A C 1
ATOM 2804 O O . ALA A 1 352 ? 25.394 -6.961 -15.201 1.00 98.88 352 ALA A O 1
ATOM 2805 N N . ALA A 1 353 ? 23.710 -7.449 -16.618 1.00 98.88 353 ALA A N 1
ATOM 2806 C CA . ALA A 1 353 ? 22.810 -8.024 -15.624 1.00 98.88 353 ALA A CA 1
ATOM 2807 C C . ALA A 1 353 ? 23.443 -9.238 -14.922 1.00 98.88 353 ALA A C 1
ATOM 2809 O O . ALA A 1 353 ? 23.468 -9.296 -13.690 1.00 98.88 353 ALA A O 1
ATOM 2810 N N . GLU A 1 354 ? 24.029 -10.175 -15.675 1.00 98.75 354 GLU A N 1
ATOM 2811 C CA . GLU A 1 354 ? 24.719 -11.339 -15.106 1.00 98.75 354 GLU A CA 1
ATOM 2812 C C . GLU A 1 354 ? 25.952 -10.940 -14.283 1.00 98.75 354 GLU A C 1
ATOM 2814 O O . GLU A 1 354 ? 26.137 -11.435 -13.168 1.00 98.75 354 GLU A O 1
ATOM 2819 N N . ALA A 1 355 ? 26.782 -10.023 -14.791 1.00 98.75 355 ALA A N 1
ATOM 2820 C CA . ALA A 1 355 ? 27.980 -9.546 -14.099 1.00 98.75 355 ALA A CA 1
ATOM 2821 C C . ALA A 1 355 ? 27.649 -8.807 -12.791 1.00 98.75 355 ALA A C 1
ATOM 2823 O O . ALA A 1 355 ? 28.384 -8.902 -11.801 1.00 98.75 355 ALA A O 1
ATOM 2824 N N . CYS A 1 356 ? 26.529 -8.084 -12.763 1.00 98.62 356 CYS A N 1
ATOM 2825 C CA . CYS A 1 356 ? 26.051 -7.371 -11.583 1.00 98.62 356 CYS A CA 1
ATOM 2826 C C . CYS A 1 356 ? 25.174 -8.224 -10.664 1.00 98.62 356 CYS A C 1
ATOM 2828 O O . CYS A 1 356 ? 24.860 -7.761 -9.567 1.00 98.62 356 CYS A O 1
ATOM 2830 N N . LYS A 1 357 ? 24.770 -9.434 -11.077 1.00 98.69 357 LYS A N 1
ATOM 2831 C CA . LYS A 1 357 ? 23.696 -10.202 -10.424 1.00 98.69 357 LYS A CA 1
ATOM 2832 C C . LYS A 1 357 ? 22.457 -9.323 -10.204 1.00 98.69 357 LYS A C 1
ATOM 2834 O O . LYS A 1 357 ? 21.965 -9.203 -9.084 1.00 98.69 357 LYS A O 1
ATOM 2839 N N . SER A 1 358 ? 22.043 -8.617 -11.249 1.00 98.81 358 SER A N 1
ATOM 2840 C CA . SER A 1 358 ? 20.951 -7.644 -11.217 1.00 98.81 358 SER A CA 1
ATOM 2841 C C . SER A 1 358 ? 19.782 -8.137 -12.058 1.00 98.81 358 SER A C 1
ATOM 2843 O O . SER A 1 358 ? 20.028 -8.643 -13.154 1.00 98.81 358 SER A O 1
ATOM 2845 N N . PRO A 1 359 ? 18.528 -7.929 -11.625 1.00 98.75 359 PRO A N 1
ATOM 2846 C CA . PRO A 1 359 ? 17.400 -8.037 -12.534 1.00 98.75 359 PRO A CA 1
ATOM 2847 C C . PRO A 1 359 ? 17.447 -6.911 -13.580 1.00 98.75 359 PRO A C 1
ATOM 2849 O O . PRO A 1 359 ? 18.037 -5.850 -13.338 1.00 98.75 359 PRO A O 1
ATOM 2852 N N . ALA A 1 360 ? 16.832 -7.138 -14.740 1.00 98.81 360 ALA A N 1
ATOM 2853 C CA . ALA A 1 360 ? 16.765 -6.166 -15.832 1.00 98.81 360 ALA A CA 1
ATOM 2854 C C . ALA A 1 360 ? 15.498 -6.344 -16.680 1.00 98.81 360 ALA A C 1
ATOM 2856 O O . ALA A 1 360 ? 14.873 -7.405 -16.682 1.00 98.81 360 ALA A O 1
ATOM 2857 N N . ILE A 1 361 ? 15.146 -5.314 -17.446 1.00 98.88 361 ILE A N 1
ATOM 2858 C CA . ILE A 1 361 ? 14.137 -5.397 -18.503 1.00 98.88 361 ILE A CA 1
ATOM 2859 C C . ILE A 1 361 ? 14.814 -5.013 -19.822 1.00 98.88 361 ILE A C 1
ATOM 2861 O O . ILE A 1 361 ? 15.440 -3.959 -19.928 1.00 98.88 361 ILE A O 1
ATOM 2865 N N . ILE A 1 362 ? 14.714 -5.867 -20.836 1.00 98.88 362 ILE A N 1
ATOM 2866 C CA . ILE A 1 362 ? 15.063 -5.506 -22.212 1.00 98.88 362 ILE A CA 1
ATOM 2867 C C . ILE A 1 362 ? 13.808 -4.929 -22.843 1.00 98.88 362 ILE A C 1
ATOM 2869 O O . ILE A 1 362 ? 12.784 -5.604 -22.877 1.00 98.88 362 ILE A O 1
ATOM 2873 N N . GLN A 1 363 ? 13.879 -3.702 -23.349 1.00 97.75 363 GLN A N 1
ATOM 2874 C CA . GLN A 1 363 ? 12.755 -3.101 -24.054 1.00 97.75 363 GLN A CA 1
ATOM 2875 C C . GLN A 1 363 ? 13.067 -2.885 -25.530 1.00 97.75 363 GLN A C 1
ATOM 2877 O O . GLN A 1 363 ? 14.212 -2.661 -25.923 1.00 97.75 363 GLN A O 1
ATOM 2882 N N . VAL A 1 364 ? 12.046 -2.995 -26.366 1.00 97.25 364 VAL A N 1
ATOM 2883 C CA . VAL A 1 364 ? 12.108 -2.709 -27.801 1.00 97.25 364 VAL A CA 1
ATOM 2884 C C . VAL A 1 364 ? 10.988 -1.738 -28.145 1.00 97.25 364 VAL A C 1
ATOM 2886 O O . VAL A 1 364 ? 9.968 -1.726 -27.469 1.00 97.25 364 VAL A O 1
ATOM 2889 N N . PHE A 1 365 ? 11.163 -0.937 -29.192 1.00 96.75 365 PHE A N 1
ATOM 2890 C CA . PHE A 1 365 ? 10.087 -0.098 -29.723 1.00 96.75 365 PHE A CA 1
ATOM 2891 C C . PHE A 1 365 ? 9.309 -0.827 -30.828 1.00 96.75 365 PHE A C 1
ATOM 2893 O O . PHE A 1 365 ? 9.878 -1.709 -31.489 1.00 96.75 365 PHE A O 1
ATOM 2900 N N . PRO A 1 366 ? 8.067 -0.406 -31.135 1.00 95.69 366 PRO A N 1
ATOM 2901 C CA . PRO A 1 366 ? 7.356 -0.806 -32.340 1.00 95.69 366 PRO A CA 1
ATOM 2902 C C . PRO A 1 366 ? 8.191 -0.666 -33.605 1.00 95.69 366 PRO A C 1
ATOM 2904 O O . PRO A 1 366 ? 8.151 -1.540 -34.468 1.00 95.69 366 PRO A O 1
ATOM 2907 N N . TRP A 1 367 ? 9.019 0.381 -33.695 1.00 95.75 367 TRP A N 1
ATOM 2908 C CA . TRP A 1 367 ? 9.972 0.536 -34.790 1.00 95.75 367 TRP A CA 1
ATOM 2909 C C . TRP A 1 367 ? 10.897 -0.683 -34.925 1.00 95.75 367 TRP A C 1
ATOM 2911 O O . TRP A 1 367 ? 10.988 -1.259 -36.009 1.00 95.75 367 TRP A O 1
ATOM 2921 N N . THR A 1 368 ? 11.524 -1.129 -33.829 1.00 95.69 368 THR A N 1
ATOM 2922 C CA . THR A 1 368 ? 12.422 -2.297 -33.825 1.00 95.69 368 THR A CA 1
ATOM 2923 C C . THR A 1 368 ? 11.661 -3.565 -34.195 1.00 95.69 368 THR A C 1
ATOM 2925 O O . THR A 1 368 ? 12.141 -4.351 -35.009 1.00 95.69 368 THR A O 1
ATOM 2928 N N . MET A 1 369 ? 10.460 -3.756 -33.640 1.00 95.06 369 MET A N 1
ATOM 2929 C CA . MET A 1 369 ? 9.608 -4.908 -33.944 1.00 95.06 369 MET A CA 1
ATOM 2930 C C . MET A 1 369 ? 9.225 -4.960 -35.430 1.00 95.06 369 MET A C 1
ATOM 2932 O O . MET A 1 369 ? 9.320 -6.019 -36.047 1.00 95.06 369 MET A O 1
ATOM 2936 N N . ARG A 1 370 ? 8.832 -3.826 -36.021 1.00 94.12 370 ARG A N 1
ATOM 2937 C CA . ARG A 1 370 ? 8.467 -3.719 -37.443 1.00 94.12 370 ARG A CA 1
ATOM 2938 C C . ARG A 1 370 ? 9.679 -3.905 -38.357 1.00 94.12 370 ARG A C 1
ATOM 2940 O O . ARG A 1 370 ? 9.567 -4.581 -39.374 1.00 94.12 370 ARG A O 1
ATOM 2947 N N . PHE A 1 371 ? 10.821 -3.315 -38.001 1.00 96.38 371 PHE A N 1
ATOM 2948 C CA . PHE A 1 371 ? 12.043 -3.367 -38.804 1.00 96.38 371 PHE A CA 1
ATOM 2949 C C . PHE A 1 371 ? 12.699 -4.754 -38.784 1.00 96.38 371 PHE A C 1
ATOM 2951 O O . PHE A 1 371 ? 13.023 -5.295 -39.838 1.00 96.38 371 PHE A O 1
ATOM 2958 N N . GLN A 1 372 ? 12.886 -5.335 -37.596 1.00 96.88 372 GLN A N 1
ATOM 2959 C CA . GLN A 1 372 ? 13.560 -6.627 -37.423 1.00 96.88 372 GLN A CA 1
ATOM 2960 C C . GLN A 1 372 ? 12.616 -7.820 -37.634 1.00 96.88 372 GLN A C 1
ATOM 2962 O O . GLN A 1 372 ? 13.051 -8.920 -37.981 1.00 96.88 372 GLN A O 1
ATOM 2967 N N . GLY A 1 373 ? 11.319 -7.616 -37.407 1.00 95.06 373 GLY A N 1
ATOM 2968 C CA . GLY A 1 373 ? 10.297 -8.645 -37.512 1.00 95.06 373 GLY A CA 1
ATOM 2969 C C . GLY A 1 373 ? 10.179 -9.560 -36.281 1.00 95.06 373 GLY A C 1
ATOM 2970 O O . GLY A 1 373 ? 10.952 -9.478 -35.321 1.00 95.06 373 GLY A O 1
ATOM 2971 N N . PRO A 1 374 ? 9.196 -10.477 -36.304 1.00 94.88 374 PRO A N 1
ATOM 2972 C CA . PRO A 1 374 ? 8.822 -11.303 -35.153 1.00 94.88 374 PRO A CA 1
ATOM 2973 C C . PRO A 1 374 ? 9.897 -12.312 -34.721 1.00 94.88 374 PRO A C 1
ATOM 2975 O O . PRO A 1 374 ? 9.977 -12.655 -33.544 1.00 94.88 374 PRO A O 1
ATOM 2978 N N . GLU A 1 375 ? 10.742 -12.792 -35.639 1.00 97.19 375 GLU A N 1
ATOM 2979 C CA . GLU A 1 375 ? 11.802 -13.757 -35.302 1.00 97.19 375 GLU A CA 1
ATOM 2980 C C . GLU A 1 375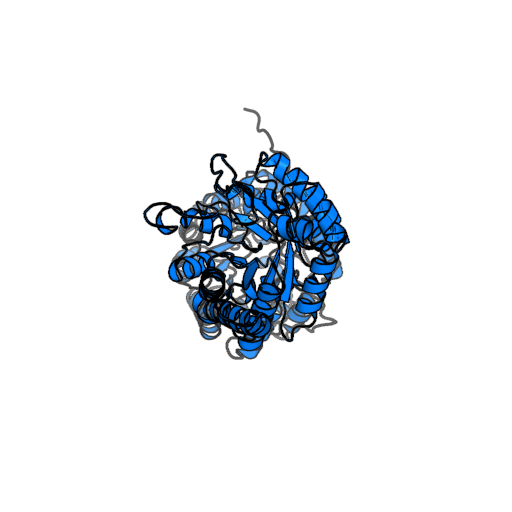 ? 12.907 -13.131 -34.449 1.00 97.19 375 GLU A C 1
ATOM 2982 O O . GLU A 1 375 ? 13.425 -13.776 -33.536 1.00 97.19 375 GLU A O 1
ATOM 2987 N N . PHE A 1 376 ? 13.219 -11.852 -34.672 1.00 97.69 376 PHE A N 1
ATOM 2988 C CA . PHE A 1 376 ? 14.128 -11.125 -33.794 1.00 97.69 376 PHE A CA 1
ATOM 2989 C C . PHE A 1 376 ? 13.542 -10.987 -32.389 1.00 97.69 376 PHE A C 1
ATOM 2991 O O . PHE A 1 376 ? 14.232 -11.265 -31.414 1.00 97.69 376 PHE A O 1
ATOM 2998 N N . VAL A 1 377 ? 12.255 -10.647 -32.267 1.00 97.56 377 VAL A N 1
ATOM 2999 C CA . VAL A 1 377 ? 11.573 -10.565 -30.963 1.00 97.56 377 VAL A CA 1
ATOM 3000 C C . VAL A 1 377 ? 11.644 -11.902 -30.215 1.00 97.56 377 VAL A C 1
ATOM 3002 O O . VAL A 1 377 ? 12.019 -11.932 -29.043 1.00 97.56 377 VAL A O 1
ATOM 3005 N N . LYS A 1 378 ? 11.376 -13.026 -30.895 1.00 97.62 378 LYS A N 1
ATOM 3006 C CA . LYS A 1 378 ? 11.519 -14.374 -30.312 1.00 97.62 378 LYS A CA 1
ATOM 3007 C C . LYS A 1 378 ? 12.953 -14.667 -29.870 1.00 97.62 378 LYS A C 1
ATOM 3009 O O . LYS A 1 378 ? 13.145 -15.264 -28.813 1.00 97.62 378 LYS A O 1
ATOM 3014 N N . TYR A 1 379 ? 13.950 -14.236 -30.646 1.00 98.31 379 TYR A N 1
ATOM 3015 C CA . TYR A 1 379 ? 15.356 -14.324 -30.253 1.00 98.31 379 TYR A CA 1
ATOM 3016 C C . TYR A 1 379 ? 15.636 -13.536 -28.965 1.00 98.31 379 TYR A C 1
ATOM 3018 O O . TYR A 1 379 ? 16.237 -14.094 -28.048 1.00 98.31 379 TYR A O 1
ATOM 3026 N N . VAL A 1 380 ? 15.168 -12.285 -28.860 1.00 98.69 380 VAL A N 1
ATOM 3027 C CA . VAL A 1 380 ? 15.364 -11.456 -27.658 1.00 98.69 380 VAL A CA 1
ATOM 3028 C C . VAL A 1 380 ? 14.760 -12.129 -26.428 1.00 98.69 380 VAL A C 1
ATOM 3030 O O . VAL A 1 380 ? 15.429 -12.241 -25.403 1.00 98.69 380 VAL A O 1
ATOM 3033 N N . ILE A 1 381 ? 13.531 -12.633 -26.544 1.00 98.31 381 ILE A N 1
ATOM 3034 C CA . ILE A 1 381 ? 12.817 -13.314 -25.455 1.00 98.31 381 ILE A CA 1
ATOM 3035 C C . ILE A 1 381 ? 13.541 -14.595 -25.045 1.00 98.31 381 ILE A C 1
ATOM 3037 O O . ILE A 1 381 ? 13.831 -14.787 -23.865 1.00 98.31 381 ILE A O 1
ATOM 3041 N N . GLY A 1 382 ? 13.922 -15.435 -26.011 1.00 98.44 382 GLY A N 1
ATOM 3042 C CA . GLY A 1 382 ? 14.684 -16.651 -25.738 1.00 98.44 382 GLY A CA 1
ATOM 3043 C C . GLY A 1 382 ? 16.024 -16.368 -25.051 1.00 98.44 382 GLY A C 1
ATOM 3044 O O . GLY A 1 382 ? 16.380 -17.055 -24.096 1.00 98.44 382 GLY A O 1
ATOM 3045 N N . ALA A 1 383 ? 16.747 -15.334 -25.491 1.00 98.62 383 ALA A N 1
ATOM 3046 C CA . ALA A 1 383 ? 18.021 -14.936 -24.897 1.00 98.62 383 ALA A CA 1
ATOM 3047 C C . ALA A 1 383 ? 17.852 -14.376 -23.474 1.00 98.62 383 ALA A C 1
ATOM 3049 O O . ALA A 1 383 ? 18.590 -14.772 -22.573 1.00 98.62 383 ALA A O 1
ATOM 3050 N N . ALA A 1 384 ? 16.867 -13.500 -23.255 1.00 98.56 384 ALA A N 1
ATOM 3051 C CA . ALA A 1 384 ? 16.561 -12.927 -21.947 1.00 98.56 384 ALA A CA 1
ATOM 3052 C C . ALA A 1 384 ? 16.144 -14.004 -20.936 1.00 98.56 384 ALA A C 1
ATOM 3054 O O . ALA A 1 384 ? 16.637 -14.039 -19.810 1.00 98.56 384 ALA A O 1
ATOM 3055 N N . HIS A 1 385 ? 15.267 -14.925 -21.342 1.00 98.12 385 HIS A N 1
ATOM 3056 C CA . HIS A 1 385 ? 14.751 -15.973 -20.460 1.00 98.12 385 HIS A CA 1
ATOM 3057 C C . HIS A 1 385 ? 15.789 -17.049 -20.129 1.00 98.12 385 HIS A C 1
ATOM 3059 O O . HIS A 1 385 ? 15.660 -17.694 -19.088 1.00 98.12 385 HIS A O 1
ATOM 3065 N N . ALA A 1 386 ? 16.809 -17.221 -20.974 1.00 98.31 386 ALA A N 1
ATOM 3066 C CA . ALA A 1 386 ? 17.933 -18.129 -20.749 1.00 98.31 386 ALA A CA 1
ATOM 3067 C C . ALA A 1 386 ? 19.063 -17.530 -19.887 1.00 98.31 386 ALA A C 1
ATOM 3069 O O . ALA A 1 386 ? 20.006 -18.249 -19.544 1.00 98.31 386 ALA A O 1
ATOM 3070 N N . ALA A 1 387 ? 18.999 -16.238 -19.550 1.00 98.50 387 ALA A N 1
ATOM 3071 C CA . ALA A 1 387 ? 19.994 -15.588 -18.705 1.00 98.50 387 ALA A CA 1
ATOM 3072 C C . ALA A 1 387 ? 20.029 -16.192 -17.290 1.00 98.50 387 ALA A C 1
ATOM 3074 O O . ALA A 1 387 ? 19.041 -16.721 -16.778 1.00 98.50 387 ALA A O 1
ATOM 3075 N N . LYS A 1 388 ? 21.176 -16.073 -16.616 1.00 98.25 388 LYS A N 1
ATOM 3076 C CA . LYS A 1 388 ? 21.374 -16.581 -15.241 1.00 98.25 388 LYS A CA 1
ATOM 3077 C C . LYS A 1 388 ? 20.700 -15.737 -14.158 1.00 98.25 388 LYS A C 1
ATOM 3079 O O . LYS A 1 388 ? 20.776 -16.087 -12.984 1.00 98.25 388 LYS A O 1
ATOM 3084 N N . VAL A 1 389 ? 20.108 -14.612 -14.542 1.00 98.62 389 VAL A N 1
ATOM 3085 C CA . VAL A 1 389 ? 19.423 -13.657 -13.669 1.00 98.62 389 VAL A CA 1
ATOM 3086 C C . VAL A 1 389 ? 18.048 -13.331 -14.258 1.00 98.62 389 VAL A C 1
ATOM 3088 O O . VAL A 1 389 ? 17.852 -13.518 -15.462 1.00 98.62 389 VAL A O 1
ATOM 3091 N N . PRO A 1 390 ? 17.085 -12.840 -13.460 1.00 98.44 390 PRO A N 1
ATOM 3092 C CA . PRO A 1 390 ? 15.767 -12.482 -13.972 1.00 98.44 390 PRO A CA 1
ATOM 3093 C C . PRO A 1 390 ? 15.839 -11.326 -14.982 1.00 98.44 390 PRO A C 1
ATOM 3095 O O . PRO A 1 390 ? 16.128 -10.187 -14.619 1.00 98.44 390 PRO A O 1
ATOM 3098 N N . ILE A 1 391 ? 15.547 -11.615 -16.254 1.00 98.88 391 ILE A N 1
ATOM 3099 C CA . ILE A 1 391 ? 15.411 -10.603 -17.310 1.00 98.88 391 ILE A CA 1
ATOM 3100 C C . ILE A 1 391 ? 14.076 -10.795 -18.028 1.00 98.88 391 ILE A C 1
ATOM 3102 O O . ILE A 1 391 ? 13.804 -11.892 -18.522 1.00 98.88 391 ILE A O 1
ATOM 3106 N N . ALA A 1 392 ? 13.256 -9.743 -18.062 1.00 98.75 392 ALA A N 1
ATOM 3107 C CA . ALA A 1 392 ? 11.997 -9.695 -18.812 1.00 98.75 392 ALA A CA 1
ATOM 3108 C C . ALA A 1 392 ? 12.148 -8.913 -20.124 1.00 98.75 392 ALA A C 1
ATOM 3110 O O . ALA A 1 392 ? 13.082 -8.121 -20.272 1.00 98.75 392 ALA A O 1
ATOM 3111 N N . VAL A 1 393 ? 11.218 -9.112 -21.058 1.00 98.81 393 VAL A N 1
ATOM 3112 C CA . VAL A 1 393 ? 11.149 -8.386 -22.331 1.00 98.81 393 VAL A CA 1
ATOM 3113 C C . VAL A 1 393 ? 9.858 -7.577 -22.435 1.00 98.81 393 VAL A C 1
ATOM 3115 O O . VAL A 1 393 ? 8.761 -8.112 -22.260 1.00 98.81 393 VAL A O 1
ATOM 3118 N N . HIS A 1 394 ? 10.012 -6.292 -22.751 1.00 98.75 394 HIS A N 1
ATOM 3119 C CA . HIS A 1 394 ? 8.952 -5.290 -22.811 1.00 98.75 394 HIS A CA 1
ATOM 3120 C C . HIS A 1 394 ? 8.855 -4.646 -24.207 1.00 98.75 394 HIS A C 1
ATOM 3122 O O . HIS A 1 394 ? 9.883 -4.352 -24.819 1.00 98.75 394 HIS A O 1
ATOM 3128 N N . LEU A 1 395 ? 7.645 -4.398 -24.713 1.00 98.19 395 LEU A N 1
ATOM 3129 C CA . LEU A 1 395 ? 7.430 -3.533 -25.884 1.00 98.19 395 LEU A CA 1
ATOM 3130 C C . LEU A 1 395 ? 7.008 -2.134 -25.418 1.00 98.19 395 LEU A C 1
ATOM 3132 O O . LEU A 1 395 ? 5.932 -1.980 -24.852 1.00 98.19 395 LEU A O 1
ATOM 3136 N N . ASP A 1 396 ? 7.857 -1.143 -25.658 1.00 97.00 396 ASP A N 1
ATOM 3137 C CA . ASP A 1 396 ? 7.738 0.236 -25.169 1.00 97.00 396 ASP A CA 1
ATOM 3138 C C . ASP A 1 396 ? 6.918 1.103 -26.149 1.00 97.00 396 ASP A C 1
ATOM 3140 O O . ASP A 1 396 ? 7.118 0.993 -27.355 1.00 97.00 396 ASP A O 1
ATOM 3144 N N . HIS A 1 397 ? 6.015 1.958 -25.657 1.00 93.75 397 HIS A N 1
ATOM 3145 C CA . HIS A 1 397 ? 5.151 2.870 -26.435 1.00 93.75 397 HIS A CA 1
ATOM 3146 C C . HIS A 1 397 ? 4.381 2.264 -27.633 1.00 93.75 397 HIS A C 1
ATOM 3148 O O . HIS A 1 397 ? 4.604 2.628 -28.792 1.00 93.75 397 HIS A O 1
ATOM 3154 N N . CYS A 1 398 ? 3.408 1.380 -27.389 1.00 93.06 398 CYS A N 1
ATOM 3155 C CA . CYS A 1 398 ? 2.440 0.999 -28.426 1.00 93.06 398 CYS A CA 1
ATOM 3156 C C . CYS A 1 398 ? 1.387 2.103 -28.596 1.00 93.06 398 CYS A C 1
ATOM 3158 O O . CYS A 1 398 ? 0.369 2.093 -27.903 1.00 93.06 398 CYS A O 1
ATOM 3160 N N . ILE A 1 399 ? 1.647 3.035 -29.514 1.00 89.69 399 ILE A N 1
ATOM 3161 C CA . ILE A 1 399 ? 0.724 4.131 -29.856 1.00 89.69 399 ILE A CA 1
ATOM 3162 C C . ILE A 1 399 ? -0.318 3.662 -30.883 1.00 89.69 399 ILE A C 1
ATOM 3164 O O . ILE A 1 399 ? -1.500 3.975 -30.772 1.00 89.69 399 ILE A O 1
ATOM 3168 N N . GLU A 1 400 ? 0.105 2.880 -31.883 1.00 89.69 400 GLU A N 1
ATOM 3169 C CA . GLU A 1 400 ? -0.795 2.400 -32.934 1.00 89.69 400 GLU A CA 1
ATOM 3170 C C . GLU A 1 400 ? -1.492 1.091 -32.513 1.00 89.69 400 GLU A C 1
ATOM 3172 O O . GLU A 1 400 ? -0.822 0.154 -32.055 1.00 89.69 400 GLU A O 1
ATOM 3177 N N . PRO A 1 401 ? -2.810 0.939 -32.743 1.00 88.81 401 PRO A N 1
ATOM 3178 C CA . PRO A 1 401 ? -3.539 -0.294 -32.431 1.00 88.81 401 PRO A CA 1
ATOM 3179 C C . PRO A 1 401 ? -2.945 -1.554 -33.083 1.00 88.81 401 PRO A C 1
ATOM 3181 O O . PRO A 1 401 ? -3.045 -2.659 -32.546 1.00 88.81 401 PRO A O 1
ATOM 3184 N N . GLU A 1 402 ? -2.325 -1.413 -34.253 1.00 91.06 402 GLU A N 1
ATOM 3185 C CA . GLU A 1 402 ? -1.666 -2.498 -34.983 1.00 91.06 402 GLU A CA 1
ATOM 3186 C C . GLU A 1 402 ? -0.436 -3.032 -34.244 1.00 91.06 402 GLU A C 1
ATOM 3188 O O . GLU A 1 402 ? -0.176 -4.237 -34.305 1.00 91.06 402 GLU A O 1
ATOM 3193 N N . ASP A 1 403 ? 0.279 -2.178 -33.507 1.00 93.12 403 ASP A N 1
ATOM 3194 C CA . ASP A 1 403 ? 1.424 -2.602 -32.699 1.00 93.12 403 ASP A CA 1
ATOM 3195 C C . ASP A 1 403 ? 0.970 -3.453 -31.527 1.00 93.12 403 ASP A C 1
ATOM 3197 O O . ASP A 1 403 ? 1.537 -4.519 -31.295 1.00 93.12 403 ASP A O 1
ATOM 3201 N N . VAL A 1 404 ? -0.109 -3.042 -30.856 1.00 94.12 404 VAL A N 1
ATOM 3202 C CA . VAL A 1 404 ? -0.720 -3.821 -29.774 1.00 94.12 404 VAL A CA 1
ATOM 3203 C C . VAL A 1 404 ? -1.139 -5.200 -30.284 1.00 94.12 404 VAL A C 1
ATOM 3205 O O . VAL A 1 404 ? -0.784 -6.215 -29.685 1.00 94.12 404 VAL A O 1
ATOM 3208 N N . LYS A 1 405 ? -1.840 -5.270 -31.425 1.00 92.88 405 LYS A N 1
ATOM 3209 C CA . LYS A 1 405 ? -2.255 -6.549 -32.031 1.00 92.88 405 LYS A CA 1
ATOM 3210 C C . LYS A 1 405 ? -1.056 -7.447 -32.337 1.00 92.88 405 LYS A C 1
ATOM 3212 O O . LYS A 1 405 ? -1.096 -8.631 -32.021 1.00 92.88 405 LYS A O 1
ATOM 3217 N N . ALA A 1 406 ? 0.001 -6.899 -32.937 1.00 93.44 406 ALA A N 1
ATOM 3218 C CA . ALA A 1 406 ? 1.207 -7.660 -33.256 1.00 93.44 406 ALA A CA 1
ATOM 3219 C C . ALA A 1 406 ? 1.924 -8.157 -31.991 1.00 93.44 406 ALA A C 1
ATOM 3221 O O . ALA A 1 406 ? 2.368 -9.304 -31.941 1.00 93.44 406 ALA A O 1
ATOM 3222 N N . ALA A 1 407 ? 1.998 -7.320 -30.958 1.00 94.88 407 ALA A N 1
ATOM 3223 C CA . ALA A 1 407 ? 2.646 -7.649 -29.698 1.00 94.88 407 ALA A CA 1
ATOM 3224 C C . ALA A 1 407 ? 1.921 -8.762 -28.937 1.00 94.88 407 ALA A C 1
ATOM 3226 O O . ALA A 1 407 ? 2.568 -9.662 -28.409 1.00 94.88 407 ALA A O 1
ATOM 3227 N N . LEU A 1 408 ? 0.585 -8.750 -28.940 1.00 94.19 408 LEU A N 1
ATOM 3228 C CA . LEU A 1 408 ? -0.243 -9.779 -28.304 1.00 94.19 408 LEU A CA 1
ATOM 3229 C C . LEU A 1 408 ? -0.108 -11.165 -28.962 1.00 94.19 408 LEU A C 1
ATOM 3231 O O . LEU A 1 408 ? -0.503 -12.166 -28.366 1.00 94.19 408 LEU A O 1
ATOM 3235 N N . GLU A 1 409 ? 0.440 -11.256 -30.174 1.00 94.56 409 GLU A N 1
ATOM 3236 C CA . GLU A 1 409 ? 0.735 -12.526 -30.855 1.00 94.56 409 GLU A CA 1
ATOM 3237 C C . GLU A 1 409 ? 2.184 -13.003 -30.641 1.00 94.56 409 GLU A C 1
ATOM 3239 O O . GLU A 1 409 ? 2.581 -14.063 -31.133 1.00 94.56 409 GLU A O 1
ATOM 3244 N N . LEU A 1 410 ? 2.983 -12.246 -29.884 1.00 94.12 410 LEU A N 1
ATOM 3245 C CA . LEU A 1 410 ? 4.374 -12.549 -29.559 1.00 94.12 410 LEU A CA 1
ATOM 3246 C C . LEU A 1 410 ? 4.543 -12.804 -28.051 1.00 94.12 410 LEU A C 1
ATOM 3248 O O . LEU A 1 410 ? 3.753 -12.313 -27.247 1.00 94.12 410 LEU A O 1
ATOM 3252 N N . PRO A 1 411 ? 5.565 -13.577 -27.634 1.00 93.75 411 PRO A N 1
ATOM 3253 C CA . PRO A 1 411 ? 5.697 -14.020 -26.245 1.00 93.75 411 PRO A CA 1
ATOM 3254 C C . PRO A 1 411 ? 6.301 -12.950 -25.313 1.00 93.75 411 PRO A C 1
ATOM 3256 O O . PRO A 1 411 ? 7.152 -13.263 -24.481 1.00 93.75 411 PRO A O 1
ATOM 3259 N N . PHE A 1 412 ? 5.923 -11.680 -25.483 1.00 97.94 412 PHE A N 1
ATOM 3260 C CA . PHE A 1 412 ? 6.374 -10.594 -24.612 1.00 97.94 412 PHE A CA 1
ATOM 3261 C C . PHE A 1 412 ? 5.960 -10.846 -23.160 1.00 97.94 412 PHE A C 1
ATOM 3263 O O . PHE A 1 412 ? 4.867 -11.337 -22.893 1.00 97.94 412 PHE A O 1
ATOM 3270 N N . ASP A 1 413 ? 6.808 -10.454 -22.208 1.00 98.25 413 ASP A N 1
ATOM 3271 C CA . ASP A 1 413 ? 6.435 -10.493 -20.793 1.00 98.25 413 ASP A CA 1
ATOM 3272 C C . ASP A 1 413 ? 5.549 -9.291 -20.433 1.00 98.25 413 ASP A C 1
ATOM 3274 O O . ASP A 1 413 ? 4.737 -9.361 -19.509 1.00 98.25 413 ASP A O 1
ATOM 3278 N N . SER A 1 414 ? 5.722 -8.160 -21.117 1.00 98.44 414 SER A N 1
ATOM 3279 C CA . SER A 1 414 ? 4.897 -6.965 -20.939 1.00 98.44 414 SER A CA 1
ATOM 3280 C C . SER A 1 414 ? 4.894 -6.064 -22.174 1.00 98.44 414 SER A C 1
ATOM 3282 O O . SER A 1 414 ? 5.802 -6.131 -23.001 1.00 98.44 414 SER A O 1
ATOM 3284 N N . ILE A 1 415 ? 3.886 -5.204 -22.293 1.00 97.94 415 ILE A N 1
ATOM 3285 C CA . ILE A 1 415 ? 3.796 -4.159 -23.319 1.00 97.94 415 ILE A CA 1
ATOM 3286 C C . ILE A 1 415 ? 3.297 -2.857 -22.681 1.00 97.94 415 ILE A C 1
ATOM 3288 O O . ILE A 1 415 ? 2.570 -2.888 -21.689 1.00 97.94 415 ILE A O 1
ATOM 3292 N N . MET A 1 416 ? 3.679 -1.717 -23.240 1.00 97.75 416 MET A N 1
ATOM 3293 C CA . MET A 1 416 ? 3.126 -0.415 -22.888 1.00 97.75 416 MET A CA 1
ATOM 3294 C C . MET A 1 416 ? 2.052 -0.028 -23.898 1.00 97.75 416 MET A C 1
ATOM 3296 O O . MET A 1 416 ? 2.335 0.054 -25.091 1.00 97.75 416 MET A O 1
ATOM 3300 N N . VAL A 1 417 ? 0.840 0.234 -23.418 1.00 95.00 417 VAL A N 1
ATOM 3301 C CA . VAL A 1 417 ? -0.236 0.846 -24.202 1.00 95.00 417 VAL A CA 1
ATOM 3302 C C . VAL A 1 417 ? -0.156 2.349 -23.992 1.00 95.00 417 VAL A C 1
ATOM 3304 O O . VAL A 1 417 ? -0.413 2.841 -22.894 1.00 95.00 417 VAL A O 1
ATOM 3307 N N . ASP A 1 418 ? 0.214 3.073 -25.042 1.00 90.62 418 ASP A N 1
ATOM 3308 C CA . ASP A 1 418 ? 0.382 4.520 -24.981 1.00 90.62 418 ASP A CA 1
ATOM 3309 C C . ASP A 1 418 ? -0.741 5.225 -25.745 1.00 90.62 418 ASP A C 1
ATOM 3311 O O . ASP A 1 418 ? -0.606 5.618 -26.902 1.00 90.62 418 ASP A O 1
ATOM 3315 N N . ALA A 1 419 ? -1.881 5.366 -25.072 1.00 88.94 419 ALA A N 1
ATOM 3316 C CA . ALA A 1 419 ? -3.037 6.103 -25.574 1.00 88.94 419 ALA A CA 1
ATOM 3317 C C . ALA A 1 419 ? -3.073 7.560 -25.060 1.00 88.94 419 ALA A C 1
ATOM 3319 O O . ALA A 1 419 ? -4.119 8.211 -25.106 1.00 88.94 419 ALA A O 1
ATOM 3320 N N . SER A 1 420 ? -1.940 8.097 -24.585 1.00 85.69 420 SER A N 1
ATOM 3321 C CA . SER A 1 420 ? -1.815 9.450 -24.009 1.00 85.69 420 SER A CA 1
ATOM 3322 C C . SER A 1 420 ? -2.127 10.582 -25.002 1.00 85.69 420 SER A C 1
ATOM 3324 O O . SER A 1 420 ? -2.466 11.706 -24.612 1.00 85.69 420 SER A O 1
ATOM 3326 N N . ILE A 1 421 ? -2.071 10.299 -26.307 1.00 86.06 421 ILE A N 1
ATOM 3327 C CA . ILE A 1 421 ? -2.468 11.230 -27.375 1.00 86.06 421 ILE A CA 1
ATOM 3328 C C . ILE A 1 421 ? -3.977 11.519 -27.383 1.00 86.06 421 ILE A C 1
ATOM 3330 O O . ILE A 1 421 ? -4.405 12.552 -27.904 1.00 86.06 421 ILE A O 1
ATOM 3334 N N . HIS A 1 422 ? -4.784 10.638 -26.790 1.00 87.88 422 HIS A N 1
ATOM 3335 C CA . HIS A 1 422 ? -6.226 10.808 -26.646 1.00 87.88 422 HIS A CA 1
ATOM 3336 C C . HIS A 1 422 ? -6.576 11.558 -25.353 1.00 87.88 422 HIS A C 1
ATOM 3338 O O . HIS A 1 422 ? -5.701 11.940 -24.574 1.00 87.88 422 HIS A O 1
ATOM 3344 N N . ASP A 1 423 ? -7.864 11.839 -25.146 1.00 86.94 423 ASP A N 1
ATOM 3345 C CA . ASP A 1 423 ? -8.331 12.310 -23.844 1.00 86.94 423 ASP A CA 1
ATOM 3346 C C . ASP A 1 423 ? -8.291 11.183 -22.796 1.00 86.94 423 ASP A C 1
ATOM 3348 O O . ASP A 1 423 ? -8.151 10.003 -23.116 1.00 86.94 423 ASP A O 1
ATOM 3352 N N . GLU A 1 424 ? -8.385 11.557 -21.520 1.00 84.12 424 GLU A N 1
ATOM 3353 C CA . GLU A 1 424 ? -8.224 10.629 -20.397 1.00 84.12 424 GLU A CA 1
ATOM 3354 C C . GLU A 1 424 ? -9.260 9.491 -20.398 1.00 84.12 424 GLU A C 1
ATOM 3356 O O . GLU A 1 424 ? -8.925 8.359 -20.050 1.00 84.12 424 GLU A O 1
ATOM 3361 N N . ALA A 1 425 ? -10.494 9.768 -20.832 1.00 86.62 425 ALA A N 1
ATOM 3362 C CA . ALA A 1 425 ? -11.560 8.771 -20.878 1.00 86.62 425 ALA A CA 1
ATOM 3363 C C . ALA A 1 425 ? -11.319 7.748 -21.996 1.00 86.62 425 ALA A C 1
ATOM 3365 O O . ALA A 1 425 ? -11.489 6.546 -21.788 1.00 86.62 425 ALA A O 1
ATOM 3366 N N . GLU A 1 426 ? -10.884 8.204 -23.169 1.00 87.94 426 GLU A N 1
ATOM 3367 C CA . GLU A 1 426 ? -10.539 7.322 -24.280 1.00 87.94 426 GLU A CA 1
ATOM 3368 C C . GLU A 1 426 ? -9.258 6.524 -23.999 1.00 87.94 426 GLU A C 1
ATOM 3370 O O . GLU A 1 426 ? -9.214 5.329 -24.297 1.00 87.94 426 GLU A O 1
ATOM 3375 N N . ASN A 1 427 ? -8.260 7.129 -23.345 1.00 91.69 427 ASN A N 1
ATOM 3376 C CA . ASN A 1 427 ? -7.069 6.425 -22.864 1.00 91.69 427 ASN A CA 1
ATOM 3377 C C . ASN A 1 427 ? -7.460 5.286 -21.903 1.00 91.69 427 ASN A C 1
ATOM 3379 O O . ASN A 1 427 ? -7.101 4.126 -22.128 1.00 91.69 427 ASN A O 1
ATOM 3383 N N . ALA A 1 428 ? -8.279 5.581 -20.887 1.00 89.88 428 ALA A N 1
ATOM 3384 C CA . ALA A 1 428 ? -8.761 4.571 -19.948 1.00 89.88 428 ALA A CA 1
ATOM 3385 C C . ALA A 1 428 ? -9.563 3.460 -20.655 1.00 89.88 428 ALA A C 1
ATOM 3387 O O . ALA A 1 428 ? -9.364 2.272 -20.387 1.00 89.88 428 ALA A O 1
ATOM 3388 N N . ARG A 1 429 ? -10.429 3.819 -21.611 1.00 91.94 429 ARG A N 1
ATOM 3389 C CA . ARG A 1 429 ? -11.223 2.854 -22.383 1.00 91.94 429 ARG A CA 1
ATOM 3390 C C . ARG A 1 429 ? -10.339 1.892 -23.182 1.00 91.94 429 ARG A C 1
ATOM 3392 O O . ARG A 1 429 ? -10.560 0.682 -23.109 1.00 91.94 429 ARG A O 1
ATOM 3399 N N . GLN A 1 430 ? -9.356 2.406 -23.925 1.00 90.81 430 GLN A N 1
ATOM 3400 C CA . GLN A 1 430 ? -8.446 1.581 -24.728 1.00 90.81 430 GLN A CA 1
ATOM 3401 C C . GLN A 1 430 ? -7.563 0.694 -23.847 1.00 90.81 430 GLN A C 1
ATOM 3403 O O . GLN A 1 430 ? -7.475 -0.512 -24.085 1.00 90.81 430 GLN A O 1
ATOM 3408 N N . CYS A 1 431 ? -6.977 1.257 -22.785 1.00 92.94 431 CYS A N 1
ATOM 3409 C CA . CYS A 1 431 ? -6.175 0.496 -21.832 1.00 92.94 431 CYS A CA 1
ATOM 3410 C C . CYS A 1 431 ? -6.977 -0.663 -21.230 1.00 92.94 431 CYS A C 1
ATOM 3412 O O . CYS A 1 431 ? -6.503 -1.794 -21.226 1.00 92.94 431 CYS A O 1
ATOM 3414 N N . LYS A 1 432 ? -8.216 -0.419 -20.789 1.00 89.75 432 LYS A N 1
ATOM 3415 C CA . LYS A 1 432 ? -9.090 -1.450 -20.213 1.00 89.75 432 LYS A CA 1
ATOM 3416 C C . LYS A 1 432 ? -9.347 -2.619 -21.165 1.00 89.75 432 LYS A C 1
ATOM 3418 O O . LYS A 1 432 ? -9.279 -3.774 -20.749 1.00 89.75 432 LYS A O 1
ATOM 3423 N N . GLU A 1 433 ? -9.651 -2.328 -22.428 1.00 88.56 433 GLU A N 1
ATOM 3424 C CA . GLU A 1 433 ? -9.903 -3.349 -23.452 1.00 88.56 433 GLU A CA 1
ATOM 3425 C C . GLU A 1 433 ? -8.655 -4.212 -23.690 1.00 88.56 433 GLU A C 1
ATOM 3427 O O . GLU A 1 433 ? -8.727 -5.443 -23.705 1.00 88.56 433 GLU A O 1
ATOM 3432 N N . ILE A 1 434 ? -7.490 -3.572 -23.799 1.00 92.50 434 ILE A N 1
ATOM 3433 C CA . ILE A 1 434 ? -6.227 -4.257 -24.075 1.00 92.50 434 ILE A CA 1
ATOM 3434 C C . ILE A 1 434 ? -5.746 -5.061 -22.862 1.00 92.50 434 ILE A C 1
ATOM 3436 O O . ILE A 1 434 ? -5.313 -6.200 -23.035 1.00 92.50 434 ILE A O 1
ATOM 3440 N N . VAL A 1 435 ? -5.872 -4.527 -21.642 1.00 92.38 435 VAL A N 1
ATOM 3441 C CA . VAL A 1 435 ? -5.516 -5.224 -20.392 1.00 92.38 435 VAL A CA 1
ATOM 3442 C C . VAL A 1 435 ? -6.245 -6.557 -20.282 1.00 92.38 435 VAL A C 1
ATOM 3444 O O . VAL A 1 435 ? -5.623 -7.566 -19.959 1.00 92.38 435 VAL A O 1
ATOM 3447 N N . GLN A 1 436 ? -7.539 -6.606 -20.604 1.00 86.31 436 GLN A N 1
ATOM 3448 C CA . GLN A 1 436 ? -8.304 -7.856 -20.552 1.00 86.31 436 GLN A CA 1
ATOM 3449 C C . GLN A 1 436 ? -7.720 -8.931 -21.481 1.00 86.31 436 GLN A C 1
ATOM 3451 O O . GLN A 1 436 ? -7.582 -10.090 -21.083 1.00 86.31 436 GLN A O 1
ATOM 3456 N N . ILE A 1 437 ? -7.342 -8.550 -22.704 1.00 88.81 437 ILE A N 1
ATOM 3457 C CA . ILE A 1 437 ? -6.774 -9.468 -23.701 1.00 88.81 437 ILE A CA 1
ATOM 3458 C C . ILE A 1 437 ? -5.350 -9.888 -23.308 1.00 88.81 437 ILE A C 1
ATOM 3460 O O . ILE A 1 437 ? -5.000 -11.067 -23.398 1.00 88.81 437 ILE A O 1
ATOM 3464 N N . ALA A 1 438 ? -4.534 -8.936 -22.858 1.00 92.12 438 ALA A N 1
ATOM 3465 C CA . ALA A 1 438 ? -3.148 -9.156 -22.463 1.00 92.12 438 ALA A CA 1
ATOM 3466 C C . ALA A 1 438 ? -3.037 -10.060 -21.229 1.00 92.12 438 ALA A C 1
ATOM 3468 O O . ALA A 1 438 ? -2.280 -11.034 -21.251 1.00 92.12 438 ALA A O 1
ATOM 3469 N N . ASN A 1 439 ? -3.862 -9.822 -20.204 1.00 88.75 439 ASN A N 1
ATOM 3470 C CA . ASN A 1 439 ? -3.895 -10.631 -18.986 1.00 88.75 439 ASN A CA 1
ATOM 3471 C C . ASN A 1 439 ? -4.213 -12.100 -19.293 1.00 88.75 439 ASN A C 1
ATOM 3473 O O . ASN A 1 439 ? -3.547 -12.992 -18.770 1.00 88.75 439 ASN A O 1
ATOM 3477 N N . ALA A 1 440 ? -5.164 -12.363 -20.197 1.00 86.12 440 ALA A N 1
ATOM 3478 C CA . ALA A 1 440 ? -5.513 -13.722 -20.621 1.00 86.12 440 ALA A CA 1
ATOM 3479 C C . ALA A 1 440 ? -4.352 -14.464 -21.314 1.00 86.12 440 ALA A C 1
ATOM 3481 O O . ALA A 1 440 ? -4.315 -15.694 -21.318 1.00 86.12 440 ALA A O 1
ATOM 3482 N N . LYS A 1 441 ? -3.397 -13.721 -21.884 1.00 88.06 441 LYS A N 1
ATOM 3483 C CA . LYS A 1 441 ? -2.164 -14.238 -22.498 1.00 88.06 441 LYS A CA 1
ATOM 3484 C C . LYS A 1 441 ? -0.959 -14.191 -21.548 1.00 88.06 441 LYS A C 1
ATOM 3486 O O . LYS A 1 441 ? 0.130 -14.610 -21.926 1.00 88.06 441 LYS A O 1
ATOM 3491 N N . GLY A 1 442 ? -1.148 -13.708 -20.319 1.00 90.69 442 GLY A N 1
ATOM 3492 C CA . GLY A 1 442 ? -0.102 -13.547 -19.313 1.00 90.69 442 GLY A CA 1
ATOM 3493 C C . GLY A 1 442 ? 0.889 -12.418 -19.586 1.00 90.69 442 GLY A C 1
ATOM 3494 O O . GLY A 1 442 ? 2.002 -12.466 -19.068 1.00 90.69 442 GLY A O 1
ATOM 3495 N N . ILE A 1 443 ? 0.488 -11.414 -20.368 1.00 95.50 443 ILE A N 1
ATOM 3496 C CA . ILE A 1 443 ? 1.290 -10.239 -20.729 1.00 95.50 443 ILE A CA 1
ATOM 3497 C C . ILE A 1 443 ? 0.888 -9.073 -19.822 1.00 95.50 443 ILE A C 1
ATOM 3499 O O . ILE A 1 443 ? -0.295 -8.751 -19.732 1.00 95.50 443 ILE A O 1
ATOM 3503 N N . ALA A 1 444 ? 1.854 -8.445 -19.144 1.00 96.62 444 ALA A N 1
ATOM 3504 C CA . ALA A 1 444 ? 1.587 -7.281 -18.293 1.00 96.62 444 ALA A CA 1
ATOM 3505 C C . ALA A 1 444 ? 1.444 -5.996 -19.117 1.00 96.62 444 ALA A C 1
ATOM 3507 O O . ALA A 1 444 ? 2.141 -5.827 -20.117 1.00 96.62 444 ALA A O 1
ATOM 3508 N N . ILE A 1 445 ? 0.616 -5.068 -18.652 1.00 96.81 445 ILE A N 1
ATOM 3509 C CA . ILE A 1 445 ? 0.405 -3.762 -19.266 1.00 96.81 445 ILE A CA 1
ATOM 3510 C C . ILE A 1 445 ? 0.978 -2.644 -18.400 1.00 96.81 445 ILE A C 1
ATOM 3512 O O . ILE A 1 445 ? 0.645 -2.494 -17.219 1.00 96.81 445 ILE A O 1
ATOM 3516 N N . GLU A 1 446 ? 1.802 -1.828 -19.045 1.00 98.12 446 GLU A N 1
ATOM 3517 C CA . GLU A 1 446 ? 2.119 -0.464 -18.641 1.00 98.12 446 GLU A CA 1
ATOM 3518 C C . GLU A 1 446 ? 1.215 0.520 -19.391 1.00 98.12 446 GLU A C 1
ATOM 3520 O O . GLU A 1 446 ? 0.925 0.307 -20.567 1.00 98.12 446 GLU A O 1
ATOM 3525 N N . ALA A 1 447 ? 0.786 1.598 -18.739 1.00 96.69 447 ALA A N 1
ATOM 3526 C CA . ALA A 1 447 ? 0.076 2.688 -19.404 1.00 96.69 447 ALA A CA 1
ATOM 3527 C C . ALA A 1 447 ? 0.623 4.053 -18.994 1.00 96.69 447 ALA A C 1
ATOM 3529 O O . ALA A 1 447 ? 1.010 4.255 -17.839 1.00 96.69 447 ALA A O 1
ATOM 3530 N N . GLU A 1 448 ? 0.606 4.998 -19.932 1.00 95.75 448 GLU A N 1
ATOM 3531 C CA . GLU A 1 448 ? 0.879 6.406 -19.655 1.00 95.75 448 GLU A CA 1
ATOM 3532 C C . GLU A 1 448 ? -0.406 7.134 -19.261 1.00 95.75 448 GLU A C 1
ATOM 3534 O O . GLU A 1 448 ? -1.415 7.081 -19.969 1.00 95.75 448 GLU A O 1
ATOM 3539 N N . MET A 1 449 ? -0.368 7.843 -18.132 1.00 93.69 449 MET A N 1
ATOM 3540 C CA . MET A 1 449 ? -1.458 8.717 -17.706 1.00 93.69 449 MET A CA 1
ATOM 3541 C C . MET A 1 449 ? -0.985 10.163 -17.665 1.00 93.69 449 MET A C 1
ATOM 3543 O O . MET A 1 449 ? -0.024 10.501 -16.975 1.00 93.69 449 MET A O 1
ATOM 3547 N N . GLY A 1 450 ? -1.721 11.039 -18.340 1.00 90.44 450 GLY A N 1
ATOM 3548 C CA . GLY A 1 450 ? -1.234 12.359 -18.722 1.00 90.44 450 GLY A CA 1
ATOM 3549 C C . GLY A 1 450 ? -0.705 12.309 -20.151 1.00 90.44 450 GLY A C 1
ATOM 3550 O O . GLY A 1 450 ? -1.185 11.507 -20.948 1.00 90.44 450 GLY A O 1
ATOM 3551 N N . ARG A 1 451 ? 0.236 13.195 -20.468 1.00 91.88 451 ARG A N 1
ATOM 3552 C CA . ARG A 1 451 ? 0.935 13.248 -21.751 1.00 91.88 451 ARG A CA 1
ATOM 3553 C C . ARG A 1 451 ? 2.306 13.874 -21.570 1.00 91.88 451 ARG A C 1
ATOM 3555 O O . ARG A 1 451 ? 2.393 14.976 -21.011 1.00 91.88 451 ARG A O 1
ATOM 3562 N N . LEU A 1 452 ? 3.344 13.193 -22.035 1.00 88.88 452 LEU A N 1
ATOM 3563 C CA . LEU A 1 452 ? 4.687 13.746 -22.184 1.00 88.88 452 LEU A CA 1
ATOM 3564 C C . LEU A 1 452 ? 4.840 14.427 -23.553 1.00 88.88 452 LEU A C 1
ATOM 3566 O O . LEU A 1 452 ? 4.290 13.981 -24.558 1.00 88.88 452 LEU A O 1
ATOM 3570 N N . GLU A 1 453 ? 5.611 15.510 -23.599 1.00 85.56 453 GLU A N 1
ATOM 3571 C CA . GLU A 1 453 ? 6.041 16.129 -24.859 1.00 85.56 453 GLU A CA 1
ATOM 3572 C C . GLU A 1 453 ? 7.357 15.517 -25.367 1.00 85.56 453 GLU A C 1
ATOM 3574 O O . GLU A 1 453 ? 8.125 14.920 -24.603 1.00 85.56 453 GLU A O 1
ATOM 3579 N N . GLY A 1 454 ? 7.654 15.721 -26.654 1.00 85.19 454 GLY A N 1
ATOM 3580 C CA . GLY A 1 454 ? 8.939 15.360 -27.257 1.00 85.19 454 GLY A CA 1
ATOM 3581 C C . GLY A 1 454 ? 8.927 14.024 -28.001 1.00 85.19 454 GLY A C 1
ATOM 3582 O O . GLY A 1 454 ? 7.883 13.523 -28.404 1.00 85.19 454 GLY A O 1
ATOM 3583 N N . GLY A 1 455 ? 10.116 13.483 -28.265 1.00 85.56 455 GLY A N 1
ATOM 3584 C CA . GLY A 1 455 ? 10.301 12.214 -28.971 1.00 85.56 455 GLY A CA 1
ATOM 3585 C C . GLY A 1 455 ? 11.745 11.730 -28.888 1.00 85.56 455 GLY A C 1
ATOM 3586 O O . GLY A 1 455 ? 12.644 12.472 -28.483 1.00 85.56 455 GLY A O 1
ATOM 3587 N N . GLU A 1 456 ? 11.974 10.479 -29.276 1.00 84.62 456 GLU A N 1
ATOM 3588 C CA . GLU A 1 456 ? 13.287 9.835 -29.215 1.00 84.62 456 GLU A CA 1
ATOM 3589 C C . GLU A 1 456 ? 13.537 8.961 -30.446 1.00 84.62 456 GLU A C 1
ATOM 3591 O O . GLU A 1 456 ? 12.662 8.722 -31.269 1.00 84.62 456 GLU A O 1
ATOM 3596 N N . ASP A 1 457 ? 14.762 8.469 -30.600 1.00 82.38 457 ASP A N 1
ATOM 3597 C CA . ASP A 1 457 ? 15.049 7.475 -31.631 1.00 82.38 457 ASP A CA 1
ATOM 3598 C C . ASP A 1 457 ? 14.159 6.235 -31.420 1.00 82.38 457 ASP A C 1
ATOM 3600 O O . ASP A 1 457 ? 14.131 5.678 -30.327 1.00 82.38 457 ASP A O 1
ATOM 3604 N N . GLY A 1 458 ? 13.392 5.845 -32.441 1.00 78.19 458 GLY A N 1
ATOM 3605 C CA . GLY A 1 458 ? 12.378 4.788 -32.346 1.00 78.19 458 GLY A CA 1
ATOM 3606 C C . GLY A 1 458 ? 10.996 5.206 -31.810 1.00 78.19 458 GLY A C 1
ATOM 3607 O O . GLY A 1 458 ? 10.084 4.384 -31.895 1.00 78.19 458 GLY A O 1
ATOM 3608 N N . LEU A 1 459 ? 10.815 6.453 -31.348 1.00 84.94 459 LEU A N 1
ATOM 3609 C CA . LEU A 1 459 ? 9.557 7.010 -30.820 1.00 84.94 459 LEU A CA 1
ATOM 3610 C C . LEU A 1 459 ? 9.202 8.333 -31.539 1.00 84.94 459 LEU A C 1
ATOM 3612 O O . LEU A 1 459 ? 9.970 9.295 -31.454 1.00 84.94 459 LEU A O 1
ATOM 3616 N N . PRO A 1 460 ? 8.067 8.432 -32.258 1.00 83.06 460 PRO A N 1
ATOM 3617 C CA . PRO A 1 460 ? 7.681 9.665 -32.948 1.00 83.06 460 PRO A CA 1
ATOM 3618 C C . PRO A 1 460 ? 7.591 10.879 -32.012 1.00 83.06 460 PRO A C 1
ATOM 3620 O O . PRO A 1 460 ? 7.254 10.759 -30.840 1.00 83.06 460 PRO A O 1
ATOM 3623 N N . THR A 1 461 ? 7.871 12.069 -32.551 1.00 83.25 461 THR A N 1
ATOM 3624 C CA . THR A 1 461 ? 7.713 13.325 -31.808 1.00 83.25 461 THR A CA 1
ATOM 3625 C C . THR A 1 461 ? 6.239 13.685 -31.664 1.00 83.25 461 THR A C 1
ATOM 3627 O O . THR A 1 461 ? 5.535 13.831 -32.665 1.00 83.25 461 THR A O 1
ATOM 3630 N N . VAL A 1 462 ? 5.797 13.884 -30.424 1.00 72.88 462 VAL A N 1
ATOM 3631 C CA . VAL A 1 462 ? 4.461 14.380 -30.090 1.00 72.88 462 VAL A CA 1
ATOM 3632 C C . VAL A 1 462 ? 4.530 15.899 -29.919 1.00 72.88 462 VAL A C 1
ATOM 3634 O O . VAL A 1 462 ? 5.083 16.398 -28.940 1.00 72.88 462 VAL A O 1
ATOM 3637 N N . ASP A 1 463 ? 3.980 16.639 -30.887 1.00 75.81 463 ASP A N 1
ATOM 3638 C CA . ASP A 1 463 ? 3.857 18.108 -30.853 1.00 75.81 463 ASP A CA 1
ATOM 3639 C C . ASP A 1 463 ? 2.489 18.518 -30.279 1.00 75.81 463 ASP A C 1
ATOM 3641 O O . ASP A 1 463 ? 1.637 19.101 -30.951 1.00 75.81 463 ASP A O 1
ATOM 3645 N N . LEU A 1 464 ? 2.232 18.095 -29.040 1.00 78.00 464 LEU A N 1
ATOM 3646 C CA . LEU A 1 464 ? 1.024 18.411 -28.280 1.00 78.00 464 LEU A CA 1
ATOM 3647 C C . LEU A 1 464 ? 1.421 18.914 -26.893 1.00 78.00 464 LEU A C 1
ATOM 3649 O O . LEU A 1 464 ? 2.444 18.507 -26.349 1.00 78.00 464 LEU A O 1
ATOM 3653 N N . GLU A 1 465 ? 0.587 19.773 -26.304 1.00 82.25 465 GLU A N 1
ATOM 3654 C CA . GLU A 1 465 ? 0.845 20.30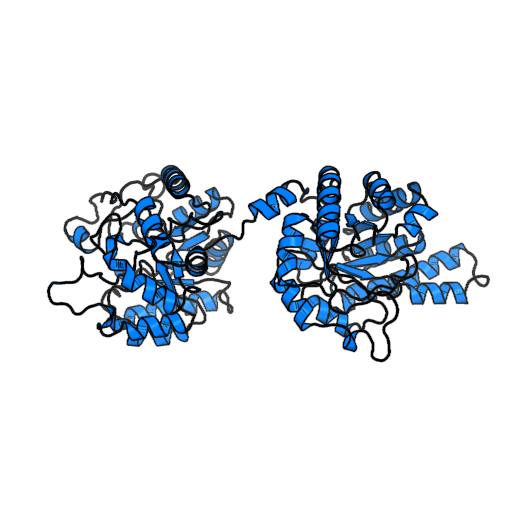1 -24.962 1.00 82.25 465 GLU A CA 1
ATOM 3655 C C . GLU A 1 465 ? 0.930 19.177 -23.917 1.00 82.25 465 GLU A C 1
ATOM 3657 O O . GLU A 1 465 ? 0.116 18.246 -23.912 1.00 82.25 465 GLU A O 1
ATOM 3662 N N . THR A 1 466 ? 1.901 19.309 -23.008 1.00 86.56 466 THR A N 1
ATOM 3663 C CA . THR A 1 466 ? 2.066 18.432 -21.844 1.00 86.56 466 THR A CA 1
ATOM 3664 C C . THR A 1 466 ? 0.798 18.437 -20.988 1.00 86.56 466 THR A C 1
ATOM 3666 O O . THR A 1 466 ? 0.314 19.495 -20.575 1.00 86.56 466 THR A O 1
ATOM 3669 N N . ILE A 1 467 ? 0.302 17.248 -20.644 1.00 91.19 467 ILE A N 1
ATOM 3670 C CA . ILE A 1 467 ? -0.809 17.067 -19.704 1.00 91.19 467 ILE A CA 1
ATOM 3671 C C . ILE A 1 467 ? -0.259 16.368 -18.469 1.00 91.19 467 ILE A C 1
ATOM 3673 O O . ILE A 1 467 ? 0.139 15.208 -18.532 1.00 91.19 467 ILE A O 1
ATOM 3677 N N . PHE A 1 468 ? -0.246 17.058 -17.332 1.00 94.81 468 PHE A N 1
ATOM 3678 C CA . PHE A 1 468 ? 0.210 16.449 -16.087 1.00 94.81 468 PHE A CA 1
ATOM 3679 C C . PHE A 1 468 ? -0.778 15.401 -15.580 1.00 94.81 468 PHE A C 1
ATOM 3681 O O . PHE A 1 468 ? -1.994 15.608 -15.603 1.00 94.81 468 PHE A O 1
ATOM 3688 N N . THR A 1 469 ? -0.245 14.304 -15.050 1.00 95.00 469 THR A N 1
ATOM 3689 C CA . THR A 1 469 ? -1.026 13.322 -14.305 1.00 95.00 469 THR A CA 1
ATOM 3690 C C . THR A 1 469 ? -1.663 13.990 -13.097 1.00 95.00 469 THR A C 1
ATOM 3692 O O . THR A 1 469 ? -1.003 14.692 -12.329 1.00 95.00 469 THR A O 1
ATOM 3695 N N . ARG A 1 470 ? -2.952 13.730 -12.900 1.00 92.38 470 ARG A N 1
ATOM 3696 C CA . ARG A 1 470 ? -3.720 14.242 -11.769 1.00 92.38 470 ARG A CA 1
ATOM 3697 C C . ARG A 1 470 ? -3.775 13.184 -10.661 1.00 92.38 470 ARG A C 1
ATOM 3699 O O . ARG A 1 470 ? -4.361 12.125 -10.896 1.00 92.38 470 ARG A O 1
ATOM 3706 N N . PRO A 1 471 ? -3.187 13.422 -9.470 1.00 90.12 471 PRO A N 1
ATOM 3707 C CA . PRO A 1 471 ? -3.154 12.432 -8.390 1.00 90.12 471 PRO A CA 1
ATOM 3708 C C . PRO A 1 471 ? -4.540 11.906 -8.007 1.00 90.12 471 PRO A C 1
ATOM 3710 O O . PRO A 1 471 ? -4.711 10.719 -7.743 1.00 90.12 471 PRO A O 1
ATOM 3713 N N . GLU A 1 472 ? -5.543 12.782 -8.000 1.00 84.62 472 GLU A N 1
ATOM 3714 C CA . GLU A 1 472 ? -6.915 12.448 -7.638 1.00 84.62 472 GLU A CA 1
ATOM 3715 C C . GLU A 1 472 ? -7.599 11.510 -8.638 1.00 84.62 472 GLU A C 1
ATOM 3717 O O . GLU A 1 472 ? -8.491 10.771 -8.231 1.00 84.62 472 GLU A O 1
ATOM 3722 N N . LEU A 1 473 ? -7.158 11.494 -9.902 1.00 88.19 473 LEU A N 1
ATOM 3723 C CA . LEU A 1 473 ? -7.704 10.624 -10.949 1.00 88.19 473 LEU A CA 1
ATOM 3724 C C . LEU A 1 473 ? -6.876 9.354 -11.165 1.00 88.19 473 LEU A C 1
ATOM 3726 O O . LEU A 1 473 ? -7.392 8.360 -11.668 1.00 88.19 473 LEU A O 1
ATOM 3730 N N . ALA A 1 474 ? -5.612 9.340 -10.730 1.00 89.19 474 ALA A N 1
ATOM 3731 C CA . ALA A 1 474 ? -4.708 8.208 -10.940 1.00 89.19 474 ALA A CA 1
ATOM 3732 C C . ALA A 1 474 ? -5.240 6.891 -10.364 1.00 89.19 474 ALA A C 1
ATOM 3734 O O . ALA A 1 474 ? -5.059 5.827 -10.954 1.00 89.19 474 ALA A O 1
ATOM 3735 N N . ARG A 1 475 ? -5.947 6.955 -9.230 1.00 84.62 475 ARG A N 1
ATOM 3736 C CA . ARG A 1 475 ? -6.579 5.771 -8.638 1.00 84.62 475 ARG A CA 1
ATOM 3737 C C . ARG A 1 475 ? -7.711 5.232 -9.502 1.00 84.62 475 ARG A C 1
ATOM 3739 O O . ARG A 1 475 ? -7.806 4.018 -9.662 1.00 84.62 475 ARG A O 1
ATOM 3746 N N . ASP A 1 476 ? -8.551 6.118 -10.023 1.00 85.69 476 ASP A N 1
ATOM 3747 C CA . ASP A 1 476 ? -9.698 5.731 -10.839 1.00 85.69 476 ASP A CA 1
ATOM 3748 C C . ASP A 1 476 ? -9.223 5.173 -12.181 1.00 85.69 476 ASP A C 1
ATOM 3750 O O . ASP A 1 476 ? -9.684 4.108 -12.578 1.00 85.69 476 ASP A O 1
ATOM 3754 N N . PHE A 1 477 ? -8.205 5.790 -12.793 1.00 89.94 477 PHE A N 1
ATOM 3755 C CA . PHE A 1 477 ? -7.560 5.282 -14.003 1.00 89.94 477 PHE A CA 1
ATOM 3756 C C . PHE A 1 477 ? -7.014 3.864 -13.805 1.00 89.94 477 PHE A C 1
ATOM 3758 O O . PHE A 1 477 ? -7.361 2.949 -14.549 1.00 89.94 477 PHE A O 1
ATOM 3765 N N . VAL A 1 478 ? -6.204 3.638 -12.766 1.00 91.88 478 VAL A N 1
ATOM 3766 C CA . VAL A 1 478 ? -5.659 2.306 -12.450 1.00 91.88 478 VAL A CA 1
ATOM 3767 C C . VAL A 1 478 ? -6.778 1.297 -12.198 1.00 91.88 478 VAL A C 1
ATOM 3769 O O . VAL A 1 478 ? -6.723 0.174 -12.696 1.00 91.88 478 VAL A O 1
ATOM 3772 N N . LYS A 1 479 ? -7.800 1.683 -11.429 1.00 83.00 479 LYS A N 1
ATOM 3773 C CA . LYS A 1 479 ? -8.921 0.805 -11.085 1.00 83.00 479 LYS A CA 1
ATOM 3774 C C . LYS A 1 479 ? -9.730 0.415 -12.322 1.00 83.00 479 LYS A C 1
ATOM 3776 O O . LYS A 1 479 ? -10.081 -0.751 -12.489 1.00 83.00 479 LYS A O 1
ATOM 3781 N N . GLU A 1 480 ? -10.047 1.388 -13.167 1.00 87.00 480 GLU A N 1
ATOM 3782 C CA . GLU A 1 480 ? -10.869 1.195 -14.356 1.00 87.00 480 GLU A CA 1
ATOM 3783 C C . GLU A 1 480 ? -10.157 0.350 -15.410 1.00 87.00 480 GLU A C 1
ATOM 3785 O O . GLU A 1 480 ? -10.776 -0.535 -16.008 1.00 87.00 480 GLU A O 1
ATOM 3790 N N . THR A 1 481 ? -8.868 0.615 -15.615 1.00 91.00 481 THR A N 1
ATOM 3791 C CA . THR A 1 481 ? -8.058 -0.039 -16.644 1.00 91.00 481 THR A CA 1
ATOM 3792 C C . THR A 1 481 ? -7.535 -1.402 -16.205 1.00 91.00 481 THR A C 1
ATOM 3794 O O . THR A 1 481 ? -7.475 -2.320 -17.016 1.00 91.00 481 THR A O 1
ATOM 3797 N N . GLY A 1 482 ? -7.175 -1.559 -14.928 1.00 90.88 482 GLY A N 1
ATOM 3798 C CA . GLY A 1 482 ? -6.525 -2.759 -14.402 1.00 90.88 482 GLY A CA 1
ATOM 3799 C C . GLY A 1 482 ? -5.046 -2.895 -14.783 1.00 90.88 482 GLY A C 1
ATOM 3800 O O . GLY A 1 482 ? -4.514 -4.000 -14.687 1.00 90.88 482 GLY A O 1
ATOM 3801 N N . VAL A 1 483 ? -4.391 -1.815 -15.228 1.00 94.44 483 VAL A N 1
ATOM 3802 C CA . VAL A 1 483 ? -2.964 -1.814 -15.609 1.00 94.44 483 VAL A CA 1
ATOM 3803 C C . VAL A 1 483 ? -2.061 -2.200 -14.436 1.00 94.44 483 VAL A C 1
ATOM 3805 O O . VAL A 1 483 ? -2.374 -1.934 -13.273 1.00 94.44 483 VAL A O 1
ATOM 3808 N N . GLN A 1 484 ? -0.922 -2.831 -14.729 1.00 94.75 484 GLN A N 1
ATOM 3809 C CA . GLN A 1 484 ? 0.030 -3.258 -13.698 1.00 94.75 484 GLN A CA 1
ATOM 3810 C C . GLN A 1 484 ? 1.063 -2.179 -13.374 1.00 94.75 484 GLN A C 1
ATOM 3812 O O . GLN A 1 484 ? 1.523 -2.097 -12.232 1.00 94.75 484 GLN A O 1
ATOM 3817 N N . PHE A 1 485 ? 1.423 -1.359 -14.361 1.00 96.94 485 PHE A N 1
ATOM 3818 C CA . PHE A 1 485 ? 2.429 -0.308 -14.227 1.00 96.94 485 PHE A CA 1
ATOM 3819 C C . PHE A 1 485 ? 1.881 1.012 -14.770 1.00 96.94 485 PHE A C 1
ATOM 3821 O O . PHE A 1 485 ? 1.134 1.018 -15.750 1.00 96.94 485 PHE A O 1
ATOM 3828 N N . LEU A 1 486 ? 2.255 2.127 -14.141 1.00 97.38 486 LEU A N 1
ATOM 3829 C CA . LEU A 1 486 ? 1.814 3.456 -14.560 1.00 97.38 486 LEU A CA 1
ATOM 3830 C C . LEU A 1 486 ? 3.013 4.366 -14.823 1.00 97.38 486 LEU A C 1
ATOM 3832 O O . LEU A 1 486 ? 3.843 4.563 -13.935 1.00 97.38 486 LEU A O 1
ATOM 3836 N N . ALA A 1 487 ? 3.070 4.960 -16.009 1.00 97.81 487 ALA A N 1
ATOM 3837 C CA . ALA A 1 487 ? 3.993 6.032 -16.353 1.00 97.81 487 ALA A CA 1
ATOM 3838 C C . ALA A 1 487 ? 3.297 7.393 -16.155 1.00 97.81 487 ALA A C 1
ATOM 3840 O O . ALA A 1 487 ? 2.372 7.721 -16.903 1.00 97.81 487 ALA A O 1
ATOM 3841 N N . PRO A 1 488 ? 3.666 8.186 -15.131 1.00 97.19 488 PRO A N 1
ATOM 3842 C CA . PRO A 1 488 ? 3.085 9.506 -14.938 1.00 97.19 488 PRO A CA 1
ATOM 3843 C C . PRO A 1 488 ? 3.836 10.601 -15.713 1.00 97.19 488 PRO A C 1
ATOM 3845 O O . PRO A 1 488 ? 5.066 10.605 -15.791 1.00 97.19 488 PRO A O 1
ATOM 3848 N N . SER A 1 489 ? 3.084 11.603 -16.163 1.00 96.06 489 SER A N 1
ATOM 3849 C CA . SER A 1 489 ? 3.571 12.917 -16.579 1.00 96.06 489 SER A CA 1
ATOM 3850 C C . SER A 1 489 ? 3.619 13.874 -15.385 1.00 96.06 489 SER A C 1
ATOM 3852 O O . SER A 1 489 ? 2.594 14.290 -14.838 1.00 96.06 489 SER A O 1
ATOM 3854 N N . PHE A 1 490 ? 4.821 14.264 -14.970 1.00 96.19 490 PHE A N 1
ATOM 3855 C CA . PHE A 1 490 ? 5.043 15.208 -13.863 1.00 96.19 490 PHE A CA 1
ATOM 3856 C C . PHE A 1 490 ? 6.036 16.320 -14.235 1.00 96.19 490 PHE A C 1
ATOM 3858 O O . PHE A 1 490 ? 6.604 16.980 -13.363 1.00 96.19 490 PHE A O 1
ATOM 3865 N N . GLY A 1 491 ? 6.245 16.537 -15.537 1.00 93.00 491 GLY A N 1
ATOM 3866 C CA . GLY A 1 491 ? 7.230 17.470 -16.097 1.00 93.00 491 GLY A CA 1
ATOM 3867 C C . GLY A 1 491 ? 8.467 16.791 -16.680 1.00 93.00 491 GLY A C 1
ATOM 3868 O O . GLY A 1 491 ? 9.376 17.465 -17.144 1.00 93.00 491 GLY A O 1
ATOM 3869 N N . ASN A 1 492 ? 8.526 15.466 -16.662 1.00 94.38 492 ASN A N 1
ATOM 3870 C CA . ASN A 1 492 ? 9.424 14.710 -17.523 1.00 94.38 492 ASN A CA 1
ATOM 3871 C C . ASN A 1 492 ? 9.014 14.849 -19.001 1.00 94.38 492 ASN A C 1
ATOM 3873 O O . ASN A 1 492 ? 7.836 15.024 -19.299 1.00 94.38 492 ASN A O 1
ATOM 3877 N N . ILE A 1 493 ? 9.996 14.791 -19.904 1.00 90.06 493 ILE A N 1
ATOM 3878 C CA . ILE A 1 493 ? 9.808 14.920 -21.357 1.00 90.06 493 ILE A CA 1
ATOM 3879 C C . ILE A 1 493 ? 10.658 13.880 -22.085 1.00 90.06 493 ILE A C 1
ATOM 3881 O O . ILE A 1 493 ? 11.717 13.488 -21.587 1.00 90.06 493 ILE A O 1
ATOM 3885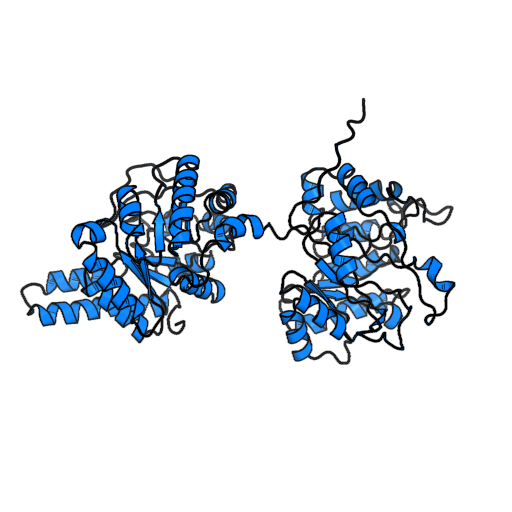 N N . HIS A 1 494 ? 10.243 13.482 -23.282 1.00 86.69 494 HIS A N 1
ATOM 3886 C CA . HIS A 1 494 ? 11.044 12.628 -24.152 1.00 86.69 494 HIS A CA 1
ATOM 3887 C C . HIS A 1 494 ? 12.140 13.426 -24.866 1.00 86.69 494 HIS A C 1
ATOM 3889 O O . HIS A 1 494 ? 11.908 14.514 -25.398 1.00 86.69 494 HIS A O 1
ATOM 3895 N N . GLY A 1 495 ? 13.350 12.867 -24.917 1.00 84.44 495 GLY A N 1
ATOM 3896 C CA . GLY A 1 495 ? 14.483 13.500 -25.589 1.00 84.44 495 GLY A CA 1
ATOM 3897 C C . GLY A 1 495 ? 15.182 14.589 -24.764 1.00 84.44 495 GLY A C 1
ATOM 3898 O O . GLY A 1 495 ? 15.448 14.426 -23.576 1.00 84.44 495 GLY A O 1
ATOM 3899 N N . ASN A 1 496 ? 15.610 15.672 -25.420 1.00 84.69 496 ASN A N 1
ATOM 3900 C CA . ASN A 1 496 ? 16.501 16.666 -24.811 1.00 84.69 496 ASN A CA 1
ATOM 3901 C C . ASN A 1 496 ? 15.741 17.712 -23.987 1.00 84.69 496 ASN A C 1
ATOM 3903 O O . ASN A 1 496 ? 14.957 18.483 -24.537 1.00 84.69 496 ASN A O 1
ATOM 3907 N N . TYR A 1 497 ? 16.089 17.835 -22.707 1.00 87.19 497 TYR A N 1
ATOM 3908 C CA . TYR A 1 497 ? 15.670 18.965 -21.875 1.00 87.19 497 TYR A CA 1
ATOM 3909 C C . TYR A 1 497 ? 16.330 20.277 -22.318 1.00 87.19 497 TYR A C 1
ATOM 3911 O O . TYR A 1 497 ? 17.478 20.309 -22.769 1.00 87.19 497 TYR A O 1
ATOM 3919 N N . GLY A 1 498 ? 15.606 21.385 -22.146 1.00 84.75 498 GLY A N 1
ATOM 3920 C CA . GLY A 1 498 ? 16.124 22.730 -22.381 1.00 84.75 498 GLY A CA 1
ATOM 3921 C C . GLY A 1 498 ? 17.132 23.204 -21.317 1.00 84.75 498 GLY A C 1
ATOM 3922 O O . GLY A 1 498 ? 17.550 22.448 -20.433 1.00 84.75 498 GLY A O 1
ATOM 3923 N N . PRO A 1 499 ? 17.539 24.489 -21.364 1.00 83.25 499 PRO A N 1
ATOM 3924 C CA . PRO A 1 499 ? 18.559 25.041 -20.476 1.00 83.25 499 PRO A CA 1
ATOM 3925 C C . PRO A 1 499 ? 18.258 24.859 -18.981 1.00 83.25 499 PRO A C 1
ATOM 3927 O O . PRO A 1 499 ? 17.373 25.505 -18.411 1.00 83.25 499 PRO A O 1
ATOM 3930 N N . GLY A 1 500 ? 19.093 24.065 -18.311 1.00 79.19 500 GLY A N 1
ATOM 3931 C CA . GLY A 1 500 ? 18.979 23.749 -16.885 1.00 79.19 500 GLY A CA 1
ATOM 3932 C C . GLY A 1 500 ? 18.487 22.339 -16.577 1.00 79.19 500 GLY A C 1
ATOM 3933 O O . GLY A 1 500 ? 18.342 22.042 -15.398 1.00 79.19 500 GLY A O 1
ATOM 3934 N N . GLY A 1 501 ? 18.282 21.503 -17.600 1.00 86.75 501 GLY A N 1
ATOM 3935 C CA . GLY A 1 501 ? 18.088 20.067 -17.429 1.00 86.75 501 GLY A CA 1
ATOM 3936 C C . GLY A 1 501 ? 16.751 19.682 -16.785 1.00 86.75 501 GLY A C 1
ATOM 3937 O O . GLY A 1 501 ? 15.922 20.552 -16.495 1.00 86.75 501 GLY A O 1
ATOM 3938 N N . PRO A 1 502 ? 16.528 18.379 -16.565 1.00 85.88 502 PRO A N 1
ATOM 3939 C CA . PRO A 1 502 ? 15.303 17.844 -15.967 1.00 85.88 502 PRO A CA 1
ATOM 3940 C C . PRO A 1 502 ? 14.973 18.445 -14.599 1.00 85.88 502 PRO A C 1
ATOM 3942 O O . PRO A 1 502 ? 13.802 18.561 -14.245 1.00 85.88 502 PRO A O 1
ATOM 3945 N N . GLU A 1 503 ? 15.975 18.908 -13.853 1.00 84.94 503 GLU A N 1
ATOM 3946 C CA . GLU A 1 503 ? 15.837 19.530 -12.535 1.00 84.94 503 GLU A CA 1
ATOM 3947 C C . GLU A 1 503 ? 14.923 20.765 -12.545 1.00 84.94 503 GLU A C 1
ATOM 3949 O O . GLU A 1 503 ? 14.293 21.074 -11.535 1.00 84.94 503 GLU A O 1
ATOM 3954 N N . LYS A 1 504 ? 14.815 21.471 -13.679 1.00 88.06 504 LYS A N 1
ATOM 3955 C CA . LYS A 1 504 ? 13.896 22.612 -13.822 1.00 88.06 504 LYS A CA 1
ATOM 3956 C C . LYS A 1 504 ? 12.473 22.227 -14.203 1.00 88.06 504 LYS A C 1
ATOM 3958 O O . LYS A 1 504 ? 11.563 23.026 -13.991 1.00 88.06 504 LYS A O 1
ATOM 3963 N N . TYR A 1 505 ? 12.293 21.060 -14.807 1.00 89.44 505 TYR A N 1
ATOM 3964 C CA . TYR A 1 505 ? 11.014 20.647 -15.371 1.00 89.44 505 TYR A CA 1
ATOM 3965 C C . TYR A 1 505 ? 10.254 19.725 -14.415 1.00 89.44 505 TYR A C 1
ATOM 3967 O O . TYR A 1 505 ? 9.039 19.855 -14.266 1.00 89.44 505 TYR A O 1
ATOM 3975 N N . TRP A 1 506 ? 10.962 18.827 -13.726 1.00 93.50 506 TRP A N 1
ATOM 3976 C CA . TRP A 1 506 ? 10.360 17.815 -12.865 1.00 93.50 506 TRP A CA 1
ATOM 3977 C C . TRP A 1 506 ? 9.691 18.424 -11.636 1.00 93.50 506 TRP A C 1
ATOM 3979 O O . TRP A 1 506 ? 10.317 19.069 -10.791 1.00 93.50 506 TRP A O 1
ATOM 3989 N N . ARG A 1 507 ? 8.403 18.129 -11.474 1.00 94.94 507 ARG A N 1
ATOM 3990 C CA . ARG A 1 507 ? 7.597 18.541 -10.326 1.00 94.94 507 ARG A CA 1
ATOM 3991 C C . ARG A 1 507 ? 7.588 17.429 -9.283 1.00 94.94 507 ARG A C 1
ATOM 3993 O O . ARG A 1 507 ? 6.638 16.661 -9.183 1.00 94.94 507 ARG A O 1
ATOM 4000 N N . LEU A 1 508 ? 8.646 17.350 -8.478 1.00 94.00 508 LEU A N 1
ATOM 4001 C CA . LEU A 1 508 ? 8.775 16.316 -7.438 1.00 94.00 508 LEU A CA 1
ATOM 4002 C C . LEU A 1 508 ? 7.613 16.277 -6.422 1.00 94.00 508 LEU A C 1
ATOM 4004 O O . LEU A 1 508 ? 7.203 15.172 -6.070 1.00 94.00 508 LEU A O 1
ATOM 4008 N N . PRO A 1 509 ? 7.028 17.411 -5.973 1.00 93.56 509 PRO A N 1
ATOM 4009 C CA . PRO A 1 509 ? 5.838 17.364 -5.121 1.00 93.56 509 PRO A CA 1
ATOM 4010 C C . PRO A 1 509 ? 4.656 16.661 -5.795 1.00 93.56 509 PRO A C 1
ATOM 4012 O O . PRO A 1 509 ? 4.013 15.826 -5.173 1.00 93.56 509 PRO A O 1
ATOM 4015 N N . LEU A 1 510 ? 4.437 16.922 -7.089 1.00 95.69 510 LEU A N 1
ATOM 4016 C CA . LEU A 1 510 ? 3.390 16.259 -7.863 1.00 95.69 510 LEU A CA 1
ATOM 4017 C C . LEU A 1 510 ? 3.655 14.752 -7.977 1.00 95.69 510 LEU A C 1
ATOM 4019 O O . LEU A 1 510 ? 2.753 13.959 -7.737 1.00 95.69 510 LEU A O 1
ATOM 4023 N N . LEU A 1 511 ? 4.894 14.348 -8.278 1.00 96.06 511 LEU A N 1
ATOM 4024 C CA . LEU A 1 511 ? 5.274 12.932 -8.301 1.00 96.06 511 LEU A CA 1
ATOM 4025 C C . LEU A 1 511 ? 4.994 12.245 -6.954 1.00 96.06 511 LEU A C 1
ATOM 4027 O O . LEU A 1 511 ? 4.460 11.138 -6.916 1.00 96.06 511 LEU A O 1
ATOM 4031 N N . ASN A 1 512 ? 5.310 12.918 -5.847 1.00 94.31 512 ASN A N 1
ATOM 4032 C CA . ASN A 1 512 ? 5.030 12.419 -4.506 1.00 94.31 512 ASN A CA 1
ATOM 4033 C C . ASN A 1 512 ? 3.522 12.258 -4.251 1.00 94.31 512 ASN A C 1
ATOM 4035 O O . ASN A 1 512 ? 3.101 11.261 -3.667 1.00 94.31 512 ASN A O 1
ATOM 4039 N N . ASP A 1 513 ? 2.710 13.213 -4.701 1.00 92.81 513 ASP A N 1
ATOM 4040 C CA . ASP A 1 513 ? 1.253 13.153 -4.570 1.00 92.81 513 ASP A CA 1
ATOM 4041 C C . ASP A 1 513 ? 0.656 12.011 -5.403 1.00 92.81 513 ASP A C 1
ATOM 4043 O O . ASP A 1 513 ? -0.201 11.280 -4.905 1.00 92.81 513 ASP A O 1
ATOM 4047 N N . ILE A 1 514 ? 1.158 11.792 -6.625 1.00 93.94 514 ILE A N 1
ATOM 4048 C CA . ILE A 1 514 ? 0.784 10.649 -7.473 1.00 93.94 514 ILE A CA 1
ATOM 4049 C C . ILE A 1 514 ? 1.134 9.338 -6.764 1.00 93.94 514 ILE A C 1
ATOM 4051 O O . ILE A 1 514 ? 0.267 8.480 -6.605 1.00 93.94 514 ILE A O 1
ATOM 4055 N N . HIS A 1 515 ? 2.366 9.194 -6.266 1.00 93.75 515 HIS A N 1
ATOM 4056 C CA . HIS A 1 515 ? 2.790 7.993 -5.544 1.00 93.75 515 HIS A CA 1
ATOM 4057 C C . HIS A 1 515 ? 1.902 7.703 -4.326 1.00 93.75 515 HIS A C 1
ATOM 4059 O O . HIS A 1 515 ? 1.468 6.572 -4.129 1.00 93.75 515 HIS A O 1
ATOM 4065 N N . ASN A 1 516 ? 1.548 8.728 -3.546 1.00 90.38 516 ASN A N 1
ATOM 4066 C CA . ASN A 1 516 ? 0.655 8.573 -2.395 1.00 90.38 516 ASN A CA 1
ATOM 4067 C C . ASN A 1 516 ? -0.787 8.214 -2.791 1.00 90.38 516 ASN A C 1
ATOM 4069 O O . ASN A 1 516 ? -1.510 7.591 -2.007 1.00 90.38 516 ASN A O 1
ATOM 4073 N N . ALA A 1 517 ? -1.239 8.620 -3.979 1.00 88.19 517 ALA A N 1
ATOM 4074 C CA . ALA A 1 517 ? -2.578 8.307 -4.464 1.00 88.19 517 ALA A CA 1
ATOM 4075 C C . ALA A 1 517 ? -2.731 6.827 -4.854 1.00 88.19 517 ALA A C 1
ATOM 4077 O O . ALA A 1 517 ? -3.801 6.246 -4.600 1.00 88.19 517 ALA A O 1
ATOM 4078 N N . ILE A 1 518 ? -1.662 6.237 -5.402 1.00 90.50 518 ILE A N 1
ATOM 4079 C CA . ILE A 1 518 ? -1.563 4.860 -5.913 1.00 90.50 518 ILE A CA 1
ATOM 4080 C C . ILE A 1 518 ? -0.304 4.132 -5.379 1.00 90.50 518 ILE A C 1
ATOM 4082 O O . ILE A 1 518 ? 0.536 3.688 -6.159 1.00 90.50 518 ILE A O 1
ATOM 4086 N N . PRO A 1 519 ? -0.165 3.962 -4.049 1.00 86.31 519 PRO A N 1
ATOM 4087 C CA . PRO A 1 519 ? 1.068 3.457 -3.422 1.00 86.31 519 PRO A CA 1
ATOM 4088 C C . PRO A 1 519 ? 1.384 1.990 -3.757 1.00 86.31 519 PRO A C 1
ATOM 4090 O O . PRO A 1 519 ? 2.517 1.530 -3.589 1.00 86.31 519 PRO A O 1
ATOM 4093 N N . ASP A 1 520 ? 0.376 1.260 -4.229 1.00 84.75 520 ASP A N 1
ATOM 4094 C CA . ASP A 1 520 ? 0.457 -0.158 -4.575 1.00 84.75 520 ASP A CA 1
ATOM 4095 C C . ASP A 1 520 ? 0.744 -0.392 -6.067 1.00 84.75 520 ASP A C 1
ATOM 4097 O O . ASP A 1 520 ? 0.895 -1.536 -6.487 1.00 84.75 520 ASP A O 1
ATOM 4101 N N . ILE A 1 521 ? 0.844 0.674 -6.870 1.00 92.69 521 ILE A N 1
ATOM 4102 C CA . ILE A 1 521 ? 1.192 0.592 -8.290 1.00 92.69 521 ILE A CA 1
ATOM 4103 C C . ILE A 1 521 ? 2.656 0.954 -8.487 1.00 92.69 521 ILE A C 1
ATOM 4105 O O . ILE A 1 521 ? 3.155 1.956 -7.972 1.00 92.69 521 ILE A O 1
ATOM 4109 N N . THR A 1 522 ? 3.348 0.131 -9.271 1.00 95.75 522 THR A N 1
ATOM 4110 C CA . THR A 1 522 ? 4.709 0.427 -9.709 1.00 95.75 522 THR A CA 1
ATOM 4111 C C . THR A 1 522 ? 4.685 1.610 -10.672 1.00 95.75 522 THR A C 1
ATOM 4113 O O . THR A 1 522 ? 4.099 1.529 -11.754 1.00 95.75 522 THR A O 1
ATOM 4116 N N . LEU A 1 523 ? 5.360 2.694 -10.281 1.00 98.00 523 LEU A N 1
ATOM 4117 C CA . LEU A 1 523 ? 5.567 3.850 -11.144 1.00 98.00 523 LEU A CA 1
ATOM 4118 C C . LEU A 1 523 ? 6.762 3.639 -12.078 1.00 98.00 523 LEU A C 1
ATOM 4120 O O . LEU A 1 523 ? 7.810 3.111 -11.672 1.00 98.00 523 LEU A O 1
ATOM 4124 N N . VAL A 1 524 ? 6.593 4.092 -13.318 1.00 98.50 524 VAL A N 1
ATOM 4125 C CA . VAL A 1 524 ? 7.573 3.988 -14.397 1.00 98.50 524 VAL A CA 1
ATOM 4126 C C . VAL A 1 524 ? 8.079 5.369 -14.788 1.00 98.50 524 VAL A C 1
ATOM 4128 O O . VAL A 1 524 ? 7.299 6.270 -15.087 1.00 98.50 524 VAL A O 1
ATOM 4131 N N . LEU A 1 525 ? 9.397 5.544 -14.794 1.00 97.69 525 LEU A N 1
ATOM 4132 C CA . LEU A 1 525 ? 10.028 6.793 -15.189 1.00 97.69 525 LEU A CA 1
ATOM 4133 C C . LEU A 1 525 ? 10.377 6.772 -16.676 1.00 97.69 525 LEU A C 1
ATOM 4135 O O . LEU A 1 525 ? 11.258 6.025 -17.102 1.00 97.69 525 LEU A O 1
ATOM 4139 N N . HIS A 1 526 ? 9.736 7.673 -17.411 1.00 95.94 526 HIS A N 1
ATOM 4140 C CA . HIS A 1 526 ? 10.026 8.010 -18.803 1.00 95.94 526 HIS A CA 1
ATOM 4141 C C . HIS A 1 526 ? 10.820 9.311 -18.918 1.00 95.94 526 HIS A C 1
ATOM 4143 O O . HIS A 1 526 ? 10.875 10.097 -17.968 1.00 95.94 526 HIS A O 1
ATOM 4149 N N . GLY A 1 527 ? 11.412 9.556 -20.090 1.00 92.50 527 GLY A N 1
ATOM 4150 C CA . GLY A 1 527 ? 12.062 10.832 -20.390 1.00 92.50 527 GLY A CA 1
ATOM 4151 C C . GLY A 1 527 ? 13.388 11.036 -19.657 1.00 92.50 527 GLY A C 1
ATOM 4152 O O . GLY A 1 527 ? 13.583 12.023 -18.943 1.00 92.50 527 GLY A O 1
ATOM 4153 N N . THR A 1 528 ? 14.297 10.067 -19.772 1.00 92.81 528 THR A N 1
ATOM 4154 C CA . THR A 1 528 ? 15.482 9.970 -18.905 1.00 92.81 528 THR A CA 1
ATOM 4155 C C . THR A 1 528 ? 16.776 10.504 -19.512 1.00 92.81 528 THR A C 1
ATOM 4157 O O . THR A 1 528 ? 17.852 10.364 -18.917 1.00 92.81 528 THR A O 1
ATOM 4160 N N . HIS A 1 529 ? 16.722 11.062 -20.719 1.00 89.12 529 HIS A N 1
ATOM 4161 C CA . HIS A 1 529 ? 17.912 11.585 -21.373 1.00 89.12 529 HIS A CA 1
ATOM 4162 C C . HIS A 1 529 ? 18.392 12.872 -20.686 1.00 89.12 529 HIS A C 1
ATOM 4164 O O . HIS A 1 529 ? 17.605 13.759 -20.370 1.00 89.12 529 HIS A O 1
ATOM 4170 N N . GLY A 1 530 ? 19.696 12.963 -20.412 1.00 86.81 530 GLY A N 1
ATOM 4171 C CA . GLY A 1 530 ? 20.284 14.107 -19.706 1.00 86.81 530 GLY A CA 1
ATOM 4172 C C . GLY A 1 530 ? 19.944 14.198 -18.210 1.00 86.81 530 GLY A C 1
ATOM 4173 O O . GLY A 1 530 ? 20.321 15.179 -17.573 1.00 86.81 530 GLY A O 1
ATOM 4174 N N . VAL A 1 531 ? 19.266 13.196 -17.636 1.00 91.00 531 VAL A N 1
ATOM 4175 C CA . VAL A 1 531 ? 18.983 13.118 -16.194 1.00 91.00 531 VAL A CA 1
ATOM 4176 C C . VAL A 1 531 ? 20.247 12.774 -15.414 1.00 91.00 531 VAL A C 1
ATOM 4178 O O . VAL A 1 531 ? 20.955 11.821 -15.740 1.00 91.00 531 VAL A O 1
ATOM 4181 N N . SER A 1 532 ? 20.517 13.544 -14.360 1.00 91.62 532 SER A N 1
ATOM 4182 C CA . SER A 1 532 ? 21.644 13.308 -13.461 1.00 91.62 532 SER A CA 1
ATOM 4183 C C . SER A 1 532 ? 21.413 12.102 -12.538 1.00 91.62 532 SER A C 1
ATOM 4185 O O . SER A 1 532 ? 20.286 11.780 -12.156 1.00 91.62 532 SER A O 1
ATOM 4187 N N . ASP A 1 533 ? 22.496 11.445 -12.110 1.00 92.69 533 ASP A N 1
ATOM 4188 C CA . ASP A 1 533 ? 22.423 10.312 -11.173 1.00 92.69 533 ASP A CA 1
ATOM 4189 C C . ASP A 1 533 ? 21.704 10.684 -9.859 1.00 92.69 533 ASP A C 1
ATOM 4191 O O . ASP A 1 533 ? 20.992 9.869 -9.270 1.00 92.69 533 ASP A O 1
ATOM 4195 N N . GLU A 1 534 ? 21.876 11.919 -9.375 1.00 91.44 534 GLU A N 1
ATOM 4196 C CA . GLU A 1 534 ? 21.182 12.422 -8.182 1.00 91.44 534 GLU A CA 1
ATOM 4197 C C . GLU A 1 534 ? 19.672 12.542 -8.406 1.00 91.44 534 GLU A C 1
ATOM 4199 O O . GLU A 1 534 ? 18.880 12.144 -7.543 1.00 91.44 534 GLU A O 1
ATOM 4204 N N . GLN A 1 535 ? 19.268 13.017 -9.581 1.00 91.50 535 GLN A N 1
ATOM 4205 C CA . GLN A 1 535 ? 17.868 13.172 -9.937 1.00 91.50 535 GLN A CA 1
ATOM 4206 C C . GLN A 1 535 ? 17.173 11.805 -10.093 1.00 91.50 535 GLN A C 1
ATOM 4208 O O . GLN A 1 535 ? 16.063 11.628 -9.588 1.00 91.50 535 GLN A O 1
ATOM 4213 N N . PHE A 1 536 ? 17.850 10.786 -10.641 1.00 92.56 536 PHE A N 1
ATOM 4214 C CA . PHE A 1 536 ? 17.353 9.399 -10.619 1.00 92.56 536 PHE A CA 1
ATOM 4215 C C . PHE A 1 536 ? 17.158 8.861 -9.199 1.00 92.56 536 PHE A C 1
ATOM 4217 O O . PHE A 1 536 ? 16.107 8.303 -8.870 1.00 92.56 536 PHE A O 1
ATOM 4224 N N . ARG A 1 537 ? 18.155 9.042 -8.322 1.00 91.50 537 ARG A N 1
ATOM 4225 C CA . ARG A 1 537 ? 18.054 8.607 -6.918 1.00 91.50 537 ARG A CA 1
ATOM 4226 C C . ARG A 1 537 ? 16.907 9.310 -6.196 1.00 91.50 537 ARG A C 1
ATOM 4228 O O . ARG A 1 537 ? 16.292 8.707 -5.315 1.00 91.50 537 ARG A O 1
ATOM 4235 N N . THR A 1 538 ? 16.630 10.559 -6.560 1.00 92.00 538 THR A N 1
ATOM 4236 C CA . THR A 1 538 ? 15.510 11.344 -6.037 1.00 92.00 538 THR A CA 1
ATOM 4237 C C . THR A 1 538 ? 14.174 10.809 -6.541 1.00 92.00 538 THR A C 1
ATOM 4239 O O . THR A 1 538 ? 13.311 10.517 -5.719 1.00 92.00 538 THR A O 1
ATOM 4242 N N . ALA A 1 539 ? 14.022 10.554 -7.843 1.00 92.31 539 ALA A N 1
ATOM 4243 C CA . ALA A 1 539 ? 12.825 9.914 -8.396 1.00 92.31 539 ALA A CA 1
ATOM 4244 C C . ALA A 1 539 ? 12.508 8.569 -7.718 1.00 92.31 539 ALA A C 1
ATOM 4246 O O . ALA A 1 539 ? 11.360 8.329 -7.346 1.00 92.31 539 ALA A O 1
ATOM 4247 N N . ARG A 1 540 ? 13.519 7.727 -7.455 1.00 93.00 540 ARG A N 1
ATOM 4248 C CA . ARG A 1 540 ? 13.333 6.466 -6.711 1.00 93.00 540 ARG A CA 1
ATOM 4249 C C . ARG A 1 540 ? 12.763 6.692 -5.308 1.00 93.00 540 ARG A C 1
ATOM 4251 O O . ARG A 1 540 ? 11.883 5.956 -4.875 1.00 93.00 540 ARG A O 1
ATOM 4258 N N . LYS A 1 541 ? 13.244 7.710 -4.582 1.00 89.94 541 LYS A N 1
ATOM 4259 C CA . LYS A 1 541 ? 12.710 8.054 -3.247 1.00 89.94 541 LYS A CA 1
ATOM 4260 C C . LYS A 1 541 ? 11.239 8.480 -3.294 1.00 89.94 541 LYS A C 1
ATOM 4262 O O . LYS A 1 541 ? 10.565 8.368 -2.278 1.00 89.94 541 LYS A O 1
ATOM 4267 N N . HIS A 1 542 ? 10.761 8.934 -4.451 1.00 91.00 542 HIS A N 1
ATOM 4268 C CA . HIS A 1 542 ? 9.365 9.284 -4.706 1.00 91.00 542 HIS A CA 1
ATOM 4269 C C . HIS A 1 542 ? 8.574 8.163 -5.404 1.00 91.00 542 HIS A C 1
ATOM 4271 O O . HIS A 1 542 ? 7.528 8.425 -5.987 1.00 91.00 542 HIS A O 1
ATOM 4277 N N . GLY A 1 543 ? 9.053 6.916 -5.339 1.00 91.69 543 GLY A N 1
ATOM 4278 C CA . GLY A 1 543 ? 8.282 5.739 -5.745 1.00 91.69 543 GLY A CA 1
ATOM 4279 C C . GLY A 1 543 ? 8.527 5.238 -7.168 1.00 91.69 543 GLY A C 1
ATOM 4280 O O . GLY A 1 543 ? 7.870 4.284 -7.572 1.00 91.69 543 GLY A O 1
ATOM 4281 N N . MET A 1 544 ? 9.464 5.823 -7.924 1.00 97.00 544 MET A N 1
ATOM 4282 C CA . MET A 1 544 ? 9.838 5.299 -9.247 1.00 97.00 544 MET A CA 1
ATOM 4283 C C . MET A 1 544 ? 10.619 3.986 -9.125 1.00 97.00 544 MET A C 1
ATOM 4285 O O . MET A 1 544 ? 11.657 3.938 -8.459 1.00 97.00 544 MET A O 1
ATOM 4289 N N . VAL A 1 545 ? 10.135 2.936 -9.796 1.00 98.12 545 VAL A N 1
ATOM 4290 C CA . VAL A 1 545 ? 10.697 1.577 -9.708 1.00 98.12 545 VAL A CA 1
ATOM 4291 C C . VAL A 1 545 ? 11.205 1.082 -11.059 1.00 98.12 545 VAL A C 1
ATOM 4293 O O . VAL A 1 545 ? 12.332 0.599 -11.118 1.00 98.12 545 VAL A O 1
ATOM 4296 N N . LYS A 1 546 ? 10.437 1.211 -12.147 1.00 98.56 546 LYS A N 1
ATOM 4297 C CA . LYS A 1 546 ? 10.928 0.919 -13.509 1.00 98.56 546 LYS A CA 1
ATOM 4298 C C . LYS A 1 546 ? 11.504 2.198 -14.102 1.00 98.56 546 LYS A C 1
ATOM 4300 O O . LYS A 1 546 ? 10.826 3.219 -14.109 1.00 98.56 546 LYS A O 1
ATOM 4305 N N . ILE A 1 547 ? 12.742 2.160 -14.584 1.00 98.06 547 ILE A N 1
ATOM 4306 C CA . ILE A 1 547 ? 13.416 3.325 -15.169 1.00 98.06 547 ILE A CA 1
ATOM 4307 C C . ILE A 1 547 ? 13.718 3.026 -16.633 1.00 98.06 547 ILE A C 1
ATOM 4309 O O . ILE A 1 547 ? 14.596 2.207 -16.914 1.00 98.06 547 ILE A O 1
ATOM 4313 N N . ASN A 1 548 ? 13.003 3.674 -17.552 1.00 97.75 548 ASN A N 1
ATOM 4314 C CA . ASN A 1 548 ? 13.239 3.515 -18.984 1.00 97.75 548 ASN A CA 1
ATOM 4315 C C . ASN A 1 548 ? 14.551 4.199 -19.357 1.00 97.75 548 ASN A C 1
ATOM 4317 O O . ASN A 1 548 ? 14.820 5.305 -18.914 1.00 97.75 548 ASN A O 1
ATOM 4321 N N . LEU A 1 549 ? 15.400 3.531 -20.128 1.00 96.00 549 LEU A N 1
ATOM 4322 C CA . LEU A 1 549 ? 16.744 3.982 -20.461 1.00 96.00 549 LEU A CA 1
ATOM 4323 C C . LEU A 1 549 ? 17.033 3.696 -21.932 1.00 96.00 549 LEU A C 1
ATOM 4325 O O . LEU A 1 549 ? 17.082 2.548 -22.368 1.00 96.00 549 LEU A O 1
ATOM 4329 N N . ASN A 1 550 ? 17.311 4.764 -22.671 1.00 93.31 550 ASN A N 1
ATOM 4330 C CA . ASN A 1 550 ? 17.671 4.711 -24.082 1.00 93.31 550 ASN A CA 1
ATOM 4331 C C . ASN A 1 550 ? 19.094 5.264 -24.273 1.00 93.31 550 ASN A C 1
ATOM 4333 O O . ASN A 1 550 ? 20.087 4.627 -23.907 1.00 93.31 550 ASN A O 1
ATOM 4337 N N . ARG A 1 551 ? 19.206 6.508 -24.749 1.00 92.06 551 ARG A N 1
ATOM 4338 C CA . ARG A 1 551 ? 20.483 7.200 -24.990 1.00 92.06 551 ARG A CA 1
ATOM 4339 C C . ARG A 1 551 ? 21.393 7.292 -23.766 1.00 92.06 551 ARG A C 1
ATOM 4341 O O . ARG A 1 551 ? 22.604 7.182 -23.915 1.00 92.06 551 ARG A O 1
ATOM 4348 N N . THR A 1 552 ? 20.821 7.390 -22.563 1.00 88.56 552 THR A N 1
ATOM 4349 C CA . THR A 1 552 ? 21.549 7.488 -21.281 1.00 88.56 552 THR A CA 1
ATOM 4350 C C . THR A 1 552 ? 22.614 6.403 -21.089 1.00 88.56 552 THR A C 1
ATOM 4352 O O . THR A 1 552 ? 23.618 6.656 -20.433 1.00 88.56 552 THR A O 1
ATOM 4355 N N . VAL A 1 553 ? 22.418 5.213 -21.665 1.00 93.81 553 VAL A N 1
ATOM 4356 C CA . VAL A 1 553 ? 23.394 4.107 -21.617 1.00 93.81 553 VAL A CA 1
ATOM 4357 C C . VAL A 1 553 ? 23.962 3.728 -22.990 1.00 93.81 553 VAL A C 1
ATOM 4359 O O . VAL A 1 553 ? 24.898 2.938 -23.069 1.00 93.81 553 VAL A O 1
ATOM 4362 N N . ARG A 1 554 ? 23.389 4.255 -24.080 1.00 94.81 554 ARG A N 1
ATOM 4363 C CA . ARG A 1 554 ? 23.707 3.876 -25.469 1.00 94.81 554 ARG A CA 1
ATOM 4364 C C . ARG A 1 554 ? 24.699 4.823 -26.145 1.00 94.81 554 ARG A C 1
ATOM 4366 O O . ARG A 1 554 ? 25.360 4.418 -27.100 1.00 94.81 554 ARG A O 1
ATOM 4373 N N . ASP A 1 555 ? 24.796 6.075 -25.703 1.00 94.25 555 ASP A N 1
ATOM 4374 C CA . ASP A 1 555 ? 25.586 7.093 -26.409 1.00 94.25 555 ASP A CA 1
ATOM 4375 C C . ASP A 1 555 ? 27.078 6.699 -26.500 1.00 94.25 555 ASP A C 1
ATOM 4377 O O . ASP A 1 555 ? 27.638 6.733 -27.591 1.00 94.25 555 ASP A O 1
ATOM 4381 N N . GLU A 1 556 ? 27.678 6.154 -25.433 1.00 95.88 556 GLU A N 1
ATOM 4382 C CA . GLU A 1 556 ? 29.075 5.668 -25.460 1.00 95.88 556 GLU A CA 1
ATOM 4383 C C . GLU A 1 556 ? 29.304 4.533 -26.477 1.00 95.88 556 GLU A C 1
ATOM 4385 O O . GLU A 1 556 ? 30.343 4.473 -27.138 1.00 95.88 556 GLU A O 1
ATOM 4390 N N . TYR A 1 557 ? 28.327 3.634 -26.640 1.00 97.62 557 TYR A N 1
ATOM 4391 C CA . TYR A 1 557 ? 28.361 2.612 -27.690 1.00 97.62 557 TYR A CA 1
ATOM 4392 C C . TYR A 1 557 ? 28.299 3.250 -29.078 1.00 97.62 557 TYR A C 1
ATOM 4394 O O . TYR A 1 557 ? 29.064 2.876 -29.965 1.00 97.62 557 TYR A O 1
ATOM 4402 N N . THR A 1 558 ? 27.413 4.228 -29.260 1.00 96.56 558 THR A N 1
ATOM 4403 C CA . THR A 1 558 ? 27.226 4.923 -30.541 1.00 96.56 558 THR A CA 1
ATOM 4404 C C . THR A 1 558 ? 28.505 5.645 -30.960 1.00 96.56 558 THR A C 1
ATOM 4406 O O . THR A 1 558 ? 28.954 5.479 -32.096 1.00 96.56 558 THR A O 1
ATOM 4409 N N . ASP A 1 559 ? 29.137 6.359 -30.029 1.00 97.69 559 ASP A N 1
ATOM 4410 C CA . ASP A 1 559 ? 30.408 7.049 -30.248 1.00 97.69 559 ASP A CA 1
ATOM 4411 C C . ASP A 1 559 ? 31.524 6.059 -30.596 1.00 97.69 559 ASP A C 1
ATOM 4413 O O . ASP A 1 559 ? 32.265 6.261 -31.562 1.00 97.69 559 ASP A O 1
ATOM 4417 N N . PHE A 1 560 ? 31.600 4.935 -29.874 1.00 98.31 560 PHE A N 1
ATOM 4418 C CA . PHE A 1 560 ? 32.575 3.886 -30.158 1.00 98.31 560 PHE A CA 1
ATOM 4419 C C . PHE A 1 560 ? 32.407 3.315 -31.572 1.00 98.31 560 PHE A C 1
ATOM 4421 O O . PHE A 1 560 ? 33.399 3.159 -32.292 1.00 98.31 560 PHE A O 1
ATOM 4428 N N . ILE A 1 561 ? 31.173 3.014 -31.993 1.00 98.12 561 ILE A N 1
ATOM 4429 C CA . ILE A 1 561 ? 30.895 2.521 -33.346 1.00 98.12 561 ILE A CA 1
ATOM 4430 C C . ILE A 1 561 ? 31.267 3.576 -34.388 1.00 98.12 561 ILE A C 1
ATOM 4432 O O . ILE A 1 561 ? 31.967 3.244 -35.344 1.00 98.12 561 ILE A O 1
ATOM 4436 N N . ALA A 1 562 ? 30.862 4.833 -34.201 1.00 97.94 562 ALA A N 1
ATOM 4437 C CA . ALA A 1 562 ? 31.156 5.917 -35.135 1.00 97.94 562 ALA A CA 1
ATOM 4438 C C . ALA A 1 562 ? 32.667 6.138 -35.310 1.00 97.94 562 ALA A C 1
ATOM 4440 O O . ALA A 1 562 ? 33.146 6.314 -36.431 1.00 97.94 562 ALA A O 1
ATOM 4441 N N . GLU A 1 563 ? 33.436 6.077 -34.223 1.00 98.25 563 GLU A N 1
ATOM 4442 C CA . GLU A 1 563 ? 34.885 6.254 -34.272 1.00 98.25 563 GLU A CA 1
ATOM 4443 C C . GLU A 1 563 ? 35.602 5.065 -34.931 1.00 98.25 563 GLU A C 1
ATOM 4445 O O . GLU A 1 563 ? 36.629 5.261 -35.590 1.00 98.25 563 GLU A O 1
ATOM 4450 N N . ASN A 1 564 ? 35.104 3.838 -34.750 1.00 98.25 564 ASN A N 1
ATOM 4451 C CA . ASN A 1 564 ? 35.835 2.614 -35.092 1.00 98.25 564 ASN A CA 1
ATOM 4452 C C . ASN A 1 564 ? 35.302 1.871 -36.326 1.00 98.25 564 ASN A C 1
ATOM 4454 O O . ASN A 1 564 ? 35.973 0.956 -36.821 1.00 98.25 564 ASN A O 1
ATOM 4458 N N . ALA A 1 565 ? 34.141 2.256 -36.857 1.00 96.62 565 ALA A N 1
ATOM 4459 C CA . ALA A 1 565 ? 33.610 1.714 -38.102 1.00 96.62 565 ALA A CA 1
ATOM 4460 C C . ALA A 1 565 ? 34.602 1.938 -39.257 1.00 96.62 565 ALA A C 1
ATOM 4462 O O . ALA A 1 565 ? 35.111 3.037 -39.469 1.00 96.62 565 ALA A O 1
ATOM 4463 N N . GLY A 1 566 ? 34.928 0.864 -39.982 1.00 95.75 566 GLY A N 1
ATOM 4464 C CA . GLY A 1 566 ? 35.929 0.882 -41.056 1.00 95.75 566 GLY A CA 1
ATOM 4465 C C . GLY A 1 566 ? 37.392 0.869 -40.588 1.00 95.75 566 GLY A C 1
ATOM 4466 O O . GLY A 1 566 ? 38.279 0.723 -41.425 1.00 95.75 566 GLY A O 1
ATOM 4467 N N . LYS A 1 567 ? 37.662 0.980 -39.277 1.00 97.94 567 LYS A N 1
ATOM 4468 C CA . LYS A 1 567 ? 39.005 0.810 -38.684 1.00 97.94 567 LYS A CA 1
ATOM 4469 C C . LYS A 1 567 ? 39.206 -0.575 -38.074 1.00 97.94 567 LYS A C 1
ATOM 4471 O O . LYS A 1 567 ? 40.321 -1.088 -38.066 1.00 97.94 567 LYS A O 1
ATOM 4476 N N . LEU A 1 568 ? 38.141 -1.153 -37.522 1.00 97.62 568 LEU A N 1
ATOM 4477 C CA . LEU A 1 568 ? 38.139 -2.489 -36.935 1.00 97.62 568 LEU A CA 1
ATOM 4478 C C . LEU A 1 568 ? 37.382 -3.471 -37.827 1.00 97.62 568 LEU A C 1
ATOM 4480 O O . LEU A 1 568 ? 36.367 -3.122 -38.429 1.00 97.62 568 LEU A O 1
ATOM 4484 N N . GLU A 1 569 ? 37.843 -4.721 -37.834 1.00 98.12 569 GLU A N 1
ATOM 4485 C CA . GLU A 1 569 ? 37.082 -5.837 -38.396 1.00 98.12 569 GLU A CA 1
ATOM 4486 C C . GLU A 1 569 ? 35.742 -6.002 -37.673 1.00 98.12 569 GLU A C 1
ATOM 4488 O O . GLU A 1 569 ? 35.648 -5.807 -36.457 1.00 98.12 569 GLU A O 1
ATOM 4493 N N . LEU A 1 570 ? 34.709 -6.410 -38.414 1.00 96.75 570 LEU A N 1
ATOM 4494 C CA . LEU A 1 570 ? 33.322 -6.404 -37.939 1.00 96.75 570 LEU A CA 1
ATOM 4495 C C . LEU A 1 570 ? 33.120 -7.192 -36.635 1.00 96.75 570 LEU A C 1
ATOM 4497 O O . LEU A 1 570 ? 32.412 -6.740 -35.737 1.00 96.75 570 LEU A O 1
ATOM 4501 N N . THR A 1 571 ? 33.756 -8.356 -36.505 1.00 97.44 571 THR A N 1
ATOM 4502 C CA . THR A 1 571 ? 33.655 -9.193 -35.299 1.00 97.44 571 THR A CA 1
ATOM 4503 C C . THR A 1 571 ? 34.263 -8.507 -34.076 1.00 97.44 571 THR A C 1
ATOM 4505 O O . THR A 1 571 ? 33.672 -8.528 -32.997 1.00 97.44 571 THR A O 1
ATOM 4508 N N . VAL A 1 572 ? 35.408 -7.841 -34.247 1.00 98.06 572 VAL A N 1
ATOM 4509 C CA . VAL A 1 572 ? 36.085 -7.084 -33.186 1.00 98.06 572 VAL A CA 1
ATOM 4510 C C . VAL A 1 572 ? 35.282 -5.836 -32.821 1.00 98.06 572 VAL A C 1
ATOM 4512 O O . VAL A 1 572 ? 35.146 -5.535 -31.635 1.00 98.06 572 VAL A O 1
ATOM 4515 N N . LEU A 1 573 ? 34.725 -5.141 -33.818 1.00 97.94 573 LEU A N 1
ATOM 4516 C CA . LEU A 1 573 ? 33.870 -3.972 -33.623 1.00 97.94 573 LEU A CA 1
ATOM 4517 C C . LEU A 1 573 ? 32.636 -4.328 -32.784 1.00 97.94 573 LEU A C 1
ATOM 4519 O O . LEU A 1 573 ? 32.415 -3.693 -31.756 1.00 97.94 573 LEU A O 1
ATOM 4523 N N . LYS A 1 574 ? 31.897 -5.385 -33.158 1.00 97.31 574 LYS A N 1
ATOM 4524 C CA . LYS A 1 574 ? 30.721 -5.861 -32.404 1.00 97.31 574 LYS A CA 1
ATOM 4525 C C . LYS A 1 574 ? 31.083 -6.269 -30.977 1.00 97.31 574 LYS A C 1
ATOM 4527 O O . LYS A 1 574 ? 30.443 -5.826 -30.029 1.00 97.31 574 LYS A O 1
ATOM 4532 N N . MET A 1 575 ? 32.139 -7.070 -30.799 1.00 97.50 575 MET A N 1
ATOM 4533 C CA . MET A 1 575 ? 32.557 -7.526 -29.467 1.00 97.50 575 MET A CA 1
ATOM 4534 C C . MET A 1 575 ? 32.906 -6.366 -28.532 1.00 97.50 575 MET A C 1
ATOM 4536 O O . MET A 1 575 ? 32.424 -6.339 -27.400 1.00 97.50 575 MET A O 1
ATOM 4540 N N . LYS A 1 576 ? 33.729 -5.419 -28.998 1.00 98.19 576 LYS A N 1
ATOM 4541 C CA . LYS A 1 576 ? 34.147 -4.266 -28.193 1.00 98.19 576 LYS A CA 1
ATOM 4542 C C . LYS A 1 576 ? 33.007 -3.276 -27.975 1.00 98.19 576 LYS A C 1
ATOM 4544 O O . LYS A 1 576 ? 32.866 -2.772 -26.868 1.00 98.19 576 LYS A O 1
ATOM 4549 N N . GLY A 1 577 ? 32.168 -3.046 -28.985 1.00 98.12 577 GLY A N 1
ATOM 4550 C CA . GLY A 1 577 ? 30.985 -2.195 -28.860 1.00 98.12 577 GLY A CA 1
ATOM 4551 C C . GLY A 1 577 ? 30.038 -2.711 -27.778 1.00 98.12 577 GLY A C 1
ATOM 4552 O O . GLY A 1 577 ? 29.695 -1.972 -26.859 1.00 98.12 577 GLY A O 1
ATOM 4553 N N . ALA A 1 578 ? 29.695 -4.001 -27.810 1.00 97.88 578 ALA A N 1
ATOM 4554 C CA . ALA A 1 578 ? 28.851 -4.607 -26.781 1.00 97.88 578 ALA A CA 1
ATOM 4555 C C . ALA A 1 578 ? 29.485 -4.551 -25.375 1.00 97.88 578 ALA A C 1
ATOM 4557 O O . ALA A 1 578 ? 28.763 -4.440 -24.389 1.00 97.88 578 ALA A O 1
ATOM 4558 N N . GLU A 1 579 ? 30.818 -4.613 -25.257 1.00 98.38 579 GLU A N 1
ATOM 4559 C CA . GLU A 1 579 ? 31.517 -4.439 -23.973 1.00 98.38 579 GLU A CA 1
ATOM 4560 C C . GLU A 1 579 ? 31.410 -3.001 -23.444 1.00 98.38 579 GLU A C 1
ATOM 4562 O O . GLU A 1 579 ? 31.142 -2.809 -22.258 1.00 98.38 579 GLU A O 1
ATOM 4567 N N . VAL A 1 580 ? 31.588 -1.996 -24.308 1.00 98.50 580 VAL A N 1
ATOM 4568 C CA . VAL A 1 580 ? 31.394 -0.579 -23.954 1.00 98.50 580 VAL A CA 1
ATOM 4569 C C . VAL A 1 580 ? 29.962 -0.353 -23.474 1.00 98.50 580 VAL A C 1
ATOM 4571 O O . VAL A 1 580 ? 29.750 0.198 -22.396 1.00 98.50 580 VAL A O 1
ATOM 4574 N N . TYR A 1 581 ? 28.985 -0.871 -24.218 1.00 98.44 581 TYR A N 1
ATOM 4575 C CA . TYR A 1 581 ? 27.580 -0.745 -23.856 1.00 98.44 581 TYR A CA 1
ATOM 4576 C C . TYR A 1 581 ? 27.274 -1.424 -22.507 1.00 98.44 581 TYR A C 1
ATOM 4578 O O . TYR A 1 581 ? 26.669 -0.820 -21.620 1.00 98.44 581 TYR A O 1
ATOM 4586 N N . ALA A 1 582 ? 27.759 -2.655 -22.303 1.00 98.75 582 ALA A N 1
ATOM 4587 C CA . ALA A 1 582 ? 27.560 -3.384 -21.053 1.00 98.75 582 ALA A CA 1
ATOM 4588 C C . ALA A 1 582 ? 28.127 -2.618 -19.848 1.00 98.75 582 ALA A C 1
ATOM 4590 O O . ALA A 1 582 ? 27.442 -2.492 -18.837 1.00 98.75 582 ALA A O 1
ATOM 4591 N N . LYS A 1 583 ? 29.326 -2.029 -19.958 1.00 98.50 583 LYS A N 1
ATOM 4592 C CA . LYS A 1 583 ? 29.934 -1.238 -18.870 1.00 98.50 583 LYS A CA 1
ATOM 4593 C C . LYS A 1 583 ? 29.091 -0.028 -18.472 1.00 98.50 583 LYS A C 1
ATOM 4595 O O . LYS A 1 583 ? 28.956 0.244 -17.278 1.00 98.50 583 LYS A O 1
ATOM 4600 N N . SER A 1 584 ? 28.493 0.662 -19.444 1.00 97.81 584 SER A N 1
ATOM 4601 C CA . SER A 1 584 ? 27.585 1.780 -19.167 1.00 97.81 584 SER A CA 1
ATOM 4602 C C . SER A 1 584 ? 26.351 1.320 -18.374 1.00 97.81 584 SER A C 1
ATOM 4604 O O . SER A 1 584 ? 25.964 1.942 -17.380 1.00 97.81 584 SER A O 1
ATOM 4606 N N . ILE A 1 585 ? 25.789 0.161 -18.734 1.00 98.62 585 ILE A N 1
ATOM 4607 C CA . ILE A 1 585 ? 24.660 -0.459 -18.023 1.00 98.62 585 ILE A CA 1
ATOM 4608 C C . ILE A 1 585 ? 25.063 -0.909 -16.608 1.00 98.62 585 ILE A C 1
ATOM 4610 O O . ILE A 1 585 ? 24.339 -0.629 -15.650 1.00 98.62 585 ILE A O 1
ATOM 4614 N N . GLU A 1 586 ? 26.223 -1.555 -16.446 1.00 98.62 586 GLU A N 1
ATOM 4615 C CA . GLU A 1 586 ? 26.728 -2.006 -15.141 1.00 98.62 586 GLU A CA 1
ATOM 4616 C C . GLU A 1 586 ? 26.873 -0.846 -14.147 1.00 98.62 586 GLU A C 1
ATOM 4618 O O . GLU A 1 586 ? 26.472 -0.975 -12.988 1.00 98.62 586 GLU A O 1
ATOM 4623 N N . ARG A 1 587 ? 27.397 0.301 -14.601 1.00 97.56 587 ARG A N 1
ATOM 4624 C CA . ARG A 1 587 ? 27.486 1.530 -13.797 1.00 97.56 587 ARG A CA 1
ATOM 4625 C C . ARG A 1 587 ? 26.112 1.934 -13.269 1.00 97.56 587 ARG A C 1
ATOM 4627 O O . ARG A 1 587 ? 25.941 2.165 -12.076 1.00 97.56 587 ARG A O 1
ATOM 4634 N N . VAL A 1 588 ? 25.109 1.981 -14.147 1.00 97.06 588 VAL A N 1
ATOM 4635 C CA . VAL A 1 588 ? 23.743 2.373 -13.772 1.00 97.06 588 VAL A CA 1
ATOM 4636 C C . VAL A 1 588 ? 23.133 1.389 -12.764 1.00 97.06 588 VAL A C 1
ATOM 4638 O O . VAL A 1 588 ? 22.553 1.825 -11.767 1.00 97.06 588 VAL A O 1
ATOM 4641 N N . MET A 1 589 ? 23.319 0.078 -12.950 1.00 98.25 589 MET A N 1
ATOM 4642 C CA . MET A 1 589 ? 22.831 -0.946 -12.012 1.00 98.25 589 MET A CA 1
ATOM 4643 C C . MET A 1 589 ? 23.453 -0.823 -10.612 1.00 98.25 589 MET A C 1
ATOM 4645 O O . MET A 1 589 ? 22.757 -0.984 -9.604 1.00 98.25 589 MET A O 1
ATOM 4649 N N . ARG A 1 590 ? 24.760 -0.542 -10.531 1.00 97.00 590 ARG A N 1
ATOM 4650 C CA . ARG A 1 590 ? 25.501 -0.451 -9.261 1.00 97.00 590 ARG A CA 1
ATOM 4651 C C . ARG A 1 590 ? 25.264 0.874 -8.545 1.00 97.00 590 ARG A C 1
ATOM 4653 O O . ARG A 1 590 ? 24.939 0.881 -7.358 1.00 97.00 590 ARG A O 1
ATOM 4660 N N . ASP A 1 591 ? 25.402 1.977 -9.271 1.00 94.38 591 ASP A N 1
ATOM 4661 C CA . ASP A 1 591 ? 25.623 3.288 -8.660 1.00 94.38 591 ASP A CA 1
ATOM 4662 C C . ASP A 1 591 ? 24.362 4.159 -8.639 1.00 94.38 591 ASP A C 1
ATOM 4664 O O . ASP A 1 591 ? 24.257 5.087 -7.826 1.00 94.38 591 ASP A O 1
ATOM 4668 N N . VAL A 1 592 ? 23.395 3.872 -9.516 1.00 93.81 592 VAL A N 1
ATOM 4669 C CA . VAL A 1 592 ? 22.195 4.701 -9.705 1.00 93.81 592 VAL A CA 1
ATOM 4670 C C . VAL A 1 592 ? 20.940 3.979 -9.224 1.00 93.81 592 VAL A C 1
ATOM 4672 O O . VAL A 1 592 ? 20.213 4.509 -8.384 1.00 93.81 592 VAL A O 1
ATOM 4675 N N . LEU A 1 593 ? 20.697 2.763 -9.721 1.00 96.00 593 LEU A N 1
ATOM 4676 C CA . LEU A 1 593 ? 19.449 2.026 -9.485 1.00 96.00 593 LEU A CA 1
ATOM 4677 C C . LEU A 1 593 ? 19.485 1.124 -8.245 1.00 96.00 593 LEU A C 1
ATOM 4679 O O . LEU A 1 593 ? 18.435 0.793 -7.692 1.00 96.00 593 LEU A O 1
ATOM 4683 N N . TYR A 1 594 ? 20.689 0.766 -7.787 1.00 96.44 594 TYR A N 1
ATOM 4684 C CA . TYR A 1 594 ? 20.936 -0.146 -6.664 1.00 96.44 594 TYR A CA 1
ATOM 4685 C C . TYR A 1 594 ? 20.342 -1.554 -6.849 1.00 96.44 594 TYR A C 1
ATOM 4687 O O . TYR A 1 594 ? 19.982 -2.222 -5.876 1.00 96.44 594 TYR A O 1
ATOM 4695 N N . SER A 1 595 ? 20.260 -2.007 -8.100 1.00 98.19 595 SER A N 1
ATOM 4696 C CA . SER A 1 595 ? 19.772 -3.333 -8.488 1.00 98.19 595 SER A CA 1
ATOM 4697 C C . SER A 1 595 ? 20.864 -4.407 -8.509 1.00 98.19 595 SER A C 1
ATOM 4699 O O . SER A 1 595 ? 20.560 -5.599 -8.530 1.00 98.19 595 SER A O 1
ATOM 4701 N N . ALA A 1 596 ? 22.143 -4.026 -8.450 1.00 98.38 596 ALA A N 1
ATOM 4702 C CA . ALA A 1 596 ? 23.240 -4.986 -8.345 1.00 98.38 596 ALA A CA 1
ATOM 4703 C C . ALA A 1 596 ? 23.104 -5.880 -7.092 1.00 98.38 596 ALA A C 1
ATOM 4705 O O . ALA A 1 596 ? 22.906 -5.399 -5.974 1.00 98.38 596 ALA A O 1
ATOM 4706 N N . GLY A 1 597 ? 23.237 -7.195 -7.277 1.00 98.00 597 GLY A N 1
ATOM 4707 C CA . GLY A 1 597 ? 23.089 -8.206 -6.227 1.00 98.00 597 GLY A CA 1
ATOM 4708 C C . GLY A 1 597 ? 21.645 -8.521 -5.823 1.00 98.00 597 GLY A C 1
ATOM 4709 O O . GLY A 1 597 ? 21.453 -9.110 -4.761 1.00 98.00 597 GLY A O 1
ATOM 4710 N N . LYS A 1 598 ? 20.647 -8.102 -6.610 1.00 97.81 598 LYS A N 1
ATOM 4711 C CA . LYS A 1 598 ? 19.214 -8.298 -6.323 1.00 97.81 598 LYS A CA 1
ATOM 4712 C C . LYS A 1 598 ? 18.543 -9.399 -7.154 1.00 97.81 598 LYS A C 1
ATOM 4714 O O . LYS A 1 598 ? 17.339 -9.582 -7.008 1.00 97.81 598 LYS A O 1
ATOM 4719 N N . ALA A 1 599 ? 19.297 -10.064 -8.032 1.00 91.56 599 ALA A N 1
ATOM 4720 C CA . ALA A 1 599 ? 18.822 -11.172 -8.863 1.00 91.56 599 ALA A CA 1
ATOM 4721 C C . ALA A 1 599 ? 18.589 -12.470 -8.085 1.00 91.56 599 ALA A C 1
ATOM 4723 O O . ALA A 1 599 ? 19.333 -12.712 -7.103 1.00 91.56 599 ALA A O 1
#

Foldseek 3Di:
DDPPQPAFDAQDAQFEFQAEEADDCVVAPFDPPAPAAADGHHPVNVVVVCVVRNYDEYEYEYDCRNPQPCPVVLVVLVVVVPRYAYEGADDLVPDDLVNVVSNVVSRYAEYEDDCVVQVCLPPLVSVLVRLVSVLVSQCVSPVQSNNHAYEYAACDLQSLVVVLVSLLPGSHAYEYEQLSLAAFPQRDPPPDDGSCPDRNSVSVLVSLLSVRYAYENELLVSRHPPPAQSVSCLVSVLSSLVSPLLRAEYHYHPQAFDHPVVSVVDDNPDYGYGDDYDVNNNSRNVSSSDDPVSSVSHTPGPVPVPLLCVLVVLADCPQLVLVQLVLQLVVLFAEEAEEDLDPLLLLLQLVLCLVLVFEYEHEYELLSCVVVHQVVVVVSQVSQVPGPHRYFYEYEEPCDPVSLVRVLVHLHSEYEDEVQVDDLVVQLVVLQVSSVSCSNSNYAYEYEAWDAAAADVSGDGDPDDTGFHDLQCLLVSCSSNSHQAYETRQQAHADDDDPPASVVRGDLVSLLSNCVSCVPHAYEDDRCPRPDLVNLLSSSVSRHHYYYDYCQLQVQLVVLCVVCPVVDDPVVNSVVSSVSSSVSVNCCCVRRRVRRPSD

Sequence (599 aa):
MGSITEAPKVVPAGAWDTHHHIFEPARFPFASARHFTPSVATLEQLKTFEDSIGVSHVCIAHGLSYGADCSSLLYYLEQFNGTARGICVLDLDTVTNELLDKYHGAGIRSARLDFFKAQAMNDVDKQVNLIKSTANRLLQWHPTGNSWSIQIQQPNISYWAKLGPVIQQSKLPVVLDHIGLVKASSMAPTGSVPVREQTGWQDLLNTLRGGNLWIKISAPYRCSRADPHFEDLRDIVQELVKTNSKRLVWGSDWPHTQRHEDRHLRSKHEQEPFLNIDNPAWIRSLSTWLNGEEWQDLWVITKLLEETFANMASFPQNNRTYQILEAARTGGYAVGAYNCYNDDGVIAVIRAAEACKSPAIIQVFPWTMRFQGPEFVKYVIGAAHAAKVPIAVHLDHCIEPEDVKAALELPFDSIMVDASIHDEAENARQCKEIVQIANAKGIAIEAEMGRLEGGEDGLPTVDLETIFTRPELARDFVKETGVQFLAPSFGNIHGNYGPGGPEKYWRLPLLNDIHNAIPDITLVLHGTHGVSDEQFRTARKHGMVKINLNRTVRDEYTDFIAENAGKLELTVLKMKGAEVYAKSIERVMRDVLYSAGKA

Secondary structure (DSSP, 8-state):
-----PPPPPPPTTBEEEEE--B-TTTSPPPTT-S-EEPPB-HHHHHHHHHHHT--EEEEEPPGGGTT-THHHHHHHHHTTTSEEEEEE--TTT--HHHHHHHHHTTEEEEE--TTTTT-TT-HHHHHHHHHHHHHHHHHH-TTGGG-EEEE----GGGHHHHHHHHHH-SS-EEE-GGGGPPPTTTSPTTPPPGGGSTTHHHHHHHHHTTSEEEEE--GGGT-SSTTT-GGGHHHHHHHHHHHGGGEEE---BS-PPPHHHHTTS-TTSEEPPP---HHHHHHHHHHHS-HHHHHHHS-B---HHHHHHHHTTS-TT-HHHHHHHHHHHHT--EEEEE-SSHHHHHHHHHHHHHHT--EEEEE-HHHHHHH-HHHHHHHHHHHHTSSS-EEEEEEEE-SHHHHHHHHTTT-SEEEE--TTS-HHHHHHHHHHHHHHHHHTT-EEEEEESB--EEETTEEEE-S--B---HHHHHHHHHHH--SEEEE-SS--BS---TT-GGGT--HHHHHHHHHHSTTSEEEE---TT--HHHHHHHHHTTEEEEEESHHHHHHHHHHHHHHTTTS-HHHHHHHHHHHHHHHHHHIIIIIS--TT--

pLDDT: mean 91.47, std 11.0, range [32.44, 98.88]

Radius of gyration: 29.86 Å; chains: 1; bounding box: 79×53×81 Å

Organism: NCBI:txid1836956

InterPro domains:
  IPR000771 Fructose-bisphosphate aldolase, class-II [PF01116] (320-598)
  IPR000771 Fructose-bisphosphate aldolase, class-II [cd00947] (321-597)
  IPR006680 Amidohydrolase-related [PF04909] (16-262)
  IPR013785 Aldolase-type TIM barrel [G3DSA:3.20.20.70] (311-599)
  IPR032466 Metal-dependent hydrolase [SSF51556] (12-262)
  IPR052358 Aromatic Compound Degradation Hydrolases [PTHR35563] (8-297)